Protein AF-A0A953KY03-F1 (afdb_monomer)

Solvent-accessible surface area (backbone atoms only — not comparable to full-atom values): 22439 Å² total; per-residue (Å²): 132,58,69,71,57,56,52,50,52,51,53,53,50,54,49,42,35,50,54,37,27,53,53,22,45,54,47,28,37,44,57,70,62,75,42,64,70,91,79,50,99,60,69,88,46,95,53,32,44,48,62,59,57,49,70,34,87,82,24,46,62,83,97,42,46,50,34,54,54,46,29,50,51,26,53,54,49,48,52,43,63,58,44,43,78,81,42,58,65,70,42,50,50,52,49,48,54,47,48,53,51,51,50,50,52,48,21,35,53,51,18,47,29,60,73,72,68,64,36,45,37,70,67,61,50,49,46,47,48,35,55,51,51,47,42,61,64,46,47,80,77,67,54,74,92,63,82,89,67,54,71,67,54,52,51,51,52,50,50,52,52,48,52,50,37,24,52,52,31,34,53,51,53,51,52,51,53,53,47,41,62,74,67,64,65,74,66,84,85,69,70,73,82,77,82,78,76,86,64,85,84,77,82,80,74,88,75,90,76,80,82,82,78,84,82,80,89,77,82,88,78,87,84,81,84,82,85,84,89,85,86,87,87,89,81,91,88,93,83,90,87,95,79,93,76,75,77,85,71,84,64,86,86,55,49,62,40,88,69,82,48,73,55,50,49,49,38,44,76,66,64,32,45,46,30,55,37,45,66,31,46,53,47,47,42,74,72,44,48,39,20,42,37,36,35,28,44,100,87,34,70,65,24,47,45,37,48,74,60,21,58,78,67,24,58,60,65,79,47,95,51,39,43,34,32,36,47,52,96,42,50,53,77,79,57,31,78,73,48,90,60,68,21,25,42,34,35,28,33,82,87,69,45,74,75,44,79,49,69,59,83,65,56,21,67,58,54,42,50,54,52,65,69,70,51,87,131

Structure (mmCIF, N/CA/C/O backbone):
data_AF-A0A953KY03-F1
#
_entry.id   AF-A0A953KY03-F1
#
loop_
_atom_site.group_PDB
_atom_site.id
_atom_site.type_symbol
_atom_site.label_atom_id
_atom_site.label_alt_id
_atom_site.label_comp_id
_atom_site.label_asym_id
_atom_site.label_entity_id
_atom_site.label_seq_id
_atom_site.pdbx_PDB_ins_code
_atom_site.Cartn_x
_atom_site.Cartn_y
_atom_site.Cartn_z
_atom_site.occupancy
_atom_site.B_iso_or_equiv
_atom_site.auth_seq_id
_atom_site.auth_comp_id
_atom_site.auth_asym_id
_atom_site.auth_atom_id
_atom_site.pdbx_PDB_model_num
ATOM 1 N N . MET A 1 1 ? -19.264 2.137 39.239 1.00 60.66 1 MET A N 1
ATOM 2 C CA . MET A 1 1 ? -17.861 1.901 38.819 1.00 60.66 1 MET A CA 1
ATOM 3 C C . MET A 1 1 ? -16.975 2.924 39.516 1.00 60.66 1 MET A C 1
ATOM 5 O O . MET A 1 1 ? -17.418 4.058 39.652 1.00 60.66 1 MET A O 1
ATOM 9 N N . ASN A 1 2 ? -15.773 2.566 39.979 1.00 78.75 2 ASN A N 1
ATOM 10 C CA . ASN A 1 2 ? -14.903 3.525 40.678 1.00 78.75 2 ASN A CA 1
ATOM 11 C C . ASN A 1 2 ? -14.406 4.619 39.718 1.00 78.75 2 ASN A C 1
ATOM 13 O O . ASN A 1 2 ? -13.912 4.302 38.637 1.00 78.75 2 ASN A O 1
ATOM 17 N N . GLN A 1 3 ? -14.454 5.895 40.124 1.00 81.00 3 GLN A N 1
ATOM 18 C CA . GLN A 1 3 ? -13.978 7.016 39.291 1.00 81.00 3 GLN A CA 1
ATOM 19 C C . GLN A 1 3 ? -12.519 6.833 38.833 1.00 81.00 3 GLN A C 1
ATOM 21 O O . GLN A 1 3 ? -12.188 7.119 37.685 1.00 81.00 3 GLN A O 1
ATOM 26 N N . LYS A 1 4 ? -11.655 6.281 39.699 1.00 82.56 4 LYS A N 1
ATOM 27 C CA . LYS A 1 4 ? -10.258 5.940 39.372 1.00 82.56 4 LYS A CA 1
ATOM 28 C C . LYS A 1 4 ? -10.152 4.944 38.205 1.00 82.56 4 LYS A C 1
ATOM 30 O O . LYS A 1 4 ? -9.286 5.103 37.354 1.00 82.56 4 LYS A O 1
ATOM 35 N N . GLN A 1 5 ? -11.053 3.962 38.139 1.00 80.31 5 GLN A N 1
ATOM 36 C CA . GLN A 1 5 ? -11.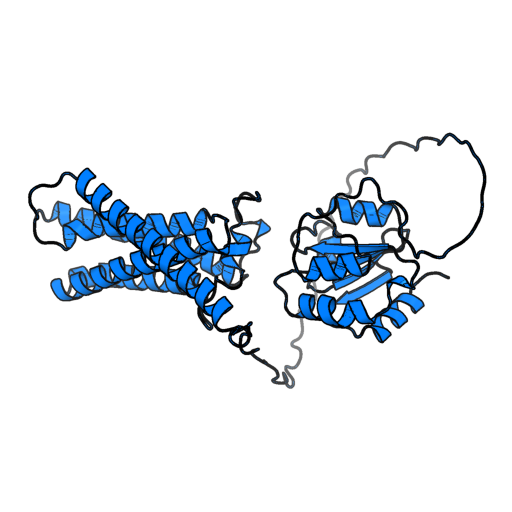105 2.957 37.070 1.00 80.31 5 GLN A CA 1
ATOM 37 C C . GLN A 1 5 ? -11.627 3.558 35.756 1.00 80.31 5 GLN A C 1
ATOM 39 O O . GLN A 1 5 ? -11.072 3.273 34.700 1.00 80.31 5 GLN A O 1
ATOM 44 N N . ALA A 1 6 ? -12.634 4.439 35.825 1.00 81.12 6 ALA A N 1
ATOM 45 C CA . ALA A 1 6 ? -13.137 5.171 34.661 1.00 81.12 6 ALA A CA 1
ATOM 46 C C . ALA A 1 6 ? -12.051 6.064 34.032 1.00 81.12 6 ALA A C 1
ATOM 48 O O . ALA A 1 6 ? -11.811 5.988 32.829 1.00 81.12 6 ALA A O 1
ATOM 49 N N . ARG A 1 7 ? -11.341 6.851 34.857 1.00 87.56 7 ARG A N 1
ATOM 50 C CA . ARG A 1 7 ? -10.226 7.702 34.407 1.00 87.56 7 ARG A CA 1
ATOM 51 C C . ARG A 1 7 ? -9.095 6.884 33.783 1.00 87.56 7 ARG A C 1
ATOM 53 O O . ARG A 1 7 ? -8.615 7.250 32.719 1.00 87.56 7 ARG A O 1
ATOM 60 N N . TRP A 1 8 ? -8.699 5.771 34.408 1.00 88.94 8 TRP A N 1
ATOM 61 C CA . TRP A 1 8 ? -7.621 4.921 33.887 1.00 88.94 8 TRP A CA 1
ATOM 62 C C . TRP A 1 8 ? -7.985 4.294 32.534 1.00 88.94 8 TRP A C 1
ATOM 64 O O . TRP A 1 8 ? -7.195 4.375 31.597 1.00 88.94 8 TRP A O 1
ATOM 74 N N . GLY A 1 9 ? -9.214 3.779 32.394 1.00 89.12 9 GLY A N 1
ATOM 75 C CA . GLY A 1 9 ? -9.728 3.283 31.114 1.00 89.12 9 GLY A CA 1
ATOM 76 C C . GLY A 1 9 ? -9.707 4.349 30.015 1.00 89.12 9 GLY A C 1
ATOM 77 O O . GLY A 1 9 ? -9.250 4.069 28.911 1.00 89.12 9 GLY A O 1
ATOM 78 N N . GLN A 1 10 ? -10.114 5.587 30.324 1.00 91.75 10 GLN A N 1
ATOM 79 C CA . GLN A 1 10 ? -10.062 6.698 29.369 1.00 91.75 10 GLN A CA 1
ATOM 80 C C . GLN A 1 10 ? -8.621 7.054 28.963 1.00 91.75 10 GLN A C 1
ATOM 82 O O . GLN A 1 10 ? -8.364 7.227 27.777 1.00 91.75 10 GLN A O 1
ATOM 87 N N . THR A 1 11 ? -7.665 7.108 29.901 1.00 93.81 11 THR A N 1
ATOM 88 C CA . THR A 1 11 ? -6.245 7.359 29.581 1.00 93.81 11 THR A CA 1
ATOM 89 C C . THR A 1 11 ? -5.658 6.272 28.676 1.00 93.81 11 THR A C 1
ATOM 91 O O . THR A 1 11 ? -5.011 6.599 27.683 1.00 93.81 11 THR A O 1
ATOM 94 N N . CYS A 1 12 ? -5.914 4.991 28.966 1.00 94.81 12 CYS A N 1
ATOM 95 C CA . CYS A 1 12 ? -5.486 3.890 28.099 1.00 94.81 12 CYS A CA 1
ATOM 96 C C . CYS A 1 12 ? -6.096 4.005 26.695 1.00 94.81 12 CYS A C 1
ATOM 98 O O . CYS A 1 12 ? -5.400 3.809 25.704 1.00 94.81 12 CYS A O 1
ATOM 100 N N . LEU A 1 13 ? -7.381 4.355 26.612 1.00 95.00 13 LEU A N 1
ATOM 101 C CA . LEU A 1 13 ? -8.117 4.454 25.355 1.00 95.00 13 LEU A CA 1
ATOM 102 C C . LEU A 1 13 ? -7.603 5.616 24.478 1.00 95.00 13 LEU A C 1
ATOM 104 O O . LEU A 1 13 ? -7.367 5.399 23.294 1.00 95.00 13 LEU A O 1
ATOM 108 N N . VAL A 1 14 ? -7.303 6.789 25.059 1.00 96.56 14 VAL A N 1
ATOM 109 C CA . VAL A 1 14 ? -6.614 7.896 24.354 1.00 96.56 14 VAL A CA 1
ATOM 110 C C . VAL A 1 14 ? -5.242 7.459 23.828 1.00 96.56 14 VAL A C 1
ATOM 112 O O . VAL A 1 14 ? -4.895 7.770 22.692 1.00 96.56 14 VAL A O 1
ATOM 115 N N . PHE A 1 15 ? -4.459 6.726 24.628 1.00 97.50 15 PHE A N 1
ATOM 116 C CA . PHE A 1 15 ? -3.126 6.269 24.222 1.00 97.50 15 PHE A CA 1
ATOM 117 C C . PHE A 1 15 ? -3.180 5.295 23.033 1.00 97.50 15 PHE A C 1
ATOM 119 O O . PHE A 1 15 ? -2.447 5.474 22.063 1.00 97.50 15 PHE A O 1
ATOM 126 N N . ILE A 1 16 ? -4.086 4.310 23.067 1.00 97.25 16 ILE A N 1
ATOM 127 C CA . ILE A 1 16 ? -4.300 3.361 21.958 1.00 97.25 16 ILE A CA 1
ATOM 128 C C . ILE A 1 16 ? -4.717 4.104 20.682 1.00 97.25 16 ILE A C 1
ATOM 130 O O . ILE A 1 16 ? -4.210 3.815 19.600 1.00 97.25 16 ILE A O 1
ATOM 134 N N . GLU A 1 17 ? -5.614 5.083 20.803 1.00 97.69 17 GLU A N 1
ATOM 135 C CA . GLU A 1 17 ? -6.094 5.875 19.668 1.00 97.69 17 GLU A CA 1
ATOM 136 C C . GLU A 1 17 ? -5.014 6.786 19.078 1.00 97.69 17 GLU A C 1
ATOM 138 O O . GLU A 1 17 ? -4.948 6.927 17.860 1.00 97.69 17 GLU A O 1
ATOM 143 N N . PHE A 1 18 ? -4.128 7.342 19.908 1.00 98.06 18 PHE A N 1
ATOM 144 C CA . PHE A 1 18 ? -2.983 8.126 19.445 1.00 98.06 18 PHE A CA 1
ATOM 145 C C . PHE A 1 18 ? -1.941 7.258 18.721 1.00 98.06 18 PHE A C 1
ATOM 147 O O . PHE A 1 18 ? -1.478 7.633 17.648 1.00 98.06 18 PHE A O 1
ATOM 154 N N . VAL A 1 19 ? -1.625 6.064 19.238 1.00 98.06 19 VAL A N 1
ATOM 155 C CA . VAL A 1 19 ? -0.720 5.115 18.559 1.00 98.06 19 VAL A CA 1
ATOM 156 C C . VAL A 1 19 ? -1.330 4.617 17.240 1.00 98.06 19 VAL A C 1
ATOM 158 O O . VAL A 1 19 ? -0.638 4.550 16.223 1.00 98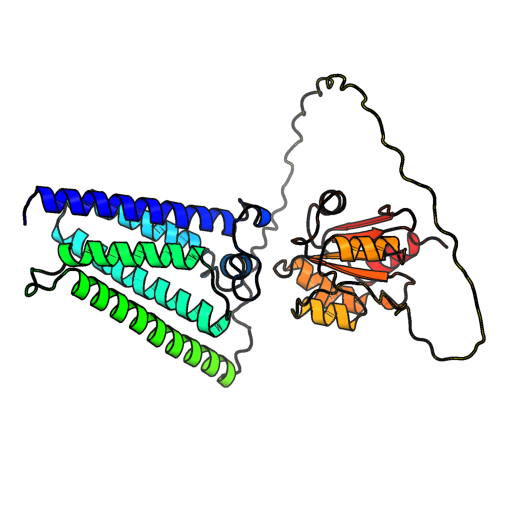.06 19 VAL A O 1
ATOM 161 N N . GLY A 1 20 ? -2.634 4.324 17.225 1.00 97.62 20 GLY A N 1
ATOM 162 C CA . GLY A 1 20 ? -3.373 3.978 16.009 1.00 97.62 20 GLY A CA 1
ATOM 163 C C . GLY A 1 20 ? -3.365 5.103 14.969 1.00 97.62 20 GLY A C 1
ATOM 164 O O . GLY A 1 20 ? -3.055 4.854 13.804 1.00 97.62 20 GLY A O 1
ATOM 165 N N . PHE A 1 21 ? -3.607 6.347 15.399 1.00 98.12 21 PHE A N 1
ATOM 166 C CA . PHE A 1 21 ? -3.467 7.549 14.574 1.00 98.12 21 PHE A CA 1
ATOM 167 C C . PHE A 1 21 ? -2.059 7.666 13.976 1.00 98.12 21 PHE A C 1
ATOM 169 O O . PHE A 1 21 ? -1.935 7.859 12.770 1.00 98.12 21 PHE A O 1
ATOM 176 N N . SER A 1 22 ? -1.000 7.492 14.776 1.00 97.50 22 SER A N 1
ATOM 177 C CA . SER A 1 22 ? 0.387 7.563 14.297 1.00 97.50 22 SER A CA 1
ATOM 178 C C . SER A 1 22 ? 0.699 6.508 13.228 1.00 97.50 22 SER A C 1
ATOM 180 O O . SER A 1 22 ? 1.323 6.833 12.219 1.00 97.50 22 SER A O 1
ATOM 182 N N . LEU A 1 23 ? 0.228 5.267 13.402 1.00 96.25 23 LEU A N 1
ATOM 183 C CA . LEU A 1 23 ? 0.387 4.199 12.405 1.00 96.25 23 LEU A CA 1
ATOM 184 C C . LEU A 1 23 ? -0.409 4.481 11.120 1.00 96.25 23 LEU A C 1
ATOM 186 O O . LEU A 1 23 ? 0.111 4.291 10.020 1.00 96.25 23 LEU A O 1
ATOM 190 N N . ALA A 1 24 ? -1.648 4.966 11.243 1.00 96.44 24 ALA A N 1
ATOM 191 C CA . ALA A 1 24 ? -2.473 5.342 10.097 1.00 96.44 24 ALA A CA 1
ATOM 192 C C . ALA A 1 24 ? -1.883 6.537 9.328 1.00 96.44 24 ALA A C 1
ATOM 194 O O . ALA A 1 24 ? -1.879 6.531 8.100 1.00 96.44 24 ALA A O 1
ATOM 195 N N . PHE A 1 25 ? -1.324 7.525 10.034 1.00 97.12 25 PHE A N 1
ATOM 196 C CA . PHE A 1 25 ? -0.652 8.681 9.439 1.00 97.12 25 PHE A CA 1
ATOM 197 C C . PHE A 1 25 ? 0.638 8.284 8.710 1.00 97.12 25 PHE A C 1
ATOM 199 O O . PHE A 1 25 ? 0.849 8.699 7.575 1.00 97.12 25 PHE A O 1
ATOM 206 N N . TYR A 1 26 ? 1.461 7.414 9.304 1.00 94.19 26 TYR A N 1
ATOM 207 C CA . TYR A 1 26 ? 2.654 6.869 8.647 1.00 94.19 26 TYR A CA 1
ATOM 208 C C . TYR A 1 26 ? 2.303 6.131 7.342 1.00 94.19 26 TYR A C 1
ATOM 210 O O . TYR A 1 26 ? 2.878 6.415 6.290 1.00 94.19 26 TYR A O 1
ATOM 218 N N . LEU A 1 27 ? 1.290 5.257 7.376 1.00 93.38 27 LEU A N 1
ATOM 219 C CA . LEU A 1 27 ? 0.780 4.582 6.177 1.00 93.38 27 LEU A CA 1
ATOM 220 C C . LEU A 1 27 ? 0.168 5.556 5.160 1.00 93.38 27 LEU A C 1
ATOM 222 O O . LEU A 1 27 ? 0.313 5.343 3.957 1.00 93.38 27 LEU A O 1
ATOM 226 N N . PHE A 1 28 ? -0.469 6.639 5.617 1.00 94.88 28 PHE A N 1
ATOM 227 C CA . PHE A 1 28 ? -0.985 7.691 4.742 1.00 94.88 28 PHE A CA 1
ATOM 228 C C . PHE A 1 28 ? 0.140 8.381 3.965 1.00 94.88 28 PHE A C 1
ATOM 230 O O . PHE A 1 28 ? 0.062 8.445 2.738 1.00 94.88 28 PHE A O 1
ATOM 237 N N 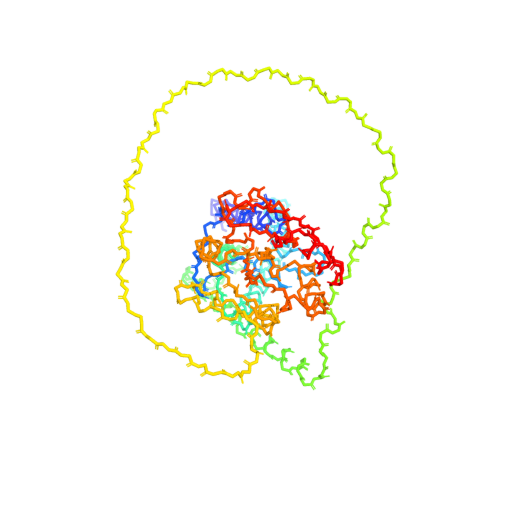. LEU A 1 29 ? 1.224 8.790 4.632 1.00 93.25 29 LEU A N 1
ATOM 238 C CA . LEU A 1 29 ? 2.380 9.412 3.977 1.00 93.25 29 LEU A CA 1
ATOM 239 C C . LEU A 1 29 ? 3.063 8.484 2.951 1.00 93.25 29 LEU A C 1
ATOM 241 O O . LEU A 1 29 ? 3.509 8.959 1.906 1.00 93.25 29 LEU A O 1
ATOM 245 N N . ILE A 1 30 ? 3.103 7.169 3.203 1.00 90.00 30 ILE A N 1
ATOM 246 C CA . ILE A 1 30 ? 3.614 6.174 2.239 1.00 90.00 30 ILE A CA 1
ATOM 247 C C . ILE A 1 30 ? 2.680 6.057 1.023 1.00 90.00 30 ILE A C 1
ATOM 249 O O . ILE A 1 30 ? 3.153 6.059 -0.116 1.00 90.00 30 ILE A O 1
ATOM 253 N N . SER A 1 31 ? 1.359 5.985 1.236 1.00 88.69 31 SER A N 1
ATOM 254 C CA . SER A 1 31 ? 0.378 5.926 0.137 1.00 88.69 31 SER A CA 1
ATOM 255 C C . SER A 1 31 ? 0.336 7.213 -0.695 1.00 88.69 31 SER A C 1
ATOM 257 O O . SER A 1 31 ? 0.234 7.146 -1.916 1.00 88.69 31 SER A O 1
ATOM 259 N N . ALA A 1 32 ? 0.523 8.374 -0.059 1.00 88.31 32 ALA A N 1
ATOM 260 C CA . ALA A 1 32 ? 0.619 9.681 -0.705 1.00 88.31 32 ALA A CA 1
ATOM 261 C C . ALA A 1 32 ? 1.968 9.918 -1.420 1.00 88.31 32 ALA A C 1
ATOM 263 O O . ALA A 1 32 ? 2.206 11.012 -1.922 1.00 88.31 32 ALA A O 1
ATOM 264 N N . ARG A 1 33 ? 2.863 8.914 -1.449 1.00 83.12 33 ARG A N 1
ATOM 265 C CA . ARG A 1 33 ? 4.225 8.975 -2.018 1.00 83.12 33 ARG A CA 1
ATOM 266 C C . ARG A 1 33 ? 5.134 10.054 -1.392 1.00 83.12 33 ARG A C 1
ATOM 268 O O . ARG A 1 33 ? 6.168 10.373 -1.963 1.00 83.12 33 ARG A O 1
ATOM 275 N N . ILE A 1 34 ? 4.788 10.568 -0.205 1.00 86.56 34 ILE A N 1
ATOM 276 C CA . ILE A 1 34 ? 5.578 11.565 0.543 1.00 86.56 34 ILE A CA 1
ATOM 277 C C . ILE A 1 34 ? 6.795 10.904 1.210 1.00 86.56 34 ILE A C 1
ATOM 279 O O . ILE A 1 34 ? 7.852 11.521 1.314 1.00 86.56 34 ILE A O 1
ATOM 283 N N . LEU A 1 35 ? 6.668 9.640 1.634 1.00 84.94 35 LEU A N 1
ATOM 284 C CA . LEU A 1 35 ? 7.814 8.804 1.997 1.00 84.94 35 LEU A CA 1
ATOM 285 C C . LEU A 1 35 ? 8.134 7.801 0.882 1.00 84.94 35 LEU A C 1
ATOM 287 O O . LEU A 1 35 ? 7.264 7.064 0.405 1.00 84.94 35 LEU A O 1
ATOM 291 N N . PHE A 1 36 ? 9.416 7.740 0.526 1.00 73.62 36 PHE A N 1
ATOM 292 C CA . PHE A 1 36 ? 9.971 6.739 -0.378 1.00 73.62 36 PHE A CA 1
ATOM 293 C C . PHE A 1 36 ? 10.007 5.352 0.296 1.00 73.62 36 PHE A C 1
ATOM 295 O O . PHE A 1 36 ? 10.335 5.255 1.484 1.00 73.62 36 PHE A O 1
ATOM 302 N N . PRO A 1 37 ? 9.660 4.268 -0.427 1.00 60.56 37 PRO A N 1
ATOM 303 C CA . PRO A 1 37 ? 9.393 2.959 0.172 1.00 60.56 37 PRO A CA 1
ATOM 304 C C . PRO A 1 37 ? 10.671 2.254 0.646 1.00 60.56 37 PRO A C 1
ATOM 306 O O . PRO A 1 37 ? 10.606 1.411 1.535 1.00 60.56 37 PRO A O 1
ATOM 309 N N . GLU A 1 38 ? 11.828 2.632 0.103 1.00 62.50 38 GLU A N 1
ATOM 310 C CA . GLU A 1 38 ? 13.160 2.161 0.506 1.00 62.50 38 GLU A CA 1
ATOM 311 C C . GLU A 1 38 ? 13.512 2.457 1.976 1.00 62.50 38 GLU A C 1
ATOM 313 O O . GLU A 1 38 ? 14.282 1.720 2.582 1.00 62.50 38 GLU A O 1
ATOM 318 N N . ASN A 1 39 ? 12.886 3.474 2.583 1.00 66.56 39 ASN A N 1
ATOM 319 C CA . ASN A 1 39 ? 13.052 3.813 4.001 1.00 66.56 39 ASN A CA 1
ATOM 320 C C . ASN A 1 39 ? 12.007 3.148 4.921 1.00 66.56 39 ASN A C 1
ATOM 322 O O . ASN A 1 39 ? 11.966 3.431 6.120 1.00 66.56 39 ASN A O 1
ATOM 326 N N . VAL A 1 40 ? 11.128 2.291 4.390 1.00 71.31 40 VAL A N 1
ATOM 327 C CA . VAL A 1 40 ? 10.105 1.586 5.176 1.00 71.31 40 VAL A CA 1
ATOM 328 C C . VAL A 1 40 ? 10.659 0.227 5.614 1.00 71.31 40 VAL A C 1
ATOM 330 O O . VAL A 1 40 ? 10.924 -0.612 4.752 1.00 71.31 40 VAL A O 1
ATOM 333 N N . PRO A 1 41 ? 10.775 -0.067 6.927 1.00 75.56 41 PRO A N 1
ATOM 334 C CA . PRO A 1 41 ? 11.158 -1.395 7.385 1.00 75.56 41 PRO A CA 1
ATOM 335 C C . PRO A 1 41 ? 10.002 -2.382 7.164 1.00 75.56 41 PRO A C 1
ATOM 337 O O . PRO A 1 41 ? 9.169 -2.643 8.032 1.00 75.56 41 PRO A O 1
ATOM 340 N N . CYS A 1 42 ? 9.947 -2.921 5.949 1.00 76.19 42 CYS A N 1
ATOM 341 C CA . CYS A 1 42 ? 9.143 -4.063 5.550 1.00 76.19 42 CYS A CA 1
ATOM 342 C C . CYS A 1 42 ? 10.091 -5.129 4.978 1.00 76.19 42 CYS A C 1
ATOM 344 O O . CYS A 1 42 ? 10.825 -4.827 4.035 1.00 76.19 42 CYS A O 1
ATOM 346 N N . PRO A 1 43 ? 10.114 -6.362 5.511 1.00 71.81 43 PRO A N 1
ATOM 347 C CA . PRO A 1 43 ? 11.000 -7.397 4.994 1.00 71.81 43 PRO A CA 1
ATOM 348 C C . PRO A 1 43 ? 10.552 -7.822 3.588 1.00 71.81 43 PRO A C 1
ATOM 350 O O . PRO A 1 43 ? 9.546 -8.515 3.458 1.00 71.81 43 PRO A O 1
ATOM 353 N N . ARG A 1 44 ? 11.305 -7.440 2.543 1.00 65.31 44 ARG A N 1
ATOM 354 C CA . ARG A 1 44 ? 11.121 -7.932 1.162 1.00 65.31 44 ARG A CA 1
ATOM 355 C C . ARG A 1 44 ? 11.315 -9.458 1.132 1.00 65.31 44 ARG A C 1
ATOM 357 O O . ARG A 1 44 ? 12.430 -9.952 1.016 1.00 65.31 44 ARG A O 1
ATOM 364 N N . SER A 1 45 ? 10.223 -10.207 1.251 1.00 72.00 45 SER A N 1
ATOM 365 C CA . SER A 1 45 ? 10.176 -11.667 1.102 1.00 72.00 45 SER A CA 1
ATOM 366 C C . SER A 1 45 ? 8.855 -12.061 0.443 1.00 72.00 45 SER A C 1
ATOM 368 O O . SER A 1 45 ? 7.892 -11.301 0.513 1.00 72.00 45 SER A O 1
ATOM 370 N N . GLY A 1 46 ? 8.770 -13.243 -0.174 1.00 70.38 46 GLY A N 1
ATOM 371 C CA . GLY A 1 46 ? 7.592 -13.631 -0.969 1.00 70.38 46 GLY A CA 1
ATOM 372 C C . GLY A 1 46 ? 6.244 -13.546 -0.232 1.00 70.38 46 GLY A C 1
ATOM 373 O O . GLY A 1 46 ? 5.228 -13.270 -0.864 1.00 70.38 46 GLY A O 1
ATOM 374 N N . LEU A 1 47 ? 6.241 -13.720 1.096 1.00 79.19 47 LEU A N 1
ATOM 375 C CA . LEU A 1 47 ? 5.045 -13.648 1.946 1.00 79.19 47 LEU A CA 1
ATOM 376 C C . LEU A 1 47 ? 4.745 -12.229 2.478 1.00 79.19 47 LEU A C 1
ATOM 378 O O . LEU A 1 47 ? 3.602 -11.938 2.830 1.00 79.19 47 LEU A O 1
ATOM 382 N N . PHE A 1 48 ? 5.746 -11.344 2.546 1.00 83.25 48 PHE A N 1
ATOM 383 C CA . PHE A 1 48 ? 5.630 -10.003 3.130 1.00 83.25 48 PHE A CA 1
ATOM 384 C C . PHE A 1 48 ? 5.872 -8.919 2.072 1.00 83.25 48 PHE A C 1
ATOM 386 O O . PHE A 1 48 ? 7.007 -8.658 1.677 1.00 83.25 48 PHE A O 1
ATOM 393 N N . ALA A 1 49 ? 4.800 -8.246 1.646 1.00 79.50 49 ALA A N 1
ATOM 394 C CA . ALA A 1 49 ? 4.873 -7.189 0.638 1.00 79.50 49 ALA A CA 1
ATOM 395 C C . ALA A 1 49 ? 3.976 -5.997 0.997 1.00 79.50 49 ALA A C 1
ATOM 397 O O . ALA A 1 49 ? 2.889 -5.795 0.455 1.00 79.50 49 ALA A O 1
ATOM 398 N N . CYS A 1 50 ? 4.452 -5.180 1.937 1.00 84.69 50 CYS A N 1
ATOM 399 C CA . CYS A 1 50 ? 3.751 -3.971 2.367 1.00 84.69 50 CYS A CA 1
ATOM 400 C C . CYS A 1 50 ? 3.557 -2.970 1.216 1.00 84.69 50 CYS A C 1
ATOM 402 O O . CYS A 1 50 ? 2.543 -2.282 1.177 1.00 84.69 50 CYS A O 1
ATOM 404 N N . ASN A 1 51 ? 4.514 -2.895 0.283 1.00 80.19 51 ASN A N 1
ATOM 405 C CA . ASN A 1 51 ? 4.471 -1.971 -0.851 1.00 80.19 51 ASN A CA 1
ATOM 406 C C . ASN A 1 51 ? 3.293 -2.291 -1.789 1.00 80.19 51 ASN A C 1
ATOM 408 O O . ASN A 1 51 ? 2.452 -1.428 -2.022 1.00 80.19 51 ASN A O 1
ATOM 412 N N . ASP A 1 52 ? 3.177 -3.546 -2.228 1.00 79.19 52 ASP A N 1
ATOM 413 C CA . ASP A 1 52 ? 2.092 -4.061 -3.073 1.00 79.19 52 ASP A CA 1
ATOM 414 C C . ASP A 1 52 ? 0.713 -3.811 -2.441 1.00 79.19 52 ASP A C 1
ATOM 416 O O . ASP A 1 52 ? -0.232 -3.416 -3.118 1.00 79.19 52 ASP A O 1
ATOM 420 N N . ILE A 1 53 ? 0.606 -4.006 -1.122 1.00 86.94 53 ILE A N 1
ATOM 421 C CA . ILE A 1 53 ? -0.638 -3.836 -0.359 1.00 86.94 53 ILE A CA 1
ATOM 422 C C . ILE A 1 53 ? -1.013 -2.351 -0.199 1.00 86.94 53 ILE A C 1
ATOM 424 O O . ILE A 1 53 ? -2.189 -2.004 -0.278 1.00 86.94 53 ILE A O 1
ATOM 428 N N . VAL A 1 54 ? -0.035 -1.461 0.006 1.00 86.12 54 VAL A N 1
ATOM 429 C CA . VAL A 1 54 ? -0.269 -0.019 0.231 1.00 86.12 54 VAL A CA 1
ATOM 430 C C . VAL A 1 54 ? -0.384 0.774 -1.080 1.00 86.12 54 VAL A C 1
ATOM 432 O O . VAL A 1 54 ? -1.039 1.818 -1.102 1.00 86.12 54 VAL A O 1
ATOM 435 N N . ARG A 1 55 ? 0.196 0.294 -2.188 1.00 80.69 55 ARG A N 1
ATOM 436 C CA . ARG A 1 55 ? 0.175 0.974 -3.499 1.00 80.69 55 ARG A CA 1
ATOM 437 C C . ARG A 1 55 ? -0.668 0.285 -4.578 1.00 80.69 55 ARG A C 1
ATOM 439 O O . ARG A 1 55 ? -0.991 0.932 -5.568 1.00 80.69 55 ARG A O 1
ATOM 446 N N . GLY A 1 56 ? -1.015 -0.991 -4.418 1.00 80.44 56 GLY A N 1
ATOM 447 C CA . GLY A 1 56 ? -1.802 -1.740 -5.400 1.00 80.44 56 GLY A CA 1
ATOM 448 C C . GLY A 1 56 ? -3.274 -1.318 -5.469 1.00 80.44 56 GLY A C 1
ATOM 449 O O . GLY A 1 56 ? -3.782 -0.600 -4.610 1.00 80.44 56 GLY A O 1
ATOM 450 N N . ARG A 1 57 ? -3.995 -1.834 -6.476 1.00 80.69 57 ARG A N 1
ATOM 451 C CA . ARG A 1 57 ? -5.391 -1.469 -6.817 1.00 80.69 57 ARG A CA 1
ATOM 452 C C . ARG A 1 57 ? -6.381 -1.480 -5.640 1.00 80.69 57 ARG A C 1
ATOM 454 O O . ARG A 1 57 ? -7.376 -0.768 -5.673 1.00 80.69 57 ARG A O 1
ATOM 461 N N . PHE A 1 58 ? -6.128 -2.289 -4.612 1.00 85.00 58 PHE A N 1
ATOM 462 C CA . PHE A 1 58 ? -6.990 -2.421 -3.435 1.00 85.00 58 PHE A CA 1
ATOM 463 C C . PHE A 1 58 ? -6.701 -1.412 -2.310 1.00 85.00 58 PHE A C 1
ATOM 465 O O . PHE A 1 58 ? -7.395 -1.462 -1.302 1.00 85.00 58 PHE A O 1
ATOM 472 N N . SER A 1 59 ? -5.721 -0.507 -2.441 1.00 87.69 59 SER A N 1
ATOM 473 C CA . SER A 1 59 ? -5.399 0.480 -1.394 1.00 87.69 59 SER A CA 1
ATOM 474 C C . SER A 1 59 ? -6.250 1.757 -1.434 1.00 87.69 59 SER A C 1
ATOM 476 O O . SER A 1 59 ? -6.138 2.594 -0.536 1.00 87.69 59 SER A O 1
ATOM 478 N N . HIS A 1 60 ? -7.125 1.897 -2.435 1.00 89.50 60 HIS A N 1
ATOM 479 C CA . HIS A 1 60 ? -7.999 3.052 -2.650 1.00 89.50 60 HIS A CA 1
ATOM 480 C C . HIS A 1 60 ? -9.476 2.635 -2.705 1.00 89.50 60 HIS A C 1
ATOM 482 O O . HIS A 1 60 ? -9.816 1.569 -3.215 1.00 89.50 60 HIS A O 1
ATOM 488 N N . ILE A 1 61 ? -10.363 3.495 -2.196 1.00 89.19 61 ILE A N 1
ATOM 489 C CA . ILE A 1 61 ? -11.821 3.367 -2.307 1.00 89.19 61 ILE A CA 1
ATOM 490 C C . ILE A 1 61 ? -12.340 4.662 -2.935 1.00 89.19 61 ILE A C 1
ATOM 492 O O . ILE A 1 61 ? -12.452 5.700 -2.277 1.00 89.19 61 ILE A O 1
ATOM 496 N N . GLY A 1 62 ? -12.599 4.614 -4.243 1.00 88.69 62 GLY A N 1
ATOM 497 C CA . GLY A 1 62 ? -12.800 5.823 -5.041 1.00 88.69 62 GLY A CA 1
ATOM 498 C C . GLY A 1 62 ? -11.547 6.717 -4.993 1.00 88.69 62 GLY A C 1
ATOM 499 O O . GLY A 1 62 ? -10.440 6.191 -5.099 1.00 88.69 62 GLY A O 1
ATOM 500 N N . PRO A 1 63 ? -11.682 8.042 -4.801 1.00 87.31 63 PRO A N 1
ATOM 501 C CA . PRO A 1 63 ? -10.540 8.958 -4.749 1.00 87.31 63 PRO A CA 1
ATOM 502 C C . PRO A 1 63 ? -9.773 8.926 -3.412 1.00 87.31 63 PRO A C 1
ATOM 504 O O . PRO A 1 63 ? -8.767 9.618 -3.277 1.00 87.31 63 PRO A O 1
ATOM 507 N N . PHE A 1 64 ? -10.237 8.174 -2.406 1.00 91.12 64 PHE A N 1
ATOM 508 C CA . PHE A 1 64 ? -9.648 8.186 -1.065 1.00 91.12 64 PHE A CA 1
ATOM 509 C C . PHE A 1 64 ? -8.765 6.953 -0.822 1.00 91.12 64 PHE A C 1
ATOM 511 O O . PHE A 1 64 ? -9.255 5.825 -0.948 1.00 91.12 64 PHE A O 1
ATOM 518 N N . PRO A 1 65 ? -7.492 7.114 -0.415 1.00 93.62 65 PRO A N 1
ATOM 519 C CA . PRO A 1 65 ? -6.683 5.987 0.027 1.00 93.62 65 PRO A CA 1
ATOM 520 C C . PRO A 1 65 ? -7.203 5.472 1.378 1.00 93.62 65 PRO A C 1
ATOM 522 O O . PRO A 1 65 ? -7.596 6.241 2.259 1.00 93.62 65 PRO A O 1
ATOM 525 N N . ILE A 1 66 ? -7.183 4.156 1.578 1.00 94.88 66 ILE A N 1
ATOM 526 C CA . ILE A 1 66 ? -7.706 3.491 2.786 1.00 94.88 66 ILE A CA 1
ATOM 527 C C . ILE A 1 66 ? -6.961 3.929 4.056 1.00 94.88 66 ILE A C 1
ATOM 529 O O . ILE A 1 66 ? -7.543 3.986 5.140 1.00 94.88 66 ILE A O 1
ATOM 533 N N . SER A 1 67 ? -5.694 4.315 3.921 1.00 94.75 67 SER A N 1
ATOM 534 C CA . SER A 1 67 ? -4.899 4.956 4.971 1.00 94.75 67 SER A CA 1
ATOM 535 C C . SER A 1 67 ? -5.539 6.251 5.499 1.00 94.75 67 SER A C 1
ATOM 537 O O . SER A 1 67 ? -5.565 6.459 6.711 1.00 94.75 67 SER A O 1
ATOM 539 N N . ALA A 1 68 ? -6.134 7.080 4.631 1.00 95.69 68 ALA A N 1
ATOM 540 C CA . ALA A 1 68 ? -6.859 8.288 5.030 1.00 95.69 68 ALA A CA 1
ATOM 541 C C . ALA A 1 68 ? -8.189 7.966 5.731 1.00 95.69 68 ALA A C 1
ATOM 543 O O . ALA A 1 68 ? -8.568 8.667 6.668 1.00 95.69 68 ALA A O 1
ATOM 544 N N . LEU A 1 69 ? -8.871 6.879 5.347 1.00 96.12 69 LEU A N 1
ATOM 545 C CA . LEU A 1 69 ? -10.055 6.393 6.071 1.00 96.12 69 LEU A CA 1
ATOM 546 C C . LEU A 1 69 ? -9.682 5.908 7.482 1.00 96.12 69 LEU A C 1
ATOM 548 O O . LEU A 1 69 ? -10.377 6.225 8.446 1.00 96.12 69 LEU A O 1
ATOM 552 N N . GLY A 1 70 ? -8.548 5.213 7.626 1.00 96.44 70 GLY A N 1
ATOM 553 C CA . GLY A 1 70 ? -7.980 4.851 8.930 1.00 96.44 70 GLY A CA 1
ATOM 554 C C . GLY A 1 70 ? -7.585 6.072 9.770 1.00 96.44 70 GLY A C 1
ATOM 555 O O . GLY A 1 70 ? -7.860 6.115 10.969 1.00 96.44 70 GLY A O 1
ATOM 556 N N . LEU A 1 71 ? -7.002 7.097 9.143 1.00 97.38 71 LEU A N 1
ATOM 557 C CA . LEU A 1 71 ? -6.661 8.361 9.799 1.00 97.38 71 LEU A CA 1
ATOM 558 C C . LEU A 1 71 ? -7.920 9.073 10.324 1.00 97.38 71 LEU A C 1
ATOM 560 O O . LEU A 1 71 ? -7.978 9.441 11.497 1.00 97.38 71 LEU A O 1
ATOM 564 N N . LEU A 1 72 ? -8.951 9.197 9.481 1.00 97.69 72 LEU A N 1
ATOM 565 C CA . LEU A 1 72 ? -10.244 9.787 9.833 1.00 97.69 72 LEU A CA 1
ATOM 566 C C . LEU A 1 72 ? -10.944 9.009 10.958 1.00 97.69 72 LEU A C 1
ATOM 568 O O . LEU A 1 72 ? -11.492 9.628 11.872 1.00 97.69 72 LEU A O 1
ATOM 572 N N . TYR A 1 73 ? -10.873 7.673 10.938 1.00 97.94 73 TYR A N 1
ATOM 573 C CA . TYR A 1 73 ? -11.371 6.815 12.015 1.00 97.94 73 TYR A CA 1
ATOM 574 C C . TYR A 1 73 ? -10.722 7.167 13.362 1.00 97.94 73 TYR A C 1
ATOM 576 O O . TYR A 1 73 ? -11.438 7.461 14.321 1.00 97.94 73 TYR A O 1
ATOM 584 N N . PHE A 1 74 ? -9.385 7.210 13.447 1.00 98.12 74 PHE A N 1
ATOM 585 C CA . PHE A 1 74 ? -8.712 7.517 14.715 1.00 98.12 74 PHE A CA 1
ATOM 586 C C . PHE A 1 74 ? -8.921 8.970 15.167 1.00 98.12 74 PHE A C 1
ATOM 588 O O . PHE A 1 74 ? -9.146 9.192 16.355 1.00 98.12 74 PHE A O 1
ATOM 595 N N . VAL A 1 75 ? -8.940 9.950 14.253 1.00 98.19 75 VAL A N 1
ATOM 596 C CA . VAL A 1 75 ? -9.260 11.355 14.588 1.00 98.19 75 VAL A CA 1
ATOM 597 C C . VAL A 1 75 ? -10.684 11.484 15.139 1.00 98.19 75 VAL A C 1
ATOM 599 O O . VAL A 1 75 ? -10.885 12.081 16.199 1.00 98.19 75 VAL A O 1
ATOM 602 N N . GLY A 1 76 ? -11.671 10.878 14.472 1.00 97.81 76 GLY A N 1
ATOM 603 C CA . GLY A 1 76 ? -13.056 10.856 14.945 1.00 97.81 76 GLY A CA 1
ATOM 604 C C . GLY A 1 76 ? -13.190 10.159 16.300 1.00 97.81 76 GLY A C 1
ATOM 605 O O . GLY A 1 76 ? -13.890 10.642 17.189 1.00 97.81 76 GLY A O 1
ATOM 606 N N . HIS A 1 77 ? -12.461 9.063 16.508 1.00 97.25 77 HIS A N 1
ATOM 607 C CA . HIS A 1 77 ? -12.464 8.343 17.776 1.00 97.25 77 HIS A CA 1
ATOM 608 C C . HIS A 1 77 ? -11.816 9.131 18.923 1.00 97.25 77 HIS A C 1
ATOM 610 O O . HIS A 1 77 ? -12.425 9.183 19.995 1.00 97.25 77 HIS A O 1
ATOM 616 N N . LEU A 1 78 ? -10.688 9.814 18.696 1.00 96.75 78 LEU A N 1
ATOM 617 C CA . LEU A 1 78 ? -10.075 10.733 19.666 1.00 96.75 78 LEU A CA 1
ATOM 618 C C . LEU A 1 78 ? -11.044 11.859 20.060 1.00 96.75 78 LEU A C 1
ATOM 620 O O . LEU A 1 78 ? -11.233 12.127 21.249 1.00 96.75 78 LEU A O 1
ATOM 624 N N . ALA A 1 79 ? -11.722 12.469 19.081 1.00 96.56 79 ALA A N 1
ATOM 625 C CA . ALA A 1 79 ? -12.731 13.497 19.336 1.00 96.56 79 ALA A CA 1
ATOM 626 C C . ALA A 1 79 ? -13.887 12.959 20.203 1.00 96.56 79 ALA A C 1
ATOM 628 O O . ALA A 1 79 ? -14.239 13.568 21.216 1.00 96.56 79 ALA A O 1
ATOM 629 N N . LEU A 1 80 ? -14.424 11.774 19.882 1.00 95.75 80 LEU A N 1
ATOM 63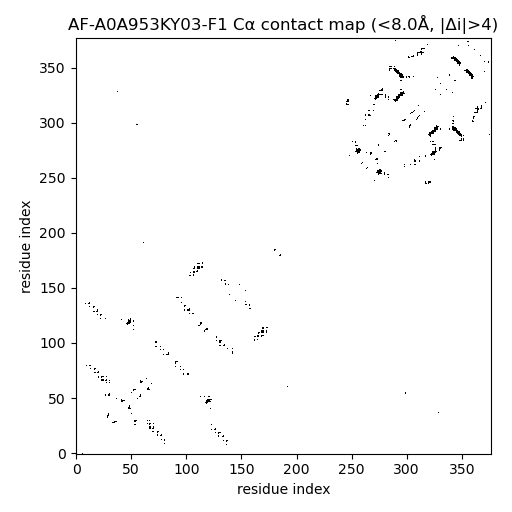0 C CA . LEU A 1 80 ? -15.449 11.106 20.697 1.00 95.75 80 LEU A CA 1
ATOM 631 C C . LEU A 1 80 ? -14.949 10.781 22.120 1.00 95.75 80 LEU A C 1
ATOM 633 O O . LEU A 1 80 ? -15.730 10.867 23.067 1.00 95.75 80 LEU A O 1
ATOM 637 N N . THR A 1 81 ? -13.663 10.462 22.306 1.00 94.38 81 THR A N 1
ATOM 638 C CA . THR A 1 81 ? -13.056 10.226 23.633 1.00 94.38 81 THR A CA 1
ATOM 639 C C . THR A 1 81 ? -12.969 11.500 24.478 1.00 94.38 81 THR A C 1
ATOM 641 O O . THR A 1 81 ? -13.120 11.429 25.701 1.00 94.38 81 THR A O 1
ATOM 644 N N . GLY A 1 82 ? -12.798 12.666 23.846 1.00 93.19 82 GLY A N 1
ATOM 645 C CA . GLY A 1 82 ? -12.955 13.969 24.496 1.00 93.19 82 GLY A CA 1
ATOM 646 C C . GLY A 1 82 ? -14.414 14.253 24.870 1.00 93.19 82 GLY A C 1
ATOM 647 O O . GLY A 1 82 ? -14.724 14.505 26.038 1.00 93.19 82 GLY A O 1
ATOM 648 N N . LEU A 1 83 ? -15.333 14.137 23.903 1.00 93.06 83 LEU A N 1
ATOM 649 C CA . LEU A 1 83 ? -16.765 14.412 24.099 1.00 93.06 83 LEU A CA 1
ATOM 650 C C . LEU A 1 83 ? -17.447 13.477 25.117 1.00 93.06 83 LEU A C 1
ATOM 652 O O . LEU A 1 83 ? -18.445 13.878 25.720 1.00 93.06 83 LEU A O 1
ATOM 656 N N . LEU A 1 84 ? -16.893 12.283 25.368 1.00 87.81 84 LEU A N 1
ATOM 657 C CA . LEU A 1 84 ? -17.360 11.337 26.395 1.00 87.81 84 LEU A CA 1
ATOM 658 C C . LEU A 1 84 ? -17.439 11.949 27.808 1.00 87.81 84 LEU A C 1
ATOM 660 O O . LEU A 1 84 ? -18.171 11.443 28.657 1.00 87.81 84 LEU A O 1
ATOM 664 N N . THR A 1 85 ? -16.680 13.021 28.064 1.00 82.50 85 THR A N 1
ATOM 665 C CA . THR A 1 85 ? -16.692 13.769 29.334 1.00 82.50 85 THR A CA 1
ATOM 666 C C . THR A 1 85 ? -17.882 14.722 29.480 1.00 82.50 85 THR A C 1
ATOM 668 O O . THR A 1 85 ? -18.243 15.066 30.602 1.00 82.50 85 THR A O 1
ATOM 671 N N . LEU A 1 86 ? -18.502 15.130 28.365 1.00 84.75 86 LEU A N 1
ATOM 672 C CA . LEU A 1 86 ? -19.559 16.148 28.311 1.00 84.75 86 LEU A CA 1
ATOM 673 C C . LEU A 1 86 ? -20.949 15.554 28.051 1.00 84.75 86 LEU A C 1
ATOM 675 O O . LEU A 1 86 ? -21.948 16.079 28.535 1.00 84.75 86 LEU A O 1
ATOM 679 N N . LYS A 1 87 ? -21.032 14.482 27.254 1.00 77.31 87 LYS A N 1
ATOM 680 C CA . LYS A 1 87 ? -22.292 13.828 26.870 1.00 77.31 87 LYS A CA 1
ATOM 681 C C . LYS A 1 87 ? -22.109 12.315 26.955 1.00 77.31 87 LYS A C 1
ATOM 683 O O . LYS A 1 87 ? -21.396 11.737 26.145 1.00 77.31 87 LYS A O 1
ATOM 688 N N . GLY A 1 88 ? -22.746 11.680 27.940 1.00 79.31 88 GLY A N 1
ATOM 689 C CA . GLY A 1 88 ? -22.526 10.267 28.260 1.00 79.31 88 GLY A CA 1
ATOM 690 C C . GLY A 1 88 ? -22.973 9.301 27.159 1.00 79.31 88 GLY A C 1
ATOM 691 O O . GLY A 1 88 ? -22.156 8.759 26.418 1.00 79.31 88 GLY A O 1
ATOM 692 N N . ASP A 1 89 ? -24.274 9.037 27.078 1.00 88.69 89 ASP A N 1
ATOM 693 C CA . ASP A 1 89 ? -24.738 7.765 26.506 1.00 88.69 89 ASP A CA 1
ATOM 694 C C . ASP A 1 89 ? -24.829 7.752 24.976 1.00 88.69 89 ASP A C 1
ATOM 696 O O . ASP A 1 89 ? -24.426 6.771 24.353 1.00 88.69 89 ASP A O 1
ATOM 700 N N . ILE A 1 90 ? -25.228 8.864 24.347 1.00 92.56 90 ILE A N 1
ATOM 701 C CA . ILE A 1 90 ? -25.228 8.985 22.876 1.00 92.56 90 ILE A CA 1
ATOM 702 C C . ILE A 1 90 ? -23.797 8.871 22.323 1.00 92.56 90 ILE A C 1
ATOM 704 O O . ILE A 1 90 ? -23.577 8.198 21.318 1.00 92.56 90 ILE A O 1
ATOM 708 N N . VAL A 1 91 ? -22.806 9.481 22.987 1.00 93.69 91 VAL A N 1
ATOM 709 C CA . VAL A 1 91 ? -21.407 9.448 22.523 1.00 93.69 91 VAL A CA 1
ATOM 710 C C . VAL A 1 91 ? -20.789 8.067 22.760 1.00 93.69 91 VAL A C 1
ATOM 712 O O . VAL A 1 91 ? -20.066 7.583 21.893 1.00 93.69 91 VAL A O 1
ATOM 715 N N . ARG A 1 92 ? -21.127 7.375 23.862 1.00 91.56 92 ARG A N 1
ATOM 716 C CA . ARG A 1 92 ? -20.774 5.954 24.065 1.00 91.56 92 ARG A CA 1
ATOM 717 C C . ARG A 1 92 ? -21.340 5.060 22.961 1.00 91.56 92 ARG A C 1
ATOM 719 O O . ARG A 1 92 ? -20.588 4.273 22.393 1.00 91.56 92 ARG A O 1
ATOM 726 N N . LEU A 1 93 ? -22.628 5.203 22.634 1.00 93.25 93 LEU A N 1
ATOM 727 C CA . LEU A 1 93 ? -23.286 4.416 21.588 1.00 93.25 93 LEU A CA 1
ATOM 728 C C . LEU A 1 93 ? -22.656 4.670 20.211 1.00 93.25 93 LEU A C 1
ATOM 730 O O . LEU A 1 93 ? -22.296 3.719 19.520 1.00 93.25 93 LEU A O 1
ATOM 734 N N . LEU A 1 94 ? -22.451 5.938 19.844 1.00 95.25 94 LEU A N 1
ATOM 735 C CA . LEU A 1 94 ? -21.813 6.318 18.581 1.00 95.25 94 LEU A CA 1
ATOM 736 C C . LEU A 1 94 ? -20.369 5.802 18.494 1.00 95.25 94 LEU A C 1
ATOM 738 O O . LEU A 1 94 ? -19.956 5.284 17.459 1.00 95.25 94 LEU A O 1
ATOM 742 N N . LYS A 1 95 ? -19.613 5.870 19.595 1.00 95.19 95 LYS A N 1
ATOM 743 C CA . LYS A 1 95 ? -18.243 5.353 19.674 1.00 95.19 95 LYS A CA 1
ATOM 744 C C . LYS A 1 95 ? -18.186 3.821 19.603 1.00 95.19 95 LYS A C 1
ATOM 746 O O . LYS A 1 95 ? -17.267 3.290 18.988 1.00 95.19 95 LYS A O 1
ATOM 751 N N . MET A 1 96 ? -19.172 3.109 20.157 1.00 94.50 96 MET A N 1
ATOM 752 C CA . MET A 1 96 ? -19.317 1.658 19.970 1.00 94.50 96 MET A CA 1
ATOM 753 C C . MET A 1 96 ? -19.669 1.284 18.531 1.00 94.50 96 MET A C 1
ATOM 755 O O . MET A 1 96 ? -19.049 0.378 17.982 1.00 94.50 96 MET A O 1
ATOM 759 N N . ALA A 1 97 ? -20.614 1.989 17.903 1.00 95.88 97 ALA A N 1
ATOM 760 C CA . ALA A 1 97 ? -20.938 1.793 16.490 1.00 95.88 97 ALA A CA 1
ATOM 761 C C . ALA A 1 97 ? -19.700 2.023 15.604 1.00 95.88 97 ALA A C 1
ATOM 763 O O . ALA A 1 97 ? -19.399 1.202 14.739 1.00 95.88 97 ALA A O 1
ATOM 764 N N . GLY A 1 98 ? -18.922 3.069 15.908 1.00 96.88 98 GLY A N 1
ATOM 765 C CA . GLY A 1 98 ? -17.604 3.320 15.329 1.00 96.88 98 GLY A CA 1
ATOM 766 C C . GLY A 1 98 ? -16.661 2.122 15.473 1.00 96.88 98 GLY A C 1
ATOM 767 O O . GLY A 1 98 ? -16.235 1.574 14.460 1.00 96.88 98 GLY A O 1
ATOM 768 N N . VAL A 1 99 ? -16.413 1.637 16.699 1.00 96.62 99 VAL A N 1
ATOM 769 C CA . VAL A 1 99 ? -15.531 0.476 16.957 1.00 96.62 99 VAL A CA 1
ATOM 770 C C . VAL A 1 99 ? -15.982 -0.767 16.181 1.00 96.62 99 VAL A C 1
ATOM 772 O O . VAL A 1 99 ? -15.153 -1.450 15.582 1.00 96.62 99 VAL A O 1
ATOM 775 N N . ILE A 1 100 ? -17.285 -1.059 16.159 1.00 95.62 100 ILE A N 1
ATOM 776 C CA . ILE A 1 100 ? -17.838 -2.224 15.452 1.00 95.62 100 ILE A CA 1
ATOM 777 C C . ILE A 1 100 ? -17.642 -2.081 13.935 1.00 95.62 100 ILE A C 1
ATOM 779 O O . ILE A 1 100 ? -17.202 -3.032 13.288 1.00 95.62 100 ILE A O 1
ATOM 783 N N . SER A 1 101 ? -17.891 -0.894 13.370 1.00 96.88 101 SER A N 1
ATOM 784 C CA . SER A 1 101 ? -17.645 -0.628 11.946 1.00 96.88 101 SER A CA 1
ATOM 785 C C . SER A 1 101 ? -16.156 -0.702 11.582 1.00 96.88 101 SER A C 1
ATOM 787 O O . SER A 1 101 ? -15.811 -1.282 10.554 1.00 96.88 101 SER A O 1
ATOM 789 N N . GLY A 1 102 ? -15.267 -0.215 12.456 1.00 96.19 102 GLY A N 1
ATOM 790 C CA . GLY A 1 102 ? -13.815 -0.302 12.297 1.00 96.19 102 GLY A CA 1
ATOM 791 C C . GLY A 1 102 ? -13.310 -1.745 12.309 1.00 96.19 102 GLY A C 1
ATOM 792 O O . GLY A 1 102 ? -12.540 -2.127 11.430 1.00 96.19 102 GLY A O 1
ATOM 793 N N . LEU A 1 103 ? -13.793 -2.575 13.244 1.00 95.75 103 LEU A N 1
ATOM 794 C CA . LEU A 1 103 ? -13.497 -4.013 13.274 1.00 95.75 103 LEU A CA 1
ATOM 795 C C . LEU A 1 103 ? -13.964 -4.721 11.997 1.00 95.75 103 LEU A C 1
ATOM 797 O O . LEU A 1 103 ? -13.185 -5.464 11.404 1.00 95.75 103 LEU A O 1
ATOM 801 N N . ALA A 1 104 ? -15.209 -4.489 11.570 1.00 95.25 104 ALA A N 1
ATOM 802 C CA . ALA A 1 104 ? -15.774 -5.124 10.380 1.00 95.25 104 ALA A CA 1
ATOM 803 C C . ALA A 1 104 ? -15.025 -4.710 9.099 1.00 95.25 104 ALA A C 1
ATOM 805 O O . ALA A 1 104 ? -14.669 -5.565 8.288 1.00 95.25 104 ALA A O 1
ATOM 806 N N . PHE A 1 105 ? -14.713 -3.419 8.948 1.00 95.38 105 PHE A N 1
ATOM 807 C CA . PHE A 1 105 ? -13.942 -2.897 7.819 1.00 95.38 105 PHE A CA 1
ATOM 808 C C . PHE A 1 105 ? -12.521 -3.473 7.784 1.00 95.38 105 PHE A C 1
ATOM 810 O O . PHE A 1 105 ? -12.075 -3.970 6.752 1.00 95.38 105 PHE A O 1
ATOM 817 N N . ILE A 1 106 ? -11.817 -3.494 8.917 1.00 95.94 106 ILE A N 1
ATOM 818 C CA . ILE A 1 106 ? -10.462 -4.053 8.995 1.00 95.94 106 ILE A CA 1
ATOM 819 C C . ILE A 1 106 ? -10.456 -5.563 8.742 1.00 95.94 106 ILE A C 1
ATOM 821 O O . ILE A 1 106 ? -9.565 -6.046 8.042 1.00 95.94 106 ILE A O 1
ATOM 825 N N . ALA A 1 107 ? -11.438 -6.305 9.260 1.00 95.19 107 ALA A N 1
ATOM 826 C CA . ALA A 1 107 ? -11.591 -7.734 9.001 1.00 95.19 107 ALA A CA 1
ATOM 827 C C . ALA A 1 107 ? -11.837 -8.023 7.509 1.00 95.19 107 ALA A C 1
ATOM 829 O O . ALA A 1 107 ? -11.206 -8.920 6.952 1.00 95.19 107 ALA A O 1
ATOM 830 N N . TYR A 1 108 ? -12.661 -7.211 6.838 1.00 93.69 108 TYR A N 1
ATOM 831 C CA . TYR A 1 108 ? -12.827 -7.251 5.382 1.00 93.69 108 TYR A CA 1
ATOM 832 C C . TYR A 1 108 ? -11.502 -6.987 4.643 1.00 93.69 108 TYR A C 1
ATOM 834 O O . TYR A 1 108 ? -11.139 -7.744 3.746 1.00 93.69 108 TYR A O 1
ATOM 842 N N . LEU A 1 109 ? -10.706 -5.999 5.069 1.00 93.75 109 LEU A N 1
ATOM 843 C CA . LEU A 1 109 ? -9.376 -5.766 4.487 1.00 93.75 109 LEU A CA 1
ATOM 844 C C . LEU A 1 109 ? -8.388 -6.918 4.754 1.00 93.75 109 LEU A C 1
ATOM 846 O O . LEU A 1 109 ? -7.539 -7.184 3.907 1.00 93.75 109 LEU A O 1
ATOM 850 N N . ARG A 1 110 ? -8.474 -7.617 5.900 1.00 95.31 110 ARG A N 1
ATOM 851 C CA . ARG A 1 110 ? -7.678 -8.841 6.138 1.00 95.31 110 ARG A CA 1
ATOM 852 C C . ARG A 1 110 ? -8.116 -9.964 5.192 1.00 95.31 110 ARG A C 1
ATOM 854 O O . ARG A 1 110 ? -7.262 -10.654 4.647 1.00 95.31 110 ARG A O 1
ATOM 861 N N . ALA A 1 111 ? -9.421 -10.119 4.968 1.00 91.94 111 ALA A N 1
ATOM 862 C CA . ALA A 1 111 ? -9.961 -11.093 4.023 1.00 91.94 111 ALA A CA 1
ATOM 863 C C . ALA A 1 111 ? -9.498 -10.820 2.579 1.00 91.94 111 ALA A C 1
ATOM 865 O O . ALA A 1 111 ? -9.116 -11.758 1.885 1.00 91.94 111 ALA A O 1
ATOM 866 N N . LEU A 1 112 ? -9.442 -9.556 2.138 1.00 90.88 112 LEU A N 1
ATOM 867 C CA . LEU A 1 112 ? -8.892 -9.205 0.820 1.00 90.88 112 LEU A CA 1
ATOM 868 C C . LEU A 1 112 ? -7.395 -9.541 0.687 1.00 90.88 112 LEU A C 1
ATOM 870 O O . LEU A 1 112 ? -6.999 -10.117 -0.326 1.00 90.88 112 LEU A O 1
ATOM 874 N N . GLU A 1 113 ? -6.570 -9.230 1.698 1.00 90.69 113 GLU A N 1
ATOM 875 C CA . GLU A 1 113 ? -5.144 -9.612 1.708 1.00 90.69 113 GLU A CA 1
ATOM 876 C C . GLU A 1 113 ? -4.961 -11.135 1.583 1.00 90.69 113 GLU A C 1
ATOM 878 O O . GLU A 1 113 ? -4.138 -11.592 0.790 1.00 90.69 113 GLU A O 1
ATOM 883 N N . LEU A 1 114 ? -5.759 -11.916 2.318 1.00 90.38 114 LEU A N 1
ATOM 884 C CA . LEU A 1 114 ? -5.672 -13.379 2.342 1.00 90.38 114 LEU A CA 1
ATOM 885 C C . LEU A 1 114 ? -6.213 -14.051 1.068 1.00 90.38 114 LEU A C 1
ATOM 887 O O . LEU A 1 114 ? -5.598 -15.001 0.597 1.00 90.38 114 LEU A O 1
ATOM 891 N N . VAL A 1 115 ? -7.343 -13.584 0.520 1.00 90.50 115 VAL A N 1
ATOM 892 C CA . VAL A 1 115 ? -8.048 -14.242 -0.603 1.00 90.50 115 VAL A CA 1
ATOM 893 C C . VAL A 1 115 ? -7.536 -13.801 -1.975 1.00 90.50 115 VAL A C 1
ATOM 895 O O . VAL A 1 115 ? -7.502 -14.612 -2.896 1.00 90.50 115 VAL A O 1
ATOM 898 N N . TYR A 1 116 ? -7.154 -12.530 -2.140 1.00 85.88 116 TYR A N 1
ATOM 899 C CA . TYR A 1 116 ? -6.699 -12.012 -3.435 1.00 85.88 116 TYR A CA 1
ATOM 900 C C . TYR A 1 116 ? -5.177 -11.911 -3.510 1.00 85.88 116 TYR A C 1
ATOM 902 O O . TYR A 1 116 ? -4.568 -12.444 -4.436 1.00 85.88 116 TYR A O 1
ATOM 910 N N . LEU A 1 117 ? -4.544 -11.236 -2.546 1.00 84.56 117 LEU A N 1
ATOM 911 C CA . LEU A 1 117 ? -3.121 -10.898 -2.654 1.00 84.56 117 LEU A CA 1
ATOM 912 C C . LEU A 1 117 ? -2.201 -12.046 -2.221 1.00 84.56 117 LEU A C 1
ATOM 914 O O . LEU A 1 117 ? -1.072 -12.101 -2.698 1.00 84.56 117 LEU A O 1
ATOM 918 N N . HIS A 1 118 ? -2.663 -12.942 -1.341 1.00 88.62 118 HIS A N 1
ATOM 919 C CA . HIS A 1 118 ? -1.882 -14.046 -0.760 1.00 88.62 118 HIS A CA 1
ATOM 920 C C . HIS A 1 118 ? -0.586 -13.588 -0.050 1.00 88.62 118 HIS A C 1
ATOM 922 O O . HIS A 1 118 ? 0.354 -14.362 0.130 1.00 88.62 118 HIS A O 1
ATOM 928 N N . LYS A 1 119 ? -0.540 -12.318 0.375 1.00 87.56 119 LYS A N 1
ATOM 929 C CA . LYS A 1 119 ? 0.600 -11.664 1.035 1.00 87.56 119 LYS A CA 1
ATOM 930 C C . LYS A 1 119 ? 0.131 -10.918 2.281 1.00 87.56 119 LYS A C 1
ATOM 932 O O . LYS A 1 119 ? -1.017 -10.493 2.369 1.00 87.56 119 LYS A O 1
ATOM 937 N N . ILE A 1 120 ? 1.034 -10.744 3.240 1.00 91.44 120 ILE A N 1
ATOM 938 C CA . ILE A 1 120 ? 0.761 -10.151 4.553 1.00 91.44 120 ILE A CA 1
ATOM 939 C C . ILE A 1 120 ? 1.463 -8.792 4.659 1.00 91.44 120 ILE A C 1
ATOM 941 O O . ILE A 1 120 ? 2.653 -8.681 4.361 1.00 91.44 120 ILE A O 1
ATOM 945 N N . CYS A 1 121 ? 0.763 -7.761 5.146 1.00 92.50 121 CYS A N 1
ATOM 946 C CA . CYS A 1 121 ? 1.383 -6.489 5.539 1.00 92.50 121 CYS A CA 1
ATOM 947 C C . CYS A 1 121 ? 1.444 -6.349 7.074 1.00 92.50 121 CYS A C 1
ATOM 949 O O . CYS A 1 121 ? 0.421 -6.032 7.693 1.00 92.50 121 CYS A O 1
ATOM 951 N N . PRO A 1 122 ? 2.622 -6.510 7.717 1.00 93.12 122 PRO A N 1
ATOM 952 C CA . PRO A 1 122 ? 2.777 -6.335 9.164 1.00 93.12 122 PRO A CA 1
ATOM 953 C C . PRO A 1 122 ? 2.256 -4.991 9.695 1.00 93.12 122 PRO A C 1
ATOM 955 O O . PRO A 1 122 ? 1.651 -4.951 10.763 1.00 93.12 122 PRO A O 1
ATOM 958 N N . TRP A 1 123 ? 2.404 -3.902 8.934 1.00 93.81 123 TRP A N 1
ATOM 959 C CA . TRP A 1 123 ? 1.909 -2.573 9.314 1.00 93.81 123 TRP A CA 1
ATOM 960 C C . TRP A 1 123 ? 0.377 -2.490 9.345 1.00 93.81 123 TRP A C 1
ATOM 962 O O . TRP A 1 123 ? -0.196 -1.951 10.292 1.00 93.81 123 TRP A O 1
ATOM 972 N N . CYS A 1 124 ? -0.304 -3.077 8.357 1.00 94.31 124 CYS A N 1
ATOM 973 C CA . CYS A 1 124 ? -1.767 -3.136 8.327 1.00 94.31 124 CYS A CA 1
ATOM 974 C C . CYS A 1 124 ? -2.319 -4.076 9.414 1.00 94.31 124 CYS A C 1
ATOM 976 O O . CYS A 1 124 ? -3.346 -3.773 10.023 1.00 94.31 124 CYS A O 1
ATOM 978 N N . TYR A 1 125 ? -1.603 -5.159 9.740 1.00 95.50 125 TYR A N 1
ATOM 979 C CA . TYR A 1 125 ? -1.886 -5.975 10.927 1.00 95.50 125 TYR A CA 1
ATOM 980 C C . TYR A 1 125 ? -1.629 -5.218 12.244 1.00 95.50 125 TYR A C 1
ATOM 982 O O . TYR A 1 125 ? -2.380 -5.402 13.199 1.00 95.50 125 TYR A O 1
ATOM 990 N N . GLY A 1 126 ? -0.650 -4.309 12.295 1.00 95.88 126 GLY A N 1
ATOM 991 C CA . GLY A 1 126 ? -0.429 -3.401 13.426 1.00 95.88 126 GLY A CA 1
ATOM 992 C C . GLY A 1 126 ? -1.606 -2.448 13.661 1.00 95.88 126 GLY A C 1
ATOM 993 O O . GLY A 1 126 ? -2.085 -2.323 14.788 1.00 95.88 126 GLY A O 1
ATOM 994 N N . VAL A 1 127 ? -2.147 -1.841 12.598 1.00 96.69 127 VAL A N 1
ATOM 995 C CA . VAL A 1 127 ? -3.385 -1.039 12.676 1.00 96.69 127 VAL A CA 1
ATOM 996 C C . VAL A 1 127 ? -4.576 -1.899 13.116 1.00 96.69 127 VAL A C 1
ATOM 998 O O . VAL A 1 127 ? -5.341 -1.485 13.989 1.00 96.69 127 VAL A O 1
ATOM 1001 N N . ALA A 1 128 ? -4.705 -3.117 12.578 1.00 96.75 128 ALA A N 1
ATOM 1002 C CA . ALA A 1 128 ? -5.756 -4.053 12.974 1.00 96.75 128 ALA A CA 1
ATOM 1003 C C . ALA A 1 128 ? -5.690 -4.420 14.464 1.00 96.75 128 ALA A C 1
ATOM 1005 O O . ALA A 1 128 ? -6.714 -4.433 15.149 1.00 96.75 128 ALA A O 1
ATOM 1006 N N . PHE A 1 129 ? -4.483 -4.651 14.982 1.00 97.12 129 PHE A N 1
ATOM 1007 C CA . PHE A 1 129 ? -4.243 -4.901 16.398 1.00 97.12 129 PHE A CA 1
ATOM 1008 C C . PHE A 1 129 ? -4.657 -3.707 17.268 1.00 97.12 129 PHE A C 1
ATOM 1010 O O . PHE A 1 129 ? -5.344 -3.909 18.266 1.00 97.12 129 PHE A O 1
ATOM 1017 N N . MET A 1 130 ? -4.334 -2.466 16.879 1.00 97.75 130 MET A N 1
ATOM 1018 C CA . MET A 1 130 ? -4.739 -1.279 17.651 1.00 97.75 130 MET A CA 1
ATOM 1019 C C . MET A 1 130 ? -6.263 -1.135 17.748 1.00 97.75 130 MET A C 1
ATOM 1021 O O . MET A 1 130 ? -6.772 -0.882 18.840 1.00 97.75 130 MET A O 1
ATOM 1025 N N . VAL A 1 131 ? -7.010 -1.369 16.661 1.00 97.12 131 VAL A N 1
ATOM 1026 C CA . VAL A 1 131 ? -8.488 -1.348 16.700 1.00 97.12 131 VAL A CA 1
ATOM 1027 C C . VAL A 1 131 ? -9.055 -2.514 17.519 1.00 97.12 131 VAL A C 1
ATOM 1029 O O . VAL A 1 131 ? -10.035 -2.340 18.243 1.00 97.12 131 VAL A O 1
ATOM 1032 N N . LEU A 1 132 ? -8.417 -3.688 17.498 1.00 96.25 132 LEU A N 1
ATOM 1033 C CA . LEU A 1 132 ? -8.837 -4.819 18.329 1.00 96.25 132 LEU A CA 1
ATOM 1034 C C . LEU A 1 132 ? -8.593 -4.569 19.828 1.00 96.25 132 LEU A C 1
ATOM 1036 O O . LEU A 1 132 ? -9.465 -4.856 20.648 1.00 96.25 132 LEU A O 1
ATOM 1040 N N . VAL A 1 133 ? -7.460 -3.967 20.201 1.00 95.94 133 VAL A N 1
ATOM 1041 C CA . VAL A 1 133 ? -7.186 -3.552 21.589 1.00 95.94 133 VAL A CA 1
ATOM 1042 C C . VAL A 1 133 ? -8.140 -2.432 22.022 1.00 95.94 133 VAL A C 1
ATOM 1044 O O . VAL A 1 133 ? -8.698 -2.494 23.118 1.00 95.94 133 VAL A O 1
ATOM 1047 N N . GLN A 1 134 ? -8.411 -1.453 21.152 1.00 95.94 134 GLN A N 1
ATOM 1048 C CA . GLN A 1 134 ? -9.418 -0.409 21.376 1.00 95.94 134 GLN A CA 1
ATOM 1049 C C . GLN A 1 134 ? -10.804 -1.020 21.650 1.00 95.94 134 GLN A C 1
ATOM 1051 O O . GLN A 1 134 ? -11.484 -0.593 22.582 1.00 95.94 134 GLN A O 1
ATOM 1056 N N . ALA A 1 135 ? -11.199 -2.062 20.909 1.00 95.44 135 ALA A N 1
ATOM 1057 C CA . ALA A 1 135 ? -12.452 -2.779 21.132 1.00 95.44 135 ALA A CA 1
ATOM 1058 C C . ALA A 1 135 ? -12.494 -3.517 22.480 1.00 95.44 135 ALA A C 1
ATOM 1060 O O . ALA A 1 135 ? -13.482 -3.398 23.207 1.00 95.44 135 ALA A O 1
ATOM 1061 N N . VAL A 1 136 ? -11.417 -4.218 22.858 1.00 93.88 136 VAL A N 1
ATOM 1062 C CA . VAL A 1 136 ? -11.303 -4.889 24.169 1.00 93.88 136 VAL A CA 1
ATOM 1063 C C . VAL A 1 136 ? -11.412 -3.889 25.330 1.00 93.88 136 VAL A C 1
ATOM 1065 O O . VAL A 1 136 ? -12.039 -4.204 26.341 1.00 93.88 136 VAL A O 1
ATOM 1068 N N . VAL A 1 137 ? -10.855 -2.679 25.193 1.00 92.81 137 VAL A N 1
ATOM 1069 C CA . VAL A 1 137 ? -10.943 -1.619 26.218 1.00 92.81 137 VAL A CA 1
ATOM 1070 C C . VAL A 1 137 ? -12.310 -0.917 26.218 1.00 92.81 137 VAL A C 1
ATOM 1072 O O . VAL A 1 137 ? -12.819 -0.580 27.286 1.00 92.81 137 VAL A O 1
ATOM 1075 N N . MET A 1 138 ? -12.942 -0.729 25.054 1.00 91.75 138 MET A N 1
ATOM 1076 C CA . MET A 1 138 ? -14.252 -0.072 24.931 1.00 91.75 138 MET A CA 1
ATOM 1077 C C . MET A 1 138 ? -15.421 -0.967 25.384 1.00 91.75 138 MET A C 1
ATOM 1079 O O . MET A 1 138 ? -16.400 -0.462 25.939 1.00 91.75 138 MET A O 1
ATOM 1083 N N . TYR A 1 139 ? -15.323 -2.290 25.211 1.00 90.06 139 TYR A N 1
ATOM 1084 C CA . TYR A 1 139 ? -16.363 -3.258 25.591 1.00 90.06 139 TYR A CA 1
ATOM 1085 C C . TYR A 1 139 ? -16.863 -3.096 27.049 1.00 90.06 139 TYR A C 1
ATOM 1087 O O . TYR A 1 139 ? -18.049 -2.804 27.231 1.00 90.06 139 TYR A O 1
ATOM 1095 N N . PRO A 1 140 ? -16.014 -3.174 28.101 1.00 87.62 140 PRO A N 1
ATOM 1096 C CA . PRO A 1 140 ? -16.452 -3.028 29.497 1.00 87.62 140 PRO A CA 1
ATOM 1097 C C . PRO A 1 140 ? -16.893 -1.606 29.891 1.00 87.62 140 PRO A C 1
ATOM 1099 O O . PRO A 1 140 ? -17.386 -1.417 31.001 1.00 87.62 140 PRO A O 1
ATOM 1102 N N . LEU A 1 141 ? -16.714 -0.603 29.022 1.00 85.00 141 LEU A N 1
ATOM 1103 C CA . LEU A 1 141 ? -17.236 0.755 29.221 1.00 85.00 141 LEU A CA 1
ATOM 1104 C C . LEU A 1 141 ? -18.664 0.930 28.674 1.00 85.00 141 LEU A C 1
ATOM 1106 O O . LEU A 1 141 ? -19.265 1.981 28.902 1.00 85.00 141 LEU A O 1
ATOM 1110 N N . SER A 1 142 ? -19.178 -0.063 27.938 1.00 83.69 142 SER A N 1
ATOM 1111 C CA . SER A 1 142 ? -20.306 0.127 27.017 1.00 83.69 142 SER A CA 1
ATOM 1112 C C . SER A 1 142 ? -21.434 -0.888 27.169 1.00 83.69 142 SER A C 1
ATOM 1114 O O . SER A 1 142 ? -22.598 -0.500 27.091 1.00 83.69 142 SER A O 1
ATOM 1116 N N . VAL A 1 143 ? -21.131 -2.168 27.412 1.00 80.56 143 VAL A N 1
ATOM 1117 C CA . VAL A 1 143 ? -22.161 -3.102 27.895 1.00 80.56 143 VAL A CA 1
ATOM 1118 C C . VAL A 1 143 ? -22.427 -2.846 29.385 1.00 80.56 143 VAL A C 1
ATOM 1120 O O . VAL A 1 143 ? -21.471 -2.641 30.141 1.00 80.56 143 VAL A O 1
ATOM 1123 N N . PRO A 1 144 ? -23.695 -2.887 29.848 1.00 72.62 144 PRO A N 1
ATOM 1124 C CA . PRO A 1 144 ? -23.998 -2.945 31.279 1.00 72.62 144 PRO A CA 1
ATOM 1125 C C . PRO A 1 144 ? -23.314 -4.170 31.918 1.00 72.62 144 PRO A C 1
ATOM 1127 O O . PRO A 1 144 ? -22.948 -5.101 31.197 1.00 72.62 144 PRO A O 1
ATOM 1130 N N . PRO A 1 145 ? -23.108 -4.197 33.250 1.00 63.47 145 PRO A N 1
ATOM 1131 C CA . PRO A 1 145 ? -22.259 -5.190 33.910 1.00 63.47 145 PRO A CA 1
ATOM 1132 C C . PRO A 1 145 ? -22.782 -6.626 33.748 1.00 63.47 145 PRO A C 1
ATOM 1134 O O . PRO A 1 145 ? -23.565 -7.123 34.556 1.00 63.47 145 PRO A O 1
ATOM 1137 N N . LEU A 1 146 ? -22.299 -7.293 32.699 1.00 59.91 146 LEU A N 1
ATOM 1138 C CA . LEU A 1 146 ? -22.509 -8.710 32.424 1.00 59.91 146 LEU A CA 1
ATOM 1139 C C . LEU A 1 146 ? -21.989 -9.575 33.592 1.00 59.91 146 LEU A C 1
ATOM 1141 O O . LEU A 1 146 ? -21.085 -9.146 34.322 1.00 59.91 146 LEU A O 1
ATOM 1145 N N . PRO A 1 147 ? -22.519 -10.803 33.775 1.00 70.31 147 PRO A N 1
ATOM 1146 C CA . PRO A 1 147 ? -22.002 -11.743 34.770 1.00 70.31 147 PRO A CA 1
ATOM 1147 C C . PRO A 1 147 ? -20.481 -11.889 34.638 1.00 70.31 147 PRO A C 1
ATOM 1149 O O . PRO A 1 147 ? -19.961 -11.918 33.526 1.00 70.31 147 PRO A O 1
ATOM 1152 N N . LYS A 1 148 ? -19.786 -11.937 35.787 1.00 72.56 148 LYS A N 1
ATOM 1153 C CA . LYS A 1 148 ? -18.346 -11.650 35.987 1.00 72.56 148 LYS A CA 1
ATOM 1154 C C . LYS A 1 148 ? -17.372 -12.449 35.094 1.00 72.56 148 LYS A C 1
ATOM 1156 O O . LYS A 1 148 ? -16.612 -13.286 35.585 1.00 72.56 148 LYS A O 1
ATOM 1161 N N . MET A 1 149 ? -17.326 -12.155 33.798 1.00 75.44 149 MET A N 1
ATOM 1162 C CA . MET A 1 149 ? -16.313 -12.690 32.894 1.00 75.44 149 MET A CA 1
ATOM 1163 C C . MET A 1 149 ? -14.948 -12.111 33.264 1.00 75.44 149 MET A C 1
ATOM 1165 O O . MET A 1 149 ? -14.770 -10.898 33.367 1.00 75.44 149 MET A O 1
ATOM 1169 N N . LYS A 1 150 ? -13.963 -12.994 33.452 1.00 87.62 150 LYS A N 1
ATOM 1170 C CA . LYS A 1 150 ? -12.552 -12.603 33.571 1.00 87.62 150 LYS A CA 1
ATOM 1171 C C . LYS A 1 150 ? -12.116 -11.929 32.263 1.00 87.62 150 LYS A C 1
ATOM 1173 O O . LYS A 1 150 ? -12.639 -12.276 31.205 1.00 87.62 150 LYS A O 1
ATOM 1178 N N . THR A 1 151 ? -11.113 -11.050 32.305 1.00 85.75 151 THR A N 1
ATOM 1179 C CA . THR A 1 151 ? -10.589 -10.326 31.124 1.00 85.75 151 THR A CA 1
ATOM 1180 C C . THR A 1 151 ? -10.300 -11.251 29.935 1.00 85.75 151 THR A C 1
ATOM 1182 O O . THR A 1 151 ? -10.600 -10.905 28.798 1.00 85.75 151 THR A O 1
ATOM 1185 N N . LEU A 1 152 ? -9.813 -12.467 30.207 1.00 89.31 152 LEU A N 1
ATOM 1186 C CA . LEU A 1 152 ? -9.593 -13.524 29.215 1.00 89.31 152 LEU A CA 1
ATOM 1187 C C . LEU A 1 152 ? -10.846 -13.850 28.376 1.00 89.31 152 LEU A C 1
ATOM 1189 O O . LEU A 1 152 ? -10.735 -14.018 27.169 1.00 89.31 152 LEU A O 1
ATOM 1193 N N . GLY A 1 153 ? -12.036 -13.889 28.983 1.00 88.56 153 GLY A N 1
ATOM 1194 C CA . GLY A 1 153 ? -13.297 -14.139 28.275 1.00 88.56 153 GLY A CA 1
ATOM 1195 C C . GLY A 1 153 ? -13.703 -12.989 27.348 1.00 88.56 153 GLY A C 1
ATOM 1196 O O . GLY A 1 153 ? -14.214 -13.238 26.261 1.00 88.56 153 GLY A O 1
ATOM 1197 N N . ILE A 1 154 ? -13.405 -11.739 27.725 1.00 86.38 154 ILE A N 1
ATOM 1198 C CA . ILE A 1 154 ? -13.605 -10.569 26.852 1.00 86.38 154 ILE A CA 1
ATOM 1199 C C . ILE A 1 154 ? -12.655 -10.653 25.649 1.00 86.38 154 ILE A C 1
ATOM 1201 O O . ILE A 1 154 ? -13.090 -10.500 24.512 1.00 86.38 154 ILE A O 1
ATOM 1205 N N . ILE A 1 155 ? -11.377 -10.966 25.889 1.00 90.19 155 ILE A N 1
ATOM 1206 C CA . ILE A 1 155 ? -10.363 -11.121 24.834 1.00 90.19 155 ILE A CA 1
ATOM 1207 C C . ILE A 1 155 ? -10.759 -12.239 23.857 1.00 90.19 155 ILE A C 1
ATOM 1209 O O . ILE A 1 155 ? -10.774 -12.008 22.650 1.00 90.19 155 ILE A O 1
ATOM 1213 N N . ILE A 1 156 ? -11.154 -13.415 24.359 1.00 91.94 156 ILE A N 1
ATOM 1214 C CA . ILE A 1 156 ? -11.635 -14.535 23.532 1.00 91.94 156 ILE A CA 1
ATOM 1215 C C . ILE A 1 156 ? -12.893 -14.136 22.744 1.00 91.94 156 ILE A C 1
ATOM 1217 O O . ILE A 1 156 ? -12.970 -14.416 21.551 1.00 91.94 156 ILE A O 1
ATOM 1221 N N . SER A 1 157 ? -13.852 -13.437 23.362 1.00 89.56 157 SER A N 1
ATOM 1222 C CA . SER A 1 157 ? -15.078 -12.992 22.686 1.00 89.56 157 SER A CA 1
ATOM 1223 C C . SER A 1 157 ? -14.800 -12.003 21.549 1.00 89.56 157 SER A C 1
ATOM 1225 O O . SER A 1 157 ? -15.398 -12.135 20.479 1.00 89.56 157 SER A O 1
ATOM 1227 N N . VAL A 1 158 ? -13.888 -11.043 21.740 1.00 88.81 158 VAL A N 1
ATOM 1228 C CA . VAL A 1 158 ? -13.521 -10.065 20.700 1.00 88.81 158 VAL A CA 1
ATOM 1229 C C . VAL A 1 158 ? -12.704 -10.730 19.589 1.00 88.81 158 VAL A C 1
ATOM 1231 O O . VAL A 1 158 ? -13.009 -10.522 18.417 1.00 88.81 158 VAL A O 1
ATOM 1234 N N . LEU A 1 159 ? -11.733 -11.590 19.925 1.00 91.56 159 LEU A N 1
ATOM 1235 C CA . LEU A 1 159 ? -10.962 -12.355 18.935 1.00 91.56 159 LEU A CA 1
ATOM 1236 C C . LEU A 1 159 ? -11.856 -13.288 18.108 1.00 91.56 159 LEU A C 1
ATOM 1238 O O . LEU A 1 159 ? -11.750 -13.298 16.886 1.00 91.56 159 LEU A O 1
ATOM 1242 N N . SER A 1 160 ? -12.775 -14.020 18.744 1.00 91.75 160 SER A N 1
ATOM 1243 C CA . SER A 1 160 ? -13.729 -14.897 18.053 1.00 91.75 160 SER A CA 1
ATOM 1244 C C . SER A 1 160 ? -14.641 -14.108 17.112 1.00 91.75 160 SER A C 1
ATOM 1246 O O . SER A 1 160 ? -14.874 -14.536 15.985 1.00 91.75 160 SER A O 1
ATOM 1248 N N . THR A 1 161 ? -15.123 -12.938 17.544 1.00 89.94 161 THR A N 1
ATOM 1249 C CA . THR A 1 161 ? -15.921 -12.030 16.702 1.00 89.94 161 THR A CA 1
ATOM 1250 C C . THR A 1 161 ? -15.116 -11.529 15.499 1.00 89.94 161 THR A C 1
ATOM 1252 O O . THR A 1 161 ? -15.614 -11.528 14.377 1.00 89.94 161 THR A O 1
ATOM 1255 N N . PHE A 1 162 ? -13.852 -11.148 15.705 1.00 92.31 162 PHE A N 1
ATOM 1256 C CA . PHE A 1 162 ? -12.969 -10.670 14.640 1.00 92.31 162 PHE A CA 1
ATOM 1257 C C . PHE A 1 162 ? -12.631 -11.769 13.620 1.00 92.31 162 PHE A C 1
ATOM 1259 O O . PHE A 1 162 ? -12.733 -11.536 12.418 1.00 92.31 162 PHE A O 1
ATOM 1266 N N . VAL A 1 163 ? -12.316 -12.986 14.077 1.00 92.94 163 VAL A N 1
ATOM 1267 C CA . VAL A 1 163 ? -12.104 -14.152 13.200 1.00 92.94 163 VAL A CA 1
ATOM 1268 C C . VAL A 1 163 ? -13.372 -14.482 12.409 1.00 92.94 163 VAL A C 1
ATOM 1270 O O . VAL A 1 163 ? -13.286 -14.723 11.207 1.00 92.94 163 VAL A O 1
ATOM 1273 N N . LEU A 1 164 ? -14.553 -14.422 13.033 1.00 93.62 164 LEU A N 1
ATOM 1274 C CA . LEU A 1 164 ? -15.828 -14.634 12.343 1.00 93.62 164 LEU A CA 1
ATOM 1275 C C . LEU A 1 164 ? -16.073 -13.578 11.252 1.00 93.62 164 LEU A C 1
ATOM 1277 O O . LEU A 1 164 ? -16.493 -13.941 10.155 1.00 93.62 164 LEU A O 1
ATOM 1281 N N . PHE A 1 165 ? -15.746 -12.302 11.494 1.00 92.31 165 PHE A N 1
ATOM 1282 C CA . PHE A 1 165 ? -15.798 -11.271 10.450 1.00 92.31 165 PHE A CA 1
ATOM 1283 C C . PHE A 1 165 ? -14.788 -11.511 9.315 1.00 92.31 165 PHE A C 1
ATOM 1285 O O . PHE A 1 165 ? -15.134 -11.267 8.161 1.00 92.31 165 PHE A O 1
ATOM 1292 N N . ILE A 1 166 ? -13.578 -12.016 9.593 1.00 90.75 166 ILE A N 1
ATOM 1293 C CA . ILE A 1 166 ? -12.610 -12.378 8.537 1.00 90.75 166 ILE A CA 1
ATOM 1294 C C . ILE A 1 166 ? -13.141 -13.546 7.699 1.00 90.75 166 ILE A C 1
ATOM 1296 O O . ILE A 1 166 ? -13.083 -13.489 6.472 1.00 90.75 166 ILE A O 1
ATOM 1300 N N . LEU A 1 167 ? -13.693 -14.587 8.330 1.00 92.12 167 LEU A N 1
ATOM 1301 C CA . LEU A 1 167 ? -14.264 -15.740 7.627 1.00 92.12 167 LEU A CA 1
ATOM 1302 C C . LEU A 1 167 ? -15.474 -15.335 6.772 1.00 92.12 167 LEU A C 1
ATOM 1304 O O . LEU A 1 167 ? -15.513 -15.652 5.586 1.00 92.12 167 LEU A O 1
ATOM 1308 N N . ALA A 1 168 ? -16.413 -14.567 7.331 1.00 91.06 168 ALA A N 1
ATOM 1309 C CA . ALA A 1 168 ? -17.557 -14.036 6.590 1.00 91.06 168 ALA A CA 1
ATOM 1310 C C . ALA A 1 168 ? -17.113 -13.121 5.434 1.00 91.06 168 ALA A C 1
ATOM 1312 O O . ALA A 1 168 ? -17.583 -13.276 4.308 1.00 91.06 168 ALA A O 1
ATOM 1313 N N . GLY A 1 169 ? -16.152 -12.224 5.682 1.00 86.50 169 GLY A N 1
ATOM 1314 C CA . GLY A 1 169 ? -15.551 -11.371 4.658 1.00 86.50 169 GLY A CA 1
ATOM 1315 C C . GLY A 1 169 ? -14.860 -12.166 3.549 1.00 86.50 169 GLY A C 1
ATOM 1316 O O . GLY A 1 169 ? -14.969 -11.792 2.388 1.00 86.50 169 GLY A O 1
ATOM 1317 N N . SER A 1 170 ? -14.220 -13.292 3.879 1.00 87.62 170 SER A N 1
ATOM 1318 C CA . SER A 1 170 ? -13.556 -14.178 2.910 1.00 87.62 170 SER A CA 1
ATOM 1319 C C . SER A 1 170 ? -14.566 -14.933 2.043 1.00 87.62 170 SER A C 1
ATOM 1321 O O . SER A 1 170 ? -14.392 -15.011 0.830 1.00 87.62 170 SER A O 1
ATOM 1323 N N . VAL A 1 171 ? -15.662 -15.425 2.636 1.00 89.88 171 VAL A N 1
ATOM 1324 C CA . VAL A 1 171 ? -16.773 -16.052 1.897 1.00 89.88 171 VAL A CA 1
ATOM 1325 C C . VAL A 1 171 ? -17.434 -15.046 0.951 1.00 89.88 171 VAL A C 1
ATOM 1327 O O . VAL A 1 171 ? -17.643 -15.360 -0.218 1.00 89.88 171 VAL A O 1
ATOM 1330 N N . VAL A 1 172 ? -17.700 -13.819 1.413 1.00 88.12 172 VAL A N 1
ATOM 1331 C CA . VAL A 1 172 ? -18.238 -12.737 0.568 1.00 88.12 172 VAL A CA 1
ATOM 1332 C C . VAL A 1 172 ? -17.254 -12.373 -0.550 1.00 88.12 172 VAL A C 1
ATOM 1334 O O . VAL A 1 172 ? -17.651 -12.311 -1.710 1.00 88.12 172 VAL A O 1
ATOM 1337 N N . ALA A 1 173 ? -15.969 -12.196 -0.237 1.00 83.31 173 ALA A N 1
ATOM 1338 C CA . ALA A 1 173 ? -14.921 -11.887 -1.209 1.00 83.31 173 ALA A CA 1
ATOM 1339 C C . ALA A 1 173 ? -14.809 -12.950 -2.319 1.00 83.31 173 ALA A C 1
ATOM 1341 O O . ALA A 1 173 ? -14.689 -12.596 -3.494 1.00 83.31 173 ALA A O 1
ATOM 1342 N N . TYR A 1 174 ? -14.898 -14.233 -1.958 1.00 86.88 174 TYR A N 1
ATOM 1343 C CA . TYR A 1 174 ? -14.866 -15.365 -2.888 1.00 86.88 174 TYR A CA 1
ATOM 1344 C C . TYR A 1 174 ? -16.155 -15.480 -3.724 1.00 86.88 174 TYR A C 1
ATOM 1346 O O . TYR A 1 174 ? -16.101 -15.716 -4.934 1.00 86.88 174 TYR A O 1
ATOM 1354 N N . ALA A 1 175 ? -17.320 -15.245 -3.111 1.00 85.56 175 ALA A N 1
ATOM 1355 C CA . ALA A 1 175 ? -18.607 -15.204 -3.807 1.00 85.56 175 ALA A CA 1
ATOM 1356 C C . ALA A 1 175 ? -18.675 -14.056 -4.832 1.00 85.56 175 ALA A C 1
ATOM 1358 O O . ALA A 1 175 ? -19.151 -14.255 -5.945 1.00 85.56 175 ALA A O 1
ATOM 1359 N N . PHE A 1 176 ? -18.137 -12.874 -4.509 1.00 84.38 176 PHE A N 1
ATOM 1360 C CA . PHE A 1 176 ? -18.040 -11.767 -5.467 1.00 84.38 176 PHE A CA 1
ATOM 1361 C C . PHE A 1 176 ? -17.064 -12.060 -6.613 1.00 84.38 176 PHE A C 1
ATOM 1363 O O . PHE A 1 176 ? -17.398 -11.777 -7.762 1.00 84.38 176 PHE A O 1
ATOM 1370 N N . GLY A 1 177 ? -15.900 -12.660 -6.340 1.00 77.81 177 GLY A N 1
ATOM 1371 C CA . GLY A 1 177 ? -14.938 -13.026 -7.388 1.00 77.81 177 GLY A CA 1
ATOM 1372 C C . GLY A 1 177 ? -15.499 -14.060 -8.372 1.00 77.81 177 GLY A C 1
ATOM 1373 O O . GLY A 1 177 ? -15.408 -13.888 -9.587 1.00 77.81 177 GLY A O 1
ATOM 1374 N N . SER A 1 178 ? -16.161 -15.099 -7.855 1.00 79.12 178 SER A N 1
ATOM 1375 C CA . SER A 1 178 ? -16.835 -16.110 -8.684 1.00 79.12 178 SER A CA 1
ATOM 1376 C C . SER A 1 178 ? -18.053 -15.552 -9.434 1.00 79.12 178 SER A C 1
ATOM 1378 O O . SER A 1 178 ? -18.237 -15.883 -10.604 1.00 79.12 178 SER A O 1
ATOM 1380 N N . ALA A 1 179 ? -18.833 -14.644 -8.835 1.00 76.12 179 ALA A N 1
ATOM 1381 C CA . ALA A 1 179 ? -19.924 -13.953 -9.526 1.00 76.12 179 ALA A CA 1
ATOM 1382 C C . ALA A 1 179 ? -19.427 -13.031 -10.657 1.00 76.12 179 ALA A C 1
ATOM 1384 O O . ALA A 1 179 ? -20.020 -13.018 -11.732 1.00 76.12 179 ALA A O 1
ATOM 1385 N N . GLN A 1 180 ? -18.324 -12.298 -10.459 1.00 76.19 180 GLN A N 1
ATOM 1386 C CA . GLN A 1 180 ? -17.716 -11.467 -11.509 1.00 76.19 180 GLN A CA 1
ATOM 1387 C C . GLN A 1 180 ? -17.234 -12.309 -12.697 1.00 76.19 180 GLN A C 1
ATOM 1389 O O . GLN A 1 180 ? -17.481 -11.935 -13.845 1.00 76.19 180 GLN A O 1
ATOM 1394 N N . ALA A 1 181 ? -16.616 -13.466 -12.430 1.00 73.00 181 ALA A N 1
ATOM 1395 C CA . ALA A 1 181 ? -16.227 -14.418 -13.468 1.00 73.00 181 ALA A CA 1
ATOM 1396 C C . ALA A 1 181 ? -17.447 -15.005 -14.205 1.00 73.00 181 ALA A C 1
ATOM 1398 O O . ALA A 1 181 ? -17.467 -15.031 -15.433 1.00 73.00 181 ALA A O 1
ATOM 1399 N N . ALA A 1 182 ? -18.487 -15.425 -13.474 1.00 74.12 182 ALA A N 1
ATOM 1400 C CA . ALA A 1 182 ? -19.690 -16.032 -14.048 1.00 74.12 182 ALA A CA 1
ATOM 1401 C C . ALA A 1 182 ? -20.547 -15.056 -14.876 1.00 74.12 182 ALA A C 1
ATOM 1403 O O . ALA A 1 182 ? -21.171 -15.466 -15.851 1.00 74.12 182 ALA A O 1
ATOM 1404 N N . LEU A 1 183 ? -20.575 -13.770 -14.511 1.00 79.69 183 LEU A N 1
ATOM 1405 C CA . LEU A 1 183 ? -21.316 -12.730 -15.238 1.00 79.69 183 LEU A CA 1
ATOM 1406 C C . LEU A 1 183 ? -20.559 -12.175 -16.458 1.00 79.69 183 LEU A C 1
ATOM 1408 O O . LEU A 1 183 ? -21.104 -11.337 -17.173 1.00 79.69 183 LEU A O 1
ATOM 1412 N N . GLY A 1 184 ? -19.307 -12.587 -16.690 1.00 62.59 184 GLY A N 1
ATOM 1413 C CA . GLY A 1 184 ? -18.499 -12.109 -17.817 1.00 62.59 184 GLY A CA 1
ATOM 1414 C C . GLY A 1 184 ? -18.145 -10.616 -17.765 1.00 62.59 184 GLY A C 1
ATOM 1415 O O . GLY A 1 184 ? -17.727 -10.056 -18.777 1.00 62.59 184 GLY A O 1
ATOM 1416 N N . ILE A 1 185 ? -18.293 -9.955 -16.606 1.00 60.75 185 ILE A N 1
ATOM 1417 C CA . ILE A 1 185 ? -18.036 -8.514 -16.431 1.00 60.75 185 ILE A CA 1
ATOM 1418 C C . ILE A 1 185 ? -16.525 -8.285 -16.285 1.00 60.75 185 ILE A C 1
ATOM 1420 O O . ILE A 1 185 ? -15.999 -7.945 -15.223 1.00 60.75 185 ILE A O 1
ATOM 1424 N N . ALA A 1 186 ? -15.806 -8.504 -17.383 1.00 48.84 186 ALA A N 1
ATOM 1425 C CA . ALA A 1 186 ? -14.373 -8.299 -17.465 1.00 48.84 186 ALA A CA 1
ATOM 1426 C C . ALA A 1 186 ? -14.031 -6.797 -17.430 1.00 48.84 186 ALA A C 1
ATOM 1428 O O . ALA A 1 186 ? -14.114 -6.087 -18.430 1.00 48.84 186 ALA A O 1
ATOM 1429 N N . SER A 1 187 ? -13.546 -6.329 -16.278 1.00 53.69 187 SER A N 1
ATOM 1430 C CA . SER A 1 187 ? -12.741 -5.103 -16.086 1.00 53.69 187 SER A CA 1
ATOM 1431 C C . SER A 1 187 ? -13.348 -3.715 -16.375 1.00 53.69 187 SER A C 1
ATOM 1433 O O . SER A 1 187 ? -12.761 -2.728 -15.936 1.00 53.69 187 SER A O 1
ATOM 1435 N N . THR A 1 188 ? -14.522 -3.585 -17.004 1.00 50.06 188 THR A N 1
ATOM 1436 C CA . THR A 1 188 ? -15.064 -2.287 -17.491 1.00 50.06 188 THR A CA 1
ATOM 1437 C C . THR A 1 188 ? -15.366 -1.233 -16.409 1.00 50.06 188 THR A C 1
ATOM 1439 O O . THR A 1 188 ? -15.645 -0.086 -16.735 1.00 50.06 188 THR A O 1
ATOM 1442 N N . ILE A 1 189 ? -15.326 -1.606 -15.126 1.00 47.75 189 ILE A N 1
ATOM 1443 C CA . ILE A 1 189 ? -15.645 -0.744 -13.969 1.00 47.75 189 ILE A CA 1
ATOM 1444 C C . ILE A 1 189 ? -14.360 -0.237 -13.267 1.00 47.75 189 ILE A C 1
ATOM 1446 O O . ILE A 1 189 ? -14.429 0.519 -12.303 1.00 47.75 189 ILE A O 1
ATOM 1450 N N . SER A 1 190 ? -13.166 -0.653 -13.713 1.00 42.72 190 SER A N 1
ATOM 1451 C CA . SER A 1 190 ? -11.907 -0.455 -12.968 1.00 42.72 190 SER A CA 1
ATOM 1452 C C . SER A 1 190 ? -10.866 0.451 -13.630 1.00 42.72 190 SER A C 1
ATOM 1454 O O . SER A 1 190 ? -9.740 0.510 -13.143 1.00 42.72 190 SER A O 1
ATOM 1456 N N . THR A 1 191 ? -11.223 1.197 -14.677 1.00 41.41 191 THR A N 1
ATOM 1457 C CA . THR A 1 191 ? -10.449 2.386 -15.062 1.00 41.41 191 THR A CA 1
ATOM 1458 C C . THR A 1 191 ? -10.794 3.501 -14.067 1.00 41.41 191 THR A C 1
ATOM 1460 O O . THR A 1 191 ? -11.951 3.934 -14.056 1.00 41.41 191 THR A O 1
ATOM 1463 N N . PRO A 1 192 ? -9.870 3.977 -13.208 1.00 40.88 192 PRO A N 1
ATOM 1464 C CA . PRO A 1 192 ? -10.113 5.222 -12.490 1.00 40.88 192 PRO A CA 1
ATOM 1465 C C . PRO A 1 192 ? -10.320 6.326 -13.531 1.00 40.88 192 PRO A C 1
ATOM 1467 O O . PRO A 1 192 ? -9.629 6.354 -14.549 1.00 40.88 192 PRO A O 1
ATOM 1470 N N . ALA A 1 193 ? -11.285 7.221 -13.314 1.00 38.12 193 ALA A N 1
ATOM 1471 C CA . ALA A 1 193 ? -11.492 8.339 -14.227 1.00 38.12 193 ALA A CA 1
ATOM 1472 C C . ALA A 1 193 ? -10.219 9.196 -14.234 1.00 38.12 193 ALA A C 1
ATOM 1474 O O . ALA A 1 193 ? -9.931 9.867 -13.241 1.00 38.12 193 ALA A O 1
ATOM 1475 N N . SER A 1 194 ? -9.443 9.113 -15.322 1.00 36.91 194 SER A N 1
ATOM 1476 C CA . SER A 1 194 ? -8.172 9.822 -15.448 1.00 36.91 194 SER A CA 1
ATOM 1477 C C . SER A 1 194 ? -8.432 11.306 -15.236 1.00 36.91 194 SER A C 1
ATOM 1479 O O . SER A 1 194 ? -9.216 11.926 -15.959 1.00 36.91 194 SER A O 1
ATOM 1481 N N . PHE A 1 195 ? -7.840 11.855 -14.177 1.00 37.25 195 PHE A N 1
ATOM 1482 C CA . PHE A 1 195 ? -8.063 13.235 -13.782 1.00 37.25 195 PHE A CA 1
ATOM 1483 C C . PHE A 1 195 ? -7.204 14.121 -14.685 1.00 37.25 195 PHE A C 1
ATOM 1485 O O . PHE A 1 195 ? -6.127 14.557 -14.284 1.00 37.25 195 PHE A O 1
ATOM 1492 N N . SER A 1 196 ? -7.666 14.321 -15.926 1.00 36.34 196 SER A N 1
ATOM 1493 C CA . SER A 1 196 ? -7.023 15.168 -16.934 1.00 36.34 196 SER A CA 1
ATOM 1494 C C . SER A 1 196 ? -6.908 16.594 -16.403 1.00 36.34 196 SER A C 1
ATOM 1496 O O . SER A 1 196 ? -7.799 17.428 -16.559 1.00 36.34 196 SER A O 1
ATOM 1498 N N . GLY A 1 197 ? -5.777 16.864 -15.753 1.00 39.12 197 GLY A N 1
ATOM 1499 C CA . GLY A 1 197 ? -5.338 18.178 -15.298 1.00 39.12 197 GLY A CA 1
ATOM 1500 C C . GLY A 1 197 ? -4.867 19.064 -16.450 1.00 39.12 197 GLY A C 1
ATOM 1501 O O . GLY A 1 197 ? -4.009 19.914 -16.238 1.00 39.12 197 GLY A O 1
ATOM 1502 N N . ASP A 1 198 ? -5.419 18.867 -17.649 1.00 36.72 198 ASP A N 1
ATOM 1503 C CA . ASP A 1 198 ? -5.127 19.602 -18.877 1.00 36.72 198 ASP A CA 1
ATOM 1504 C C . ASP A 1 198 ? -5.755 21.004 -18.830 1.00 36.72 198 ASP A C 1
ATOM 1506 O O . ASP A 1 198 ? -6.623 21.376 -19.621 1.00 36.72 198 ASP A O 1
ATOM 1510 N N . LYS A 1 199 ? -5.301 21.807 -17.865 1.00 34.47 199 LYS A N 1
ATOM 1511 C CA . LYS A 1 199 ? -5.335 23.261 -17.962 1.00 34.47 199 LYS A CA 1
ATOM 1512 C C . LYS A 1 199 ? -3.937 23.746 -18.337 1.00 34.47 199 LYS A C 1
ATOM 1514 O O . LYS A 1 199 ? -2.995 23.445 -17.603 1.00 34.47 199 LYS A O 1
ATOM 1519 N N . PRO A 1 200 ? -3.788 24.526 -19.421 1.00 37.88 200 PRO A N 1
ATOM 1520 C CA . PRO A 1 200 ? -2.549 25.241 -19.682 1.00 37.88 200 PRO A CA 1
ATOM 1521 C C . PRO A 1 200 ? -2.183 26.109 -18.474 1.00 37.88 200 PRO A C 1
ATOM 1523 O O . PRO A 1 200 ? -3.024 26.844 -17.952 1.00 37.88 200 PRO A O 1
ATOM 1526 N N . VAL A 1 201 ? -0.929 26.029 -18.034 1.00 43.91 201 VAL A N 1
ATOM 1527 C CA . VAL A 1 201 ? -0.362 27.005 -17.099 1.00 43.91 201 VAL A CA 1
ATOM 1528 C C . VAL A 1 201 ? 0.071 28.208 -17.931 1.00 43.91 201 VAL A C 1
ATOM 1530 O O . VAL A 1 201 ? 1.203 28.267 -18.406 1.00 43.91 201 VAL A O 1
ATOM 1533 N N . GLU A 1 202 ? -0.859 29.132 -18.163 1.00 43.69 202 GLU A N 1
ATOM 1534 C CA . GLU A 1 202 ? -0.567 30.399 -18.835 1.00 43.69 202 GLU A CA 1
ATOM 1535 C C . GLU A 1 202 ? 0.341 31.276 -17.950 1.00 43.69 202 GLU A C 1
ATOM 1537 O O . GLU A 1 202 ? 0.010 31.591 -16.807 1.00 43.69 202 GLU A O 1
ATOM 1542 N N . ASP A 1 203 ? 1.497 31.652 -18.501 1.00 43.84 203 ASP A N 1
ATOM 1543 C CA . ASP A 1 203 ? 2.342 32.794 -18.129 1.00 43.84 203 ASP A CA 1
ATOM 1544 C C . ASP A 1 203 ? 2.626 33.053 -16.636 1.00 43.84 203 ASP A C 1
ATOM 1546 O O . ASP A 1 203 ? 2.510 34.179 -16.138 1.00 43.84 203 ASP A O 1
ATOM 1550 N N . MET A 1 204 ? 3.165 32.053 -15.928 1.00 38.22 204 MET A N 1
ATOM 1551 C CA . MET A 1 204 ? 3.886 32.325 -14.678 1.00 38.22 204 MET A CA 1
ATOM 1552 C C . MET A 1 204 ? 5.315 32.817 -14.975 1.00 38.22 204 MET A C 1
ATOM 1554 O O . MET A 1 204 ? 6.257 32.041 -15.136 1.00 38.22 204 MET A O 1
ATOM 1558 N N . LYS A 1 205 ? 5.447 34.144 -15.087 1.00 44.0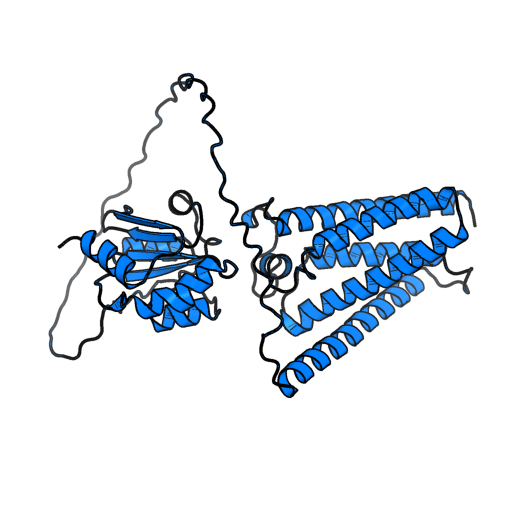9 205 LYS A N 1
ATOM 1559 C CA . LYS A 1 205 ? 6.694 34.877 -15.366 1.00 44.09 205 LYS A CA 1
ATOM 1560 C C . LYS A 1 205 ? 7.846 34.454 -14.423 1.00 44.09 205 LYS A C 1
ATOM 1562 O O . LYS A 1 205 ? 7.625 34.435 -13.214 1.00 44.09 205 LYS A O 1
ATOM 1567 N N . PRO A 1 206 ? 9.074 34.196 -14.924 1.00 42.41 206 PRO A N 1
ATOM 1568 C CA . PRO A 1 206 ? 10.205 33.821 -14.073 1.00 42.41 206 PRO A CA 1
ATOM 1569 C C . PRO A 1 206 ? 10.572 34.903 -13.049 1.00 42.41 206 PRO A C 1
ATOM 1571 O O . PRO A 1 206 ? 10.769 36.065 -13.412 1.00 42.41 206 PRO A O 1
ATOM 1574 N N . GLU A 1 207 ? 10.714 34.501 -11.787 1.00 46.44 207 GLU A N 1
ATOM 1575 C CA . GLU A 1 207 ? 11.272 35.326 -10.711 1.00 46.44 207 GLU A CA 1
ATOM 1576 C C . GLU A 1 207 ? 12.792 35.091 -10.613 1.00 46.44 207 GLU A C 1
ATOM 1578 O O . GLU A 1 207 ? 13.273 33.965 -10.775 1.00 46.44 207 GLU A O 1
ATOM 1583 N N . GLU A 1 208 ? 13.575 36.155 -10.415 1.00 47.25 208 GLU A N 1
ATOM 1584 C CA . GLU A 1 208 ? 15.038 36.088 -10.528 1.00 47.25 208 GLU A CA 1
ATOM 1585 C C . GLU A 1 208 ? 15.668 35.252 -9.403 1.00 47.25 208 GLU A C 1
ATOM 1587 O O . GLU A 1 208 ? 15.613 35.597 -8.223 1.00 47.25 208 GLU A O 1
ATOM 1592 N N . THR A 1 209 ? 16.322 34.147 -9.771 1.00 45.66 209 THR A N 1
ATOM 1593 C CA . THR A 1 209 ? 16.998 33.273 -8.804 1.00 45.66 209 THR A CA 1
ATOM 1594 C C . THR A 1 209 ? 18.279 33.935 -8.268 1.00 45.66 209 THR A C 1
ATOM 1596 O O . THR A 1 209 ? 19.114 34.363 -9.072 1.00 45.66 209 THR A O 1
ATOM 1599 N N . PRO A 1 210 ? 18.504 33.993 -6.938 1.00 50.06 210 PRO A N 1
ATOM 1600 C CA . PRO A 1 210 ? 19.700 34.607 -6.368 1.00 50.06 210 PRO A CA 1
ATOM 1601 C C . PRO A 1 210 ? 21.017 33.977 -6.843 1.00 50.06 210 PRO A C 1
ATOM 1603 O O . PRO A 1 210 ? 21.160 32.760 -6.962 1.00 50.06 210 PRO A O 1
ATOM 1606 N N . LYS A 1 211 ? 22.014 34.837 -7.065 1.00 50.31 211 LYS A N 1
ATOM 1607 C CA . LYS A 1 211 ? 23.355 34.483 -7.548 1.00 50.31 211 LYS A CA 1
ATOM 1608 C C . LYS A 1 211 ? 24.083 33.531 -6.571 1.00 50.31 211 LYS A C 1
ATOM 1610 O O . LYS A 1 211 ? 24.226 33.897 -5.405 1.00 50.31 211 LYS A O 1
ATOM 1615 N N . PRO A 1 212 ? 24.601 32.366 -7.014 1.00 51.97 212 PRO A N 1
ATOM 1616 C CA . PRO A 1 212 ? 25.261 31.413 -6.120 1.00 51.97 212 PRO A CA 1
ATOM 1617 C C . PRO A 1 212 ? 26.526 31.958 -5.440 1.00 51.97 212 PRO A C 1
ATOM 1619 O O . PRO A 1 212 ? 27.432 32.475 -6.098 1.00 51.97 212 PRO A O 1
ATOM 1622 N N . THR A 1 213 ? 26.617 31.770 -4.123 1.00 51.44 213 THR A N 1
ATOM 1623 C CA . THR A 1 213 ? 27.846 31.972 -3.339 1.00 51.44 213 THR A CA 1
ATOM 1624 C C . THR A 1 213 ? 28.819 30.811 -3.578 1.00 51.44 213 THR A C 1
ATOM 1626 O O . THR A 1 213 ? 28.401 29.662 -3.709 1.00 51.44 213 THR A O 1
ATOM 1629 N N . ALA A 1 214 ? 30.123 31.096 -3.645 1.00 52.41 214 ALA A N 1
ATOM 1630 C CA . ALA A 1 214 ? 31.138 30.098 -3.990 1.00 52.41 214 ALA A CA 1
ATOM 1631 C C . ALA A 1 214 ? 31.283 28.976 -2.931 1.00 52.41 214 ALA A C 1
ATOM 1633 O O . ALA A 1 214 ? 31.247 29.267 -1.732 1.00 52.41 214 ALA A O 1
ATOM 1634 N N . PRO A 1 215 ? 31.501 27.710 -3.344 1.00 53.25 215 PRO A N 1
ATOM 1635 C CA . PRO A 1 215 ? 31.709 26.594 -2.425 1.00 53.25 215 PRO A CA 1
ATOM 1636 C C . PRO A 1 215 ? 33.111 26.619 -1.776 1.00 53.25 215 PRO A C 1
ATOM 1638 O O . PRO A 1 215 ? 34.071 27.098 -2.389 1.00 53.25 215 PRO A O 1
ATOM 1641 N N . PRO A 1 216 ? 33.269 26.072 -0.555 1.00 43.78 216 PRO A N 1
ATOM 1642 C CA . PRO A 1 216 ? 34.567 25.960 0.107 1.00 43.78 216 PRO A CA 1
ATOM 1643 C C . PRO A 1 216 ? 35.465 24.902 -0.558 1.00 43.78 216 PRO A C 1
ATOM 1645 O O . PRO A 1 216 ? 34.990 23.903 -1.097 1.00 43.78 216 PRO A O 1
ATOM 1648 N N . LYS A 1 217 ? 36.789 25.091 -0.470 1.00 44.12 217 LYS A N 1
ATOM 1649 C CA . LYS A 1 217 ? 37.775 24.089 -0.909 1.00 44.12 217 LYS A CA 1
ATOM 1650 C C . LYS A 1 217 ? 37.723 22.853 -0.004 1.00 44.12 217 LYS A C 1
ATOM 1652 O O . LYS A 1 217 ? 38.026 22.960 1.181 1.00 44.12 217 LYS A O 1
ATOM 1657 N N . ALA A 1 218 ? 37.426 21.691 -0.579 1.00 41.47 218 ALA A N 1
ATOM 1658 C CA . ALA A 1 218 ? 37.683 20.396 0.047 1.00 41.47 218 ALA A CA 1
ATOM 1659 C C . ALA A 1 218 ? 39.114 19.922 -0.271 1.00 41.47 218 ALA A C 1
ATOM 1661 O O . ALA A 1 218 ? 39.623 20.167 -1.367 1.00 41.47 218 ALA A O 1
ATOM 1662 N N . SER A 1 219 ? 39.761 19.252 0.684 1.00 38.09 219 SER A N 1
ATOM 1663 C CA . SER A 1 219 ? 41.092 18.660 0.497 1.00 38.09 219 SER A CA 1
ATOM 1664 C C . SER A 1 219 ? 41.042 17.416 -0.391 1.00 38.09 219 SER A C 1
ATOM 1666 O O . SER A 1 219 ? 40.069 16.665 -0.362 1.00 38.09 219 SER A O 1
ATOM 1668 N N . ALA A 1 220 ? 42.124 17.161 -1.128 1.00 38.97 220 ALA A N 1
ATOM 1669 C CA . ALA A 1 220 ? 42.348 15.864 -1.757 1.00 38.97 220 ALA A CA 1
ATOM 1670 C C . ALA A 1 220 ? 42.695 14.794 -0.702 1.00 38.97 220 ALA A C 1
ATOM 1672 O O . ALA A 1 220 ? 43.245 15.101 0.357 1.00 38.97 220 ALA A O 1
ATOM 1673 N N . THR A 1 221 ? 42.390 13.533 -0.997 1.00 37.28 221 THR A N 1
ATOM 1674 C CA . THR A 1 221 ? 42.846 12.346 -0.253 1.00 37.28 221 THR A CA 1
ATOM 1675 C C . THR A 1 221 ? 42.954 11.188 -1.249 1.00 37.28 221 THR A C 1
ATOM 1677 O O . THR A 1 221 ? 42.234 11.171 -2.248 1.00 37.28 221 THR A O 1
ATOM 1680 N N . ASP A 1 222 ? 43.912 10.289 -1.036 1.00 34.31 222 ASP A N 1
ATOM 1681 C CA . ASP A 1 222 ? 44.493 9.466 -2.101 1.00 34.31 222 ASP A CA 1
ATOM 1682 C C . ASP A 1 222 ? 43.578 8.407 -2.733 1.00 34.31 222 ASP A C 1
ATOM 1684 O O . ASP A 1 222 ? 42.782 7.729 -2.080 1.00 34.31 222 ASP A O 1
ATOM 1688 N N .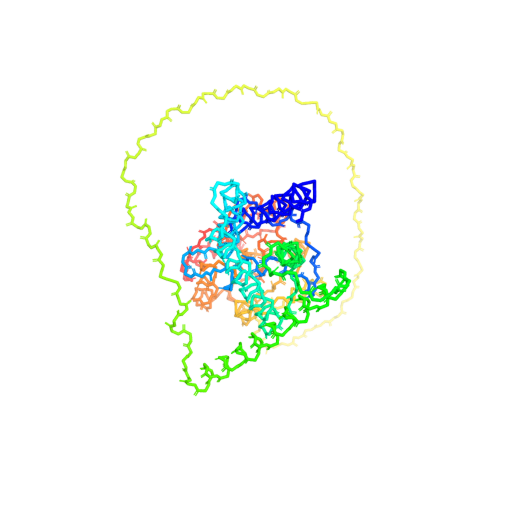 VAL A 1 223 ? 43.773 8.209 -4.040 1.00 36.50 223 VAL A N 1
ATOM 1689 C CA . VAL A 1 223 ? 43.159 7.127 -4.817 1.00 36.50 223 VAL A CA 1
ATOM 1690 C C . VAL A 1 223 ? 43.984 5.854 -4.633 1.00 36.50 223 VAL A C 1
ATOM 1692 O O . VAL A 1 223 ? 45.147 5.799 -5.026 1.00 36.50 223 VAL A O 1
ATOM 1695 N N . THR A 1 224 ? 43.378 4.805 -4.074 1.00 40.78 224 THR A N 1
ATOM 1696 C CA . THR A 1 224 ? 44.024 3.487 -3.959 1.00 40.78 224 THR A CA 1
ATOM 1697 C C . THR A 1 224 ? 43.958 2.723 -5.286 1.00 40.78 224 THR A C 1
ATOM 1699 O O . THR A 1 224 ? 42.891 2.566 -5.879 1.00 40.78 224 THR A O 1
ATOM 1702 N N . THR A 1 225 ? 45.110 2.238 -5.745 1.00 37.44 225 THR A N 1
ATOM 1703 C CA . THR A 1 225 ? 45.310 1.559 -7.035 1.00 37.44 225 THR A CA 1
ATOM 1704 C C . THR A 1 225 ? 44.653 0.172 -7.094 1.00 37.44 225 THR A C 1
ATOM 1706 O O . THR A 1 225 ? 44.842 -0.637 -6.187 1.00 37.44 225 THR A O 1
ATOM 1709 N N . LEU A 1 226 ? 43.956 -0.153 -8.194 1.00 44.59 226 LEU A N 1
ATOM 1710 C CA . LEU A 1 226 ? 43.526 -1.529 -8.498 1.00 44.59 226 LEU A CA 1
ATOM 1711 C C . LEU A 1 226 ? 44.636 -2.345 -9.204 1.00 44.59 226 LEU A C 1
ATOM 1713 O O . LEU A 1 226 ? 45.420 -1.775 -9.965 1.00 44.59 226 LEU A O 1
ATOM 1717 N N . PRO A 1 227 ? 44.696 -3.677 -9.001 1.00 46.72 227 PRO A N 1
ATOM 1718 C CA . PRO A 1 227 ? 45.678 -4.555 -9.642 1.00 46.72 227 PRO A CA 1
ATOM 1719 C C . PRO A 1 227 ? 45.383 -4.861 -11.127 1.00 46.72 227 PRO A C 1
ATOM 1721 O O . PRO A 1 227 ? 44.288 -4.634 -11.639 1.00 46.72 227 PRO A O 1
ATOM 1724 N N . ALA A 1 228 ? 46.404 -5.389 -11.810 1.00 45.34 228 ALA A N 1
ATOM 1725 C CA . ALA A 1 228 ? 46.473 -5.621 -13.258 1.00 45.34 228 ALA A CA 1
ATOM 1726 C C . ALA A 1 228 ? 45.721 -6.896 -13.746 1.00 45.34 228 ALA A C 1
ATOM 1728 O O . ALA A 1 228 ? 45.385 -7.755 -12.928 1.00 45.34 228 ALA A O 1
ATOM 1729 N N . PRO A 1 229 ? 45.445 -7.047 -15.064 1.00 42.47 229 PRO A N 1
ATOM 1730 C CA . PRO A 1 229 ? 44.512 -8.056 -15.580 1.00 42.47 229 PRO A CA 1
ATOM 1731 C C . PRO A 1 229 ? 45.112 -9.457 -15.802 1.00 42.47 229 PRO A C 1
ATOM 1733 O O . PRO A 1 229 ? 46.311 -9.631 -16.020 1.00 42.47 229 PRO A O 1
ATOM 1736 N N . ILE A 1 230 ? 44.226 -10.459 -15.823 1.00 42.66 230 ILE A N 1
ATOM 1737 C CA . ILE A 1 230 ? 44.522 -11.876 -16.094 1.00 42.66 230 ILE A CA 1
ATOM 1738 C C . ILE A 1 230 ? 44.440 -12.159 -17.609 1.00 42.66 230 ILE A C 1
ATOM 1740 O O . ILE A 1 230 ? 43.611 -11.583 -18.312 1.00 42.66 230 ILE A O 1
ATOM 1744 N N . LYS A 1 231 ? 45.304 -13.050 -18.121 1.00 38.22 231 LYS A N 1
ATOM 1745 C CA . LYS A 1 231 ? 45.325 -13.483 -19.534 1.00 38.22 231 LYS A CA 1
ATOM 1746 C C . LYS A 1 231 ? 44.294 -14.592 -19.825 1.00 38.22 231 LYS A C 1
ATOM 1748 O O . LYS A 1 231 ? 44.100 -15.444 -18.961 1.00 38.22 231 LYS A O 1
ATOM 1753 N N . PRO A 1 232 ? 43.711 -14.650 -21.038 1.00 43.62 232 PRO A N 1
ATOM 1754 C CA . PRO A 1 232 ? 42.901 -15.778 -21.499 1.00 43.62 232 PRO A CA 1
ATOM 1755 C C . PRO A 1 232 ? 43.731 -16.860 -22.221 1.00 43.62 232 PRO A C 1
ATOM 1757 O O . PRO A 1 232 ? 44.681 -16.541 -22.937 1.00 43.62 232 PRO A O 1
ATOM 1760 N N . ASP A 1 233 ? 43.308 -18.121 -22.099 1.00 38.03 233 ASP A N 1
ATOM 1761 C CA . ASP A 1 233 ? 43.753 -19.262 -22.922 1.00 38.03 233 ASP A CA 1
ATOM 1762 C C . ASP A 1 233 ? 42.741 -19.575 -24.045 1.00 38.03 233 ASP A C 1
ATOM 1764 O O . ASP A 1 233 ? 41.573 -19.190 -23.959 1.00 38.03 233 ASP A O 1
ATOM 1768 N N . ALA A 1 234 ? 43.167 -20.274 -25.111 1.00 38.28 234 ALA A N 1
ATOM 1769 C CA . ALA A 1 234 ? 42.362 -20.437 -26.332 1.00 38.28 234 ALA A CA 1
ATOM 1770 C C . ALA A 1 234 ? 42.431 -21.826 -27.011 1.00 38.28 234 ALA A C 1
ATOM 1772 O O . ALA A 1 234 ? 43.510 -22.383 -27.208 1.00 38.28 234 ALA A O 1
ATOM 1773 N N . LYS A 1 235 ? 41.262 -22.319 -27.460 1.00 36.19 235 LYS A N 1
ATOM 1774 C CA . LYS A 1 235 ? 40.996 -23.315 -28.536 1.00 36.19 235 LYS A CA 1
ATOM 1775 C C . LYS A 1 235 ? 39.494 -23.197 -28.899 1.00 36.19 235 LYS A C 1
ATOM 1777 O O . LYS A 1 235 ? 38.678 -23.196 -27.990 1.00 36.19 235 LYS A O 1
ATOM 1782 N N . ALA A 1 236 ? 39.078 -22.851 -30.128 1.00 40.75 236 ALA A N 1
ATOM 1783 C CA . ALA A 1 236 ? 39.048 -23.653 -31.373 1.00 40.75 236 ALA A CA 1
ATOM 1784 C C . ALA A 1 236 ? 37.977 -24.788 -31.312 1.00 40.75 236 ALA A C 1
ATOM 1786 O O . ALA A 1 236 ? 37.973 -25.529 -30.339 1.00 40.75 236 ALA A O 1
ATOM 1787 N N . THR A 1 237 ? 37.061 -25.028 -32.277 1.00 36.47 237 THR A N 1
ATOM 1788 C CA . THR A 1 237 ? 37.164 -24.934 -33.760 1.00 36.47 237 THR A CA 1
ATOM 1789 C C . THR A 1 237 ? 35.787 -24.996 -34.503 1.00 36.47 237 THR A C 1
ATOM 1791 O O . THR A 1 237 ? 34.949 -25.797 -34.107 1.00 36.47 237 THR A O 1
ATOM 1794 N N . LYS A 1 238 ? 35.654 -24.318 -35.671 1.00 32.25 238 LYS A N 1
ATOM 1795 C CA . LYS A 1 238 ? 34.698 -24.527 -36.817 1.00 32.25 238 LYS A CA 1
ATOM 1796 C C . LYS A 1 238 ? 33.236 -23.995 -36.792 1.00 32.25 238 LYS A C 1
ATOM 1798 O O . LYS A 1 238 ? 32.743 -23.475 -35.801 1.00 32.25 238 LYS A O 1
ATOM 1803 N N . THR A 1 239 ? 32.650 -24.014 -38.000 1.00 34.09 239 THR A N 1
ATOM 1804 C CA . THR A 1 239 ? 31.513 -23.258 -38.605 1.00 34.09 239 THR A CA 1
ATOM 1805 C C . THR A 1 239 ? 31.148 -24.001 -39.925 1.00 34.09 239 THR A C 1
ATOM 1807 O O . THR A 1 239 ? 31.997 -24.802 -40.344 1.00 34.09 239 THR A O 1
ATOM 1810 N N . PRO A 1 240 ? 30.030 -23.763 -40.660 1.00 55.91 240 PRO A N 1
ATOM 1811 C CA . PRO A 1 240 ? 28.843 -22.905 -40.454 1.00 55.91 240 PRO A CA 1
ATOM 1812 C C . PRO A 1 240 ? 27.536 -23.784 -40.420 1.00 55.91 240 PRO A C 1
ATOM 1814 O O . PRO A 1 240 ? 27.642 -24.898 -39.917 1.00 55.91 240 PRO A O 1
ATOM 1817 N N . GLU A 1 241 ? 26.288 -23.456 -40.822 1.00 37.28 241 GLU A N 1
ATOM 1818 C CA . GLU A 1 241 ? 25.683 -22.299 -41.533 1.00 37.28 241 GLU A CA 1
ATOM 1819 C C . GLU A 1 241 ? 24.210 -21.977 -41.071 1.00 37.28 241 GLU A C 1
ATOM 1821 O O . GLU A 1 241 ? 24.086 -21.829 -39.855 1.00 37.28 241 GLU A O 1
ATOM 1826 N N . PRO A 1 242 ? 23.111 -21.731 -41.854 1.00 51.47 242 PRO A N 1
ATOM 1827 C CA . PRO A 1 242 ? 22.237 -20.597 -41.502 1.00 51.47 242 PRO A CA 1
ATOM 1828 C C . PRO A 1 242 ? 20.771 -20.893 -41.105 1.00 51.47 242 PRO A C 1
ATOM 1830 O O . PRO A 1 242 ? 20.060 -21.663 -41.747 1.00 51.47 242 PRO A O 1
ATOM 1833 N N . THR A 1 243 ? 20.262 -20.109 -40.150 1.00 37.09 243 THR A N 1
ATOM 1834 C CA . THR A 1 243 ? 18.952 -19.410 -40.176 1.00 37.09 243 THR A CA 1
ATOM 1835 C C . THR A 1 243 ? 19.044 -18.241 -39.180 1.00 37.09 243 THR A C 1
ATOM 1837 O O . THR A 1 243 ? 19.796 -18.325 -38.211 1.00 37.09 243 THR A O 1
ATOM 1840 N N . ALA A 1 244 ? 18.379 -17.111 -39.443 1.00 46.00 244 ALA A N 1
ATOM 1841 C CA . ALA A 1 244 ? 18.628 -15.861 -38.718 1.00 46.00 244 ALA A CA 1
ATOM 1842 C C . ALA A 1 244 ? 17.751 -15.683 -37.462 1.00 46.00 244 ALA A C 1
ATOM 1844 O O . ALA A 1 244 ? 16.588 -15.299 -37.568 1.00 46.00 244 ALA A O 1
ATOM 1845 N N . GLU A 1 245 ? 18.343 -15.858 -36.277 1.00 44.59 245 GLU A N 1
ATOM 1846 C CA . GLU A 1 245 ? 17.819 -15.325 -35.010 1.00 44.59 245 GLU A CA 1
ATOM 1847 C C . GLU A 1 245 ? 18.596 -14.064 -34.601 1.00 44.59 245 GLU A C 1
ATOM 1849 O O . GLU A 1 245 ? 19.828 -14.030 -34.638 1.00 44.59 245 GLU A O 1
ATOM 1854 N N . ALA A 1 246 ? 17.882 -13.008 -34.205 1.00 42.53 246 ALA A N 1
ATOM 1855 C CA . ALA A 1 246 ? 18.488 -11.732 -33.842 1.00 42.53 246 ALA A CA 1
ATOM 1856 C C . ALA A 1 246 ? 18.790 -11.645 -32.333 1.00 42.53 246 ALA A C 1
ATOM 1858 O O . ALA A 1 246 ? 17.914 -11.359 -31.522 1.00 42.53 246 ALA A O 1
ATOM 1859 N N . GLY A 1 247 ? 20.066 -11.799 -31.968 1.00 45.69 247 GLY A N 1
ATOM 1860 C CA . GLY A 1 247 ? 20.630 -11.116 -30.794 1.00 45.69 247 GLY A CA 1
ATOM 1861 C C . GLY A 1 247 ? 20.512 -11.787 -29.419 1.00 45.69 247 GLY A C 1
ATOM 1862 O O . GLY A 1 247 ? 20.946 -11.182 -28.441 1.00 45.69 247 GLY A O 1
ATOM 1863 N N . THR A 1 248 ? 20.029 -13.027 -29.301 1.00 52.75 248 THR A N 1
ATOM 1864 C CA . THR A 1 248 ? 19.995 -13.816 -28.044 1.00 52.75 248 THR A CA 1
ATOM 1865 C C . THR A 1 248 ? 21.384 -14.314 -27.599 1.00 52.75 248 THR A C 1
ATOM 1867 O O . THR A 1 248 ? 21.587 -15.470 -27.234 1.00 52.75 248 THR A O 1
ATOM 1870 N N . ALA A 1 249 ? 22.379 -13.424 -27.603 1.00 55.91 249 ALA A N 1
ATOM 1871 C CA . ALA A 1 249 ? 23.742 -13.727 -27.195 1.00 55.91 249 ALA A CA 1
ATOM 1872 C C . ALA A 1 249 ? 23.793 -14.085 -25.698 1.00 55.91 249 ALA A C 1
ATOM 1874 O O . ALA A 1 249 ? 23.569 -13.247 -24.820 1.00 55.91 249 ALA A O 1
ATOM 1875 N N . ASP A 1 250 ? 24.152 -15.334 -25.418 1.00 69.62 250 ASP A N 1
ATOM 1876 C CA . ASP A 1 250 ? 23.942 -16.030 -24.145 1.00 69.62 250 ASP A CA 1
ATOM 1877 C C . ASP A 1 250 ? 24.489 -15.266 -22.913 1.00 69.62 250 ASP A C 1
ATOM 1879 O O . ASP A 1 250 ? 25.697 -15.047 -22.770 1.00 69.62 250 ASP A O 1
ATOM 1883 N N . LEU A 1 251 ? 23.590 -14.767 -22.055 1.00 83.19 251 LEU A N 1
ATOM 1884 C CA . LEU A 1 251 ? 23.877 -14.000 -20.828 1.00 83.19 251 LEU A CA 1
ATOM 1885 C C . LEU A 1 251 ? 23.681 -14.932 -19.619 1.00 83.19 251 LEU A C 1
ATOM 1887 O O . LEU A 1 251 ? 22.675 -14.844 -18.911 1.00 83.19 251 LEU A O 1
ATOM 1891 N N . LYS A 1 252 ? 24.629 -15.860 -19.440 1.00 80.50 252 LYS A N 1
ATOM 1892 C CA . LYS A 1 252 ? 24.495 -17.035 -18.559 1.00 80.50 252 LYS A CA 1
ATOM 1893 C C . LYS A 1 252 ? 24.323 -16.706 -17.076 1.00 80.50 252 LYS A C 1
ATOM 1895 O O . LYS A 1 252 ? 23.505 -17.343 -16.423 1.00 80.50 252 LYS A O 1
ATOM 1900 N N . ASP A 1 253 ? 25.022 -15.688 -16.575 1.00 85.38 253 ASP A N 1
ATOM 1901 C CA . ASP A 1 253 ? 24.995 -15.315 -15.150 1.00 85.38 253 ASP A CA 1
ATOM 1902 C C . ASP A 1 253 ? 24.041 -14.139 -14.852 1.00 85.38 253 ASP A C 1
ATOM 1904 O O . ASP A 1 253 ? 24.075 -13.552 -13.771 1.00 85.38 253 ASP A O 1
ATOM 1908 N N . PHE A 1 254 ? 23.195 -13.747 -15.813 1.00 89.00 254 PHE A N 1
ATOM 1909 C CA . PHE A 1 254 ? 22.241 -12.654 -15.619 1.00 89.00 254 PHE A CA 1
ATOM 1910 C C . PHE A 1 254 ? 21.097 -13.101 -14.701 1.00 89.00 254 PHE A C 1
ATOM 1912 O O . PHE A 1 254 ? 20.223 -13.868 -15.111 1.00 89.00 254 PHE A O 1
ATOM 1919 N N . ALA A 1 255 ? 21.095 -12.593 -13.467 1.00 91.31 255 ALA A N 1
ATOM 1920 C CA . ALA A 1 255 ? 20.027 -12.812 -12.497 1.00 91.31 255 ALA A CA 1
ATOM 1921 C C . ALA A 1 255 ? 18.726 -12.135 -12.965 1.00 91.31 255 ALA A C 1
ATOM 1923 O O . ALA A 1 255 ? 18.508 -10.938 -12.754 1.00 91.31 255 ALA A O 1
ATOM 1924 N N . GLU A 1 256 ? 17.874 -12.907 -13.640 1.00 92.06 256 GLU A N 1
ATOM 1925 C CA . GLU A 1 256 ? 16.592 -12.431 -14.152 1.00 92.06 256 GLU A CA 1
ATOM 1926 C C . GLU A 1 256 ? 15.549 -12.310 -13.028 1.00 92.06 256 GLU A C 1
ATOM 1928 O O . GLU A 1 256 ? 15.489 -13.131 -12.112 1.00 92.06 256 GLU A O 1
ATOM 1933 N N . SER A 1 257 ? 14.721 -11.268 -13.089 1.00 90.19 257 SER A N 1
ATOM 1934 C CA . SER A 1 257 ? 13.650 -11.026 -12.125 1.00 90.19 257 SER A CA 1
ATOM 1935 C C . SER A 1 257 ? 12.555 -12.085 -12.232 1.00 90.19 257 SER A C 1
ATOM 1937 O O . SER A 1 257 ? 12.085 -12.399 -13.328 1.00 90.19 257 SER A O 1
ATOM 1939 N N . SER A 1 258 ? 12.076 -12.564 -11.084 1.00 86.62 258 SER A N 1
ATOM 1940 C CA . SER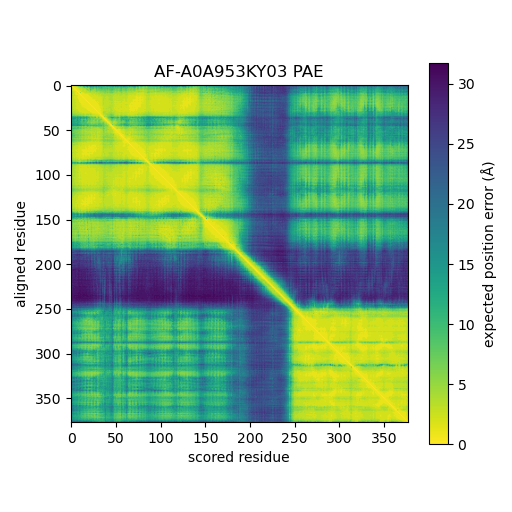 A 1 258 ? 10.896 -13.428 -10.964 1.00 86.62 258 SER A CA 1
ATOM 1941 C C . SER A 1 258 ? 9.562 -12.671 -11.071 1.00 86.62 258 SER A C 1
ATOM 1943 O O . SER A 1 258 ? 8.501 -13.268 -10.898 1.00 86.62 258 SER A O 1
ATOM 1945 N N . LEU A 1 259 ? 9.591 -11.363 -11.361 1.00 82.44 259 LEU A N 1
ATOM 1946 C CA . LEU A 1 259 ? 8.401 -10.538 -11.565 1.00 82.44 259 LEU A CA 1
ATOM 1947 C C . LEU A 1 259 ? 7.621 -10.986 -12.818 1.00 82.44 259 LEU A C 1
ATOM 1949 O O . LEU A 1 259 ? 8.150 -10.969 -13.935 1.00 82.44 259 LEU A O 1
ATOM 1953 N N . ASP A 1 260 ? 6.351 -11.351 -12.631 1.00 86.88 260 ASP A N 1
ATOM 1954 C CA . ASP A 1 260 ? 5.480 -11.972 -13.644 1.00 86.88 260 ASP A CA 1
ATOM 1955 C C . ASP A 1 260 ? 4.185 -11.164 -13.890 1.00 86.88 260 ASP A C 1
ATOM 1957 O O . ASP A 1 260 ? 3.068 -11.679 -13.816 1.00 86.88 260 ASP A O 1
ATOM 1961 N N . THR A 1 261 ? 4.327 -9.862 -14.153 1.00 88.44 261 THR A N 1
ATOM 1962 C CA . THR A 1 261 ? 3.207 -9.002 -14.570 1.00 88.44 261 THR A CA 1
ATOM 1963 C C . THR A 1 261 ? 2.983 -9.090 -16.081 1.00 88.44 261 THR A C 1
ATOM 1965 O O . THR A 1 261 ? 3.811 -9.629 -16.820 1.00 88.44 261 THR A O 1
ATOM 1968 N N . ASP A 1 262 ? 1.864 -8.559 -16.568 1.00 91.00 262 ASP A N 1
ATOM 1969 C CA . ASP A 1 262 ? 1.555 -8.575 -18.001 1.00 91.00 262 ASP A CA 1
ATOM 1970 C C . ASP A 1 262 ? 2.549 -7.712 -18.803 1.00 91.00 262 ASP A C 1
ATOM 1972 O O . ASP A 1 262 ? 2.944 -8.081 -19.910 1.00 91.00 262 ASP A O 1
ATOM 1976 N N . GLU A 1 263 ? 3.072 -6.638 -18.203 1.00 92.94 263 GLU A N 1
ATOM 1977 C CA . GLU A 1 263 ? 4.176 -5.841 -18.746 1.00 92.94 263 GLU A CA 1
ATOM 1978 C C . GLU A 1 263 ? 5.450 -6.681 -18.902 1.00 92.94 263 GLU A C 1
ATOM 1980 O O . GLU A 1 263 ? 6.069 -6.665 -19.968 1.00 92.94 263 GLU A O 1
ATOM 1985 N N . THR A 1 264 ? 5.849 -7.451 -17.878 1.00 94.25 264 THR A N 1
ATOM 1986 C CA . THR A 1 264 ? 7.067 -8.276 -17.969 1.00 94.25 264 THR A CA 1
ATOM 1987 C C . THR A 1 264 ? 6.900 -9.469 -18.910 1.00 94.25 264 THR A C 1
ATOM 1989 O O . THR A 1 264 ? 7.877 -9.886 -19.532 1.00 94.25 264 THR A O 1
ATOM 1992 N N . LYS A 1 265 ? 5.678 -9.987 -19.090 1.00 94.50 265 LYS A N 1
ATOM 1993 C CA . LYS A 1 265 ? 5.350 -11.001 -20.110 1.00 94.50 265 LYS A CA 1
ATOM 1994 C C . LYS A 1 265 ? 5.508 -10.448 -21.521 1.00 94.50 265 LYS A C 1
ATOM 1996 O O . LYS A 1 265 ? 6.204 -11.059 -22.332 1.00 94.50 265 LYS A O 1
ATOM 2001 N N . VAL A 1 266 ? 4.936 -9.273 -21.796 1.00 94.31 266 VAL A N 1
ATOM 2002 C CA . VAL A 1 266 ? 5.085 -8.598 -23.094 1.00 94.31 266 VAL A CA 1
ATOM 2003 C C . VAL A 1 266 ? 6.556 -8.271 -23.364 1.00 94.31 266 VAL A C 1
ATOM 2005 O O . VAL A 1 266 ? 7.069 -8.643 -24.418 1.00 94.31 266 VAL A O 1
ATOM 2008 N N . LEU A 1 267 ? 7.279 -7.695 -22.398 1.00 95.44 267 LEU A N 1
ATOM 2009 C CA . LEU A 1 267 ? 8.719 -7.429 -22.516 1.00 95.44 267 LEU A CA 1
ATOM 2010 C C . LEU A 1 267 ? 9.520 -8.692 -22.878 1.00 95.44 267 LEU A C 1
ATOM 2012 O O . LEU A 1 267 ? 10.231 -8.686 -23.887 1.00 95.44 267 LEU A O 1
ATOM 2016 N N . ARG A 1 268 ? 9.360 -9.795 -22.130 1.00 94.81 268 ARG A N 1
ATOM 2017 C CA . ARG A 1 268 ? 10.042 -11.068 -22.434 1.00 94.81 268 ARG A CA 1
ATOM 2018 C C . ARG A 1 268 ? 9.675 -11.607 -23.820 1.00 94.81 268 ARG A C 1
ATOM 2020 O O . ARG A 1 268 ? 10.563 -12.052 -24.541 1.00 94.81 268 ARG A O 1
ATOM 2027 N N . SER A 1 269 ? 8.407 -11.509 -24.235 1.00 94.31 269 SER A N 1
ATOM 2028 C CA . SER A 1 269 ? 7.965 -11.953 -25.570 1.00 94.31 269 SER A CA 1
ATOM 2029 C C . SER A 1 269 ? 8.582 -11.156 -26.732 1.00 94.31 269 SER A C 1
ATOM 2031 O O . SER A 1 269 ? 8.703 -11.681 -27.834 1.00 94.31 269 SER A O 1
ATOM 2033 N N . HIS A 1 270 ? 9.046 -9.927 -26.473 1.00 93.56 270 HIS A N 1
ATOM 2034 C CA . HIS A 1 270 ? 9.790 -9.091 -27.423 1.00 93.56 270 HIS A CA 1
ATOM 2035 C C . HIS A 1 270 ? 11.320 -9.122 -27.211 1.00 93.56 270 HIS A C 1
ATOM 2037 O O . HIS A 1 270 ? 12.039 -8.289 -27.766 1.00 93.56 270 HIS A O 1
ATOM 2043 N N . GLY A 1 271 ? 11.834 -10.082 -26.432 1.00 93.56 271 GLY A N 1
ATOM 2044 C CA . GLY A 1 271 ? 13.271 -10.320 -26.248 1.00 93.56 271 GLY A CA 1
ATOM 2045 C C . GLY A 1 271 ? 13.956 -9.465 -25.175 1.00 93.56 271 GLY A C 1
ATOM 2046 O O . GLY A 1 271 ? 15.181 -9.501 -25.069 1.00 93.56 271 GLY A O 1
ATOM 2047 N N . TRP A 1 272 ? 13.207 -8.710 -24.366 1.00 96.06 272 TRP A N 1
ATOM 2048 C CA . TRP A 1 272 ? 13.773 -7.965 -23.237 1.00 96.06 272 TRP A CA 1
ATOM 2049 C C . TRP A 1 272 ? 14.067 -8.890 -22.054 1.00 96.06 272 TRP A C 1
ATOM 2051 O O . TRP A 1 272 ? 13.209 -9.672 -21.640 1.00 96.06 272 TRP A O 1
ATOM 2061 N N . ARG A 1 273 ? 15.242 -8.737 -21.435 1.00 95.56 273 ARG A N 1
ATOM 2062 C CA . ARG A 1 273 ? 15.587 -9.432 -20.183 1.00 95.56 273 ARG A CA 1
ATOM 2063 C C . ARG A 1 273 ? 15.309 -8.545 -18.972 1.00 95.56 273 ARG A C 1
ATOM 2065 O O . ARG A 1 273 ? 15.771 -7.407 -18.927 1.00 95.56 273 ARG A O 1
ATOM 2072 N N . ILE A 1 274 ? 14.574 -9.055 -17.983 1.00 97.12 274 ILE A N 1
ATOM 2073 C CA . ILE A 1 274 ? 14.193 -8.278 -16.792 1.00 97.12 274 ILE A CA 1
ATOM 2074 C C . ILE A 1 274 ? 15.261 -8.440 -15.702 1.00 97.12 274 ILE A C 1
ATOM 2076 O O . ILE A 1 274 ? 15.415 -9.526 -15.158 1.00 97.12 274 ILE A O 1
ATOM 2080 N N . ALA A 1 275 ? 16.003 -7.395 -15.350 1.00 96.69 275 ALA A N 1
ATOM 2081 C CA . ALA A 1 275 ? 17.025 -7.447 -14.305 1.00 96.69 275 ALA A CA 1
ATOM 2082 C C . ALA A 1 275 ? 16.395 -7.630 -12.911 1.00 96.69 275 ALA A C 1
ATOM 2084 O O . ALA A 1 275 ? 15.537 -6.848 -12.505 1.00 96.69 275 ALA A O 1
ATOM 2085 N N . GLY A 1 276 ? 16.834 -8.653 -12.170 1.00 92.56 276 GLY A N 1
ATOM 2086 C CA . GLY A 1 276 ? 16.391 -8.928 -10.796 1.00 92.56 276 GLY A CA 1
ATOM 2087 C C . GLY A 1 276 ? 17.073 -8.076 -9.718 1.00 92.56 276 GLY A C 1
ATOM 2088 O O . GLY A 1 276 ? 16.669 -8.125 -8.559 1.00 92.56 276 GLY A O 1
ATOM 2089 N N . SER A 1 277 ? 18.098 -7.301 -10.078 1.00 92.50 277 SER A N 1
ATOM 2090 C CA . SER A 1 277 ? 18.821 -6.389 -9.185 1.00 92.50 277 SER A CA 1
ATOM 2091 C C . SER A 1 277 ? 19.529 -5.278 -9.967 1.00 92.50 277 SER A C 1
ATOM 2093 O O . SER A 1 277 ? 19.695 -5.374 -11.189 1.00 92.50 277 SER A O 1
ATOM 2095 N N . HIS A 1 278 ? 20.012 -4.256 -9.253 1.00 94.56 278 HIS A N 1
ATOM 2096 C CA . HIS A 1 278 ? 20.917 -3.245 -9.803 1.00 94.56 278 HIS A CA 1
ATOM 2097 C C . HIS A 1 278 ? 22.137 -3.890 -10.486 1.00 94.56 278 HIS A C 1
ATOM 2099 O O . HIS A 1 278 ? 22.425 -3.610 -11.652 1.00 94.56 278 HIS A O 1
ATOM 2105 N N . ASP A 1 279 ? 22.805 -4.818 -9.792 1.00 94.25 279 ASP A N 1
ATOM 2106 C CA . ASP A 1 279 ? 24.000 -5.504 -10.291 1.00 94.25 279 ASP A CA 1
ATOM 2107 C C . ASP A 1 279 ? 23.744 -6.301 -11.573 1.00 94.25 279 ASP A C 1
ATOM 2109 O O . ASP A 1 279 ? 24.612 -6.332 -12.442 1.00 94.25 279 ASP A O 1
ATOM 2113 N N . ALA A 1 280 ? 22.558 -6.896 -11.746 1.00 94.75 280 ALA A N 1
ATOM 2114 C CA . ALA A 1 280 ? 22.208 -7.618 -12.970 1.00 94.75 280 ALA A CA 1
ATOM 2115 C C . ALA A 1 280 ? 22.140 -6.681 -14.193 1.00 94.75 280 ALA A C 1
ATOM 2117 O O . ALA A 1 280 ? 22.666 -7.014 -15.259 1.00 94.75 280 ALA A O 1
ATOM 2118 N N . ALA A 1 281 ? 21.568 -5.479 -14.041 1.00 95.50 281 ALA A N 1
ATOM 2119 C CA . ALA A 1 281 ? 21.561 -4.473 -15.106 1.00 95.50 281 ALA A CA 1
ATOM 2120 C C . ALA A 1 281 ? 22.970 -3.918 -15.382 1.00 95.50 281 ALA A C 1
ATOM 2122 O O . ALA A 1 281 ? 23.372 -3.808 -16.542 1.00 95.50 281 ALA A O 1
ATOM 2123 N N . ILE A 1 282 ? 23.757 -3.636 -14.337 1.00 95.50 282 ILE A N 1
ATOM 2124 C CA . ILE A 1 282 ? 25.150 -3.182 -14.474 1.00 95.50 282 ILE A CA 1
ATOM 2125 C C . ILE A 1 282 ? 26.044 -4.267 -15.107 1.00 95.50 282 ILE A C 1
ATOM 2127 O O . ILE A 1 282 ? 26.926 -3.945 -15.905 1.00 95.50 282 ILE A O 1
ATOM 2131 N N . TYR A 1 283 ? 25.814 -5.549 -14.811 1.00 94.88 283 TYR A N 1
ATOM 2132 C CA . TYR A 1 283 ? 26.482 -6.682 -15.459 1.00 94.88 283 TYR A CA 1
ATOM 2133 C C . TYR A 1 283 ? 26.129 -6.744 -16.950 1.00 94.88 283 TYR A C 1
ATOM 2135 O O . TYR A 1 283 ? 27.036 -6.821 -17.775 1.00 94.88 283 TYR A O 1
ATOM 2143 N N . ALA A 1 284 ? 24.850 -6.624 -17.327 1.00 95.00 284 ALA A N 1
ATOM 2144 C CA . ALA A 1 284 ? 24.456 -6.609 -18.739 1.00 95.00 284 ALA A CA 1
ATOM 2145 C C . ALA A 1 284 ? 25.097 -5.441 -19.517 1.00 95.00 284 ALA A C 1
ATOM 2147 O O . ALA A 1 284 ? 25.646 -5.665 -20.597 1.00 95.00 284 ALA A O 1
ATOM 2148 N N . ILE A 1 285 ? 25.115 -4.235 -18.930 1.00 95.25 285 ILE A N 1
ATOM 2149 C CA . ILE A 1 285 ? 25.804 -3.045 -19.467 1.00 95.25 285 ILE A CA 1
ATOM 2150 C C . ILE A 1 285 ? 27.295 -3.312 -19.714 1.00 95.25 285 ILE A C 1
ATOM 2152 O O . ILE A 1 285 ? 27.812 -2.961 -20.772 1.00 95.25 285 ILE A O 1
ATOM 2156 N N . LYS A 1 286 ? 27.984 -3.959 -18.767 1.00 94.81 286 LYS A N 1
ATOM 2157 C CA . LYS A 1 286 ? 29.417 -4.280 -18.881 1.00 94.81 286 LYS A CA 1
ATOM 2158 C C . LYS A 1 286 ? 29.719 -5.395 -19.886 1.00 94.81 286 LYS A C 1
ATOM 2160 O O . LYS A 1 286 ? 30.800 -5.393 -20.462 1.00 94.81 286 LYS A O 1
ATOM 2165 N N . GLN A 1 287 ? 28.810 -6.355 -20.064 1.00 94.06 287 GLN A N 1
ATOM 2166 C CA . GLN A 1 287 ? 29.059 -7.557 -20.868 1.00 94.06 287 GLN A CA 1
ATOM 2167 C C . GLN A 1 287 ? 28.700 -7.395 -22.349 1.00 94.06 287 GLN A C 1
ATOM 2169 O O . GLN A 1 287 ? 29.418 -7.920 -23.197 1.00 94.06 287 GLN A O 1
ATOM 2174 N N . LYS A 1 288 ? 27.578 -6.735 -22.678 1.00 86.12 288 LYS A N 1
ATOM 2175 C CA . LYS A 1 288 ? 27.063 -6.665 -24.063 1.00 86.12 288 LYS A CA 1
ATOM 2176 C C . LYS A 1 288 ? 26.534 -5.279 -24.464 1.00 86.12 288 LYS A C 1
ATOM 2178 O O . LYS A 1 288 ? 25.357 -5.151 -24.813 1.00 86.12 288 LYS A O 1
ATOM 2183 N N . PRO A 1 289 ? 27.380 -4.237 -24.435 1.00 87.69 289 PRO A N 1
ATOM 2184 C CA . PRO A 1 289 ? 27.049 -2.954 -25.037 1.00 87.69 289 PRO A CA 1
ATOM 2185 C C . PRO A 1 289 ? 26.954 -3.063 -26.575 1.00 87.69 289 PRO A C 1
ATOM 2187 O O . PRO A 1 289 ? 27.670 -3.874 -27.166 1.00 87.69 289 PRO A O 1
ATOM 2190 N N . PRO A 1 290 ? 26.146 -2.220 -27.244 1.00 95.94 290 PRO A N 1
ATOM 2191 C CA . PRO A 1 290 ? 25.243 -1.229 -26.660 1.00 95.94 290 PRO A CA 1
ATOM 2192 C C . PRO A 1 290 ? 24.013 -1.876 -25.998 1.00 95.94 290 PRO A C 1
ATOM 2194 O O . PRO A 1 290 ? 23.410 -2.806 -26.534 1.00 95.94 290 PRO A O 1
ATOM 2197 N N . VAL A 1 291 ? 23.620 -1.359 -24.832 1.00 96.69 291 VAL A N 1
ATOM 2198 C CA . VAL A 1 291 ? 22.438 -1.827 -24.085 1.00 96.69 291 VAL A CA 1
ATOM 2199 C C . VAL A 1 291 ? 21.342 -0.777 -24.161 1.00 96.69 291 VAL A C 1
ATOM 2201 O O . VAL A 1 291 ? 21.572 0.371 -23.790 1.00 96.69 291 VAL A O 1
ATOM 2204 N N . LEU A 1 292 ? 20.142 -1.166 -24.589 1.00 97.38 292 LEU A N 1
ATOM 2205 C CA . LEU A 1 292 ? 18.944 -0.355 -24.405 1.00 97.38 292 LEU A CA 1
ATOM 2206 C C . LEU A 1 292 ? 18.292 -0.766 -23.082 1.00 97.38 292 LEU A C 1
ATOM 2208 O O . LEU A 1 292 ? 17.679 -1.829 -22.983 1.00 97.38 292 LEU A O 1
ATOM 2212 N N . LEU A 1 293 ? 18.461 0.076 -22.065 1.00 97.50 293 LEU A N 1
ATOM 2213 C CA . LEU A 1 293 ? 17.903 -0.111 -20.735 1.00 97.50 293 LEU A CA 1
ATOM 2214 C C . LEU A 1 293 ? 16.570 0.640 -20.603 1.00 97.50 293 LEU A C 1
ATOM 2216 O O . LEU A 1 293 ? 16.526 1.863 -20.735 1.00 97.50 293 LEU A O 1
ATOM 2220 N N . LEU A 1 294 ? 15.500 -0.083 -20.282 1.00 97.62 294 LEU A N 1
ATOM 2221 C CA . LEU A 1 294 ? 14.209 0.463 -19.865 1.00 97.62 294 LEU A CA 1
ATOM 2222 C C . LEU A 1 294 ? 14.113 0.450 -18.336 1.00 97.62 294 LEU A C 1
ATOM 2224 O O . LEU A 1 294 ? 14.152 -0.616 -17.727 1.00 97.62 294 LEU A O 1
ATOM 2228 N N . ALA A 1 295 ? 13.910 1.608 -17.717 1.00 97.56 295 ALA A N 1
ATOM 2229 C CA . ALA A 1 295 ? 13.495 1.704 -16.322 1.00 97.56 295 ALA A CA 1
ATOM 2230 C C . ALA A 1 295 ? 11.988 1.980 -16.236 1.00 97.56 295 ALA A C 1
ATOM 2232 O O . ALA A 1 295 ? 11.483 2.903 -16.883 1.00 97.56 295 ALA A O 1
ATOM 2233 N N . PHE A 1 296 ? 11.271 1.178 -15.447 1.00 96.62 296 PHE A N 1
ATOM 2234 C CA . PHE A 1 296 ? 9.809 1.227 -15.339 1.00 96.62 296 PHE A CA 1
ATOM 2235 C C . PHE A 1 296 ? 9.321 0.960 -13.906 1.00 96.62 296 PHE A C 1
ATOM 2237 O O . PHE A 1 296 ? 10.038 0.378 -13.098 1.00 96.62 296 PHE A O 1
ATOM 2244 N N . ASP A 1 297 ? 8.091 1.360 -13.591 1.00 92.75 297 ASP A N 1
ATOM 2245 C CA . ASP A 1 297 ? 7.357 0.948 -12.384 1.00 92.75 297 ASP A CA 1
ATOM 2246 C C . ASP A 1 297 ? 6.105 0.174 -12.858 1.00 92.75 297 ASP A C 1
ATOM 2248 O O . ASP A 1 297 ? 5.394 0.678 -13.732 1.00 92.75 297 ASP A O 1
ATOM 2252 N N . PRO A 1 298 ? 5.812 -1.045 -12.362 1.00 84.69 298 PRO A N 1
ATOM 2253 C CA . PRO A 1 298 ? 4.603 -1.789 -12.736 1.00 84.69 298 PRO A CA 1
ATOM 2254 C C . PRO A 1 298 ? 3.292 -1.107 -12.293 1.00 84.69 298 PRO A C 1
ATOM 2256 O O . PRO A 1 298 ? 2.219 -1.499 -12.736 1.00 84.69 298 PRO A O 1
ATOM 2259 N N . LEU A 1 299 ? 3.350 -0.082 -11.435 1.00 79.88 299 LEU A N 1
ATOM 2260 C CA . LEU A 1 299 ? 2.209 0.731 -10.989 1.00 79.88 299 LEU A CA 1
ATOM 2261 C C . LEU A 1 299 ? 2.121 2.096 -11.705 1.00 79.88 299 LEU A C 1
ATOM 2263 O O . LEU A 1 299 ? 1.385 2.986 -11.272 1.00 79.88 299 LEU A O 1
ATOM 2267 N N . CYS A 1 300 ? 2.895 2.290 -12.774 1.00 88.12 300 CYS A N 1
ATOM 2268 C CA . CYS A 1 300 ? 2.940 3.511 -13.574 1.00 88.12 300 CYS A CA 1
ATOM 2269 C C . CYS A 1 300 ? 2.146 3.313 -14.879 1.00 88.12 300 CYS A C 1
ATOM 2271 O O . CYS A 1 300 ? 2.564 2.574 -15.769 1.00 88.12 300 CYS A O 1
ATOM 2273 N N . GLU A 1 301 ? 1.000 3.991 -15.014 1.00 86.25 301 GLU A N 1
ATOM 2274 C CA . GLU A 1 301 ? 0.110 3.857 -16.185 1.00 86.25 301 GLU A CA 1
ATOM 2275 C C . GLU A 1 301 ? 0.811 4.223 -17.506 1.00 86.25 301 GLU A C 1
ATOM 2277 O O . GLU A 1 301 ? 0.585 3.585 -18.532 1.00 86.25 301 GLU A O 1
ATOM 2282 N N . GLU A 1 302 ? 1.723 5.201 -17.483 1.00 87.06 302 GLU A N 1
ATOM 2283 C CA . GLU A 1 302 ? 2.538 5.565 -18.649 1.00 87.06 302 GLU A CA 1
ATOM 2284 C C . GLU A 1 302 ? 3.533 4.465 -19.036 1.00 87.06 302 GLU A C 1
ATOM 2286 O O . GLU A 1 302 ? 3.794 4.241 -20.217 1.00 87.06 302 GLU A O 1
ATOM 2291 N N . CYS A 1 303 ? 4.061 3.752 -18.041 1.00 94.12 303 CYS A N 1
ATOM 2292 C CA . CYS A 1 303 ? 4.966 2.628 -18.216 1.00 94.12 303 CYS A CA 1
ATOM 2293 C C . CYS A 1 303 ? 4.212 1.444 -18.831 1.00 94.12 303 CYS A C 1
ATOM 2295 O O . CYS A 1 303 ? 4.670 0.881 -19.823 1.00 94.12 303 CYS A O 1
ATOM 2297 N N . ALA A 1 304 ? 3.020 1.131 -18.314 1.00 93.75 304 ALA A N 1
ATOM 2298 C CA . ALA A 1 304 ? 2.125 0.141 -18.905 1.00 93.75 304 ALA A CA 1
ATOM 2299 C C . ALA A 1 304 ? 1.716 0.530 -20.339 1.00 93.75 304 ALA A C 1
ATOM 2301 O O . ALA A 1 304 ? 1.731 -0.316 -21.229 1.00 93.75 304 ALA A O 1
ATOM 2302 N N . HIS A 1 305 ? 1.436 1.807 -20.624 1.00 92.19 305 HIS A N 1
ATOM 2303 C CA . HIS A 1 305 ? 1.152 2.264 -21.990 1.00 92.19 305 HIS A CA 1
ATOM 2304 C C . HIS A 1 305 ? 2.356 2.082 -22.932 1.00 92.19 305 HIS A C 1
ATOM 2306 O O . HIS A 1 305 ? 2.214 1.506 -24.013 1.00 92.19 305 HIS A O 1
ATOM 2312 N N . LEU A 1 306 ? 3.550 2.524 -22.522 1.00 94.56 306 LEU A N 1
ATOM 2313 C CA . LEU A 1 306 ? 4.784 2.352 -23.292 1.00 94.56 306 LEU A CA 1
ATOM 2314 C C . LEU A 1 306 ? 5.039 0.863 -23.583 1.00 94.56 306 LEU A C 1
ATOM 2316 O O . LEU A 1 306 ? 5.229 0.480 -24.737 1.00 94.56 306 LEU A O 1
ATOM 2320 N N . ILE A 1 307 ? 4.972 0.015 -22.554 1.00 95.44 307 ILE A N 1
ATOM 2321 C CA . ILE A 1 307 ? 5.290 -1.415 -22.641 1.00 95.44 307 ILE A CA 1
ATOM 2322 C C . ILE A 1 307 ? 4.231 -2.213 -23.411 1.00 95.44 307 ILE A C 1
ATOM 2324 O O . ILE A 1 307 ? 4.590 -3.058 -24.224 1.00 95.44 307 ILE A O 1
ATOM 2328 N N . LEU A 1 308 ? 2.939 -1.958 -23.191 1.00 94.19 308 LEU A N 1
ATOM 2329 C CA . L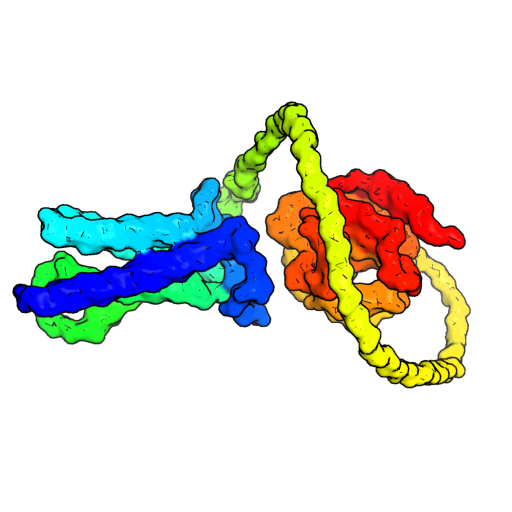EU A 1 308 ? 1.852 -2.759 -23.768 1.00 94.19 308 LEU A CA 1
ATOM 2330 C C . LEU A 1 308 ? 1.362 -2.240 -25.131 1.00 94.19 308 LEU A C 1
ATOM 2332 O O . LEU A 1 308 ? 0.612 -2.949 -25.805 1.00 94.19 308 LEU A O 1
ATOM 2336 N N . LYS A 1 309 ? 1.725 -1.010 -25.539 1.00 92.50 309 LYS A N 1
ATOM 2337 C CA . LYS A 1 309 ? 1.263 -0.391 -26.803 1.00 92.50 309 LYS A CA 1
ATOM 2338 C C . LYS A 1 309 ? 2.377 0.109 -27.720 1.00 92.50 309 LYS A C 1
ATOM 2340 O O . LYS A 1 309 ? 2.222 0.007 -28.935 1.00 92.50 309 LYS A O 1
ATOM 2345 N N . GLN A 1 310 ? 3.480 0.643 -27.194 1.00 92.81 310 GLN A N 1
ATOM 2346 C CA . GLN A 1 310 ? 4.494 1.321 -28.020 1.00 92.81 310 GLN A CA 1
ATOM 2347 C C . GLN A 1 310 ? 5.715 0.428 -28.312 1.00 92.81 310 GLN A C 1
ATOM 2349 O O . GLN A 1 310 ? 6.121 0.319 -29.470 1.00 92.81 310 GLN A O 1
ATOM 2354 N N . LEU A 1 311 ? 6.251 -0.282 -27.312 1.00 93.25 311 LEU A N 1
ATOM 2355 C CA . LEU A 1 311 ? 7.387 -1.206 -27.480 1.00 93.25 311 LEU A CA 1
ATOM 2356 C C . LEU A 1 311 ? 7.108 -2.465 -28.335 1.00 93.25 311 LEU A C 1
ATOM 2358 O O . LEU A 1 311 ? 8.036 -2.901 -29.013 1.00 93.25 311 LEU A O 1
ATOM 2362 N N . PRO A 1 312 ? 5.886 -3.034 -28.401 1.00 90.56 312 PRO A N 1
ATOM 2363 C CA . PRO A 1 312 ? 5.583 -4.139 -29.317 1.00 90.56 312 PRO A CA 1
ATOM 2364 C C . PRO A 1 312 ? 5.674 -3.739 -30.796 1.00 90.56 312 PRO A C 1
ATOM 2366 O O . PRO A 1 312 ? 6.040 -4.544 -31.647 1.00 90.56 312 PRO A O 1
ATOM 2369 N N . ASN A 1 313 ? 5.357 -2.475 -31.098 1.00 80.31 313 ASN A N 1
ATOM 2370 C CA . ASN A 1 313 ? 5.232 -1.942 -32.458 1.00 80.31 313 ASN A CA 1
ATOM 2371 C C . ASN A 1 313 ? 6.514 -1.254 -32.972 1.00 80.31 313 ASN A C 1
ATOM 2373 O O . ASN A 1 313 ? 6.579 -0.842 -34.128 1.00 80.31 313 ASN A O 1
ATOM 2377 N N . SER A 1 314 ? 7.541 -1.110 -32.132 1.00 76.06 314 SER A N 1
ATOM 2378 C CA . SER A 1 314 ? 8.773 -0.373 -32.445 1.00 76.06 314 SER A CA 1
ATOM 2379 C C . SER A 1 314 ? 9.838 -1.194 -33.183 1.00 76.06 314 SER A C 1
ATOM 2381 O O . SER A 1 314 ? 10.839 -0.630 -33.621 1.00 76.06 314 SER A O 1
ATOM 2383 N N . ASN A 1 315 ? 9.650 -2.512 -33.347 1.00 84.81 315 ASN A N 1
ATOM 2384 C CA . ASN A 1 315 ? 10.591 -3.419 -34.027 1.00 84.81 315 ASN A CA 1
ATOM 2385 C C . ASN A 1 315 ? 12.050 -3.307 -33.522 1.00 84.81 315 ASN A C 1
ATOM 2387 O O . ASN A 1 315 ? 13.001 -3.456 -34.297 1.00 84.81 315 ASN A O 1
ATOM 2391 N N . LEU A 1 316 ? 12.247 -3.045 -32.223 1.00 90.56 316 LEU A N 1
ATOM 2392 C CA . LEU A 1 316 ? 13.575 -2.864 -31.613 1.00 90.56 316 LEU A CA 1
ATOM 2393 C C . LEU A 1 316 ? 14.473 -4.101 -31.740 1.00 90.56 316 LEU A C 1
ATOM 2395 O O . LEU A 1 316 ? 15.683 -3.948 -31.844 1.00 90.56 316 LEU A O 1
ATOM 2399 N N . SER A 1 317 ? 13.898 -5.301 -31.856 1.00 87.06 317 SER A N 1
ATOM 2400 C CA . SER A 1 317 ? 14.611 -6.558 -32.138 1.00 87.06 317 SER A CA 1
ATOM 2401 C C . SER A 1 317 ? 15.352 -6.568 -33.492 1.00 87.06 317 SER A C 1
ATOM 2403 O O . SER A 1 317 ? 16.131 -7.476 -33.758 1.00 87.06 317 SER A O 1
ATOM 2405 N N . SER A 1 318 ? 15.127 -5.567 -34.359 1.00 91.12 318 SER A N 1
ATOM 2406 C CA . SER A 1 318 ? 15.906 -5.341 -35.592 1.00 91.12 318 SER A CA 1
ATOM 2407 C C . SER A 1 318 ? 17.175 -4.497 -35.391 1.00 91.12 318 SER A C 1
ATOM 2409 O O . SER A 1 318 ? 17.938 -4.310 -36.339 1.00 91.12 318 SER A O 1
ATOM 2411 N N . LEU A 1 319 ? 17.398 -3.959 -34.189 1.00 91.88 319 LEU A N 1
ATOM 2412 C CA . LEU A 1 319 ? 18.591 -3.200 -33.818 1.00 91.88 319 LEU A CA 1
ATOM 2413 C C . LEU A 1 319 ? 19.589 -4.119 -33.103 1.00 91.88 319 LEU A C 1
ATOM 2415 O O . LEU A 1 319 ? 19.201 -4.980 -32.318 1.00 91.88 319 LEU A O 1
ATOM 2419 N N . GLN A 1 320 ? 20.886 -3.902 -33.323 1.00 93.38 320 GLN A N 1
ATOM 2420 C CA . GLN A 1 320 ? 21.954 -4.655 -32.654 1.00 93.38 320 GLN A CA 1
ATOM 2421 C C . GLN A 1 320 ? 22.218 -4.092 -31.243 1.00 93.38 320 GLN A C 1
ATOM 2423 O O . GLN A 1 320 ? 23.287 -3.558 -30.963 1.00 93.38 320 GLN A O 1
ATOM 2428 N N . VAL A 1 321 ? 21.206 -4.166 -30.372 1.00 95.06 321 VAL A N 1
ATOM 2429 C CA . VAL A 1 321 ? 21.246 -3.712 -28.971 1.00 95.06 321 VAL A CA 1
ATOM 2430 C C . VAL A 1 321 ? 20.796 -4.826 -28.031 1.00 95.06 321 VAL A C 1
ATOM 2432 O O . VAL A 1 321 ? 19.848 -5.551 -28.326 1.00 95.06 321 VAL A O 1
ATOM 2435 N N . THR A 1 322 ? 21.423 -4.933 -26.861 1.00 95.44 322 THR A N 1
ATOM 2436 C CA . THR A 1 322 ? 20.911 -5.808 -25.797 1.00 95.44 322 THR A CA 1
ATOM 2437 C C . THR A 1 322 ? 19.711 -5.130 -25.135 1.00 95.44 322 THR A C 1
ATOM 2439 O O . THR A 1 322 ? 19.848 -4.035 -24.588 1.00 95.44 322 THR A O 1
ATOM 2442 N N . LEU A 1 323 ? 18.539 -5.768 -25.169 1.00 96.38 323 LEU A N 1
ATOM 2443 C CA . LEU A 1 323 ? 17.307 -5.259 -24.558 1.00 96.38 323 LEU A CA 1
ATOM 2444 C C . LEU A 1 323 ? 17.228 -5.669 -23.079 1.00 96.38 323 LEU A C 1
ATOM 2446 O O . LEU A 1 323 ? 17.093 -6.853 -22.761 1.00 96.38 323 LEU A O 1
ATOM 2450 N N . VAL A 1 324 ? 17.296 -4.699 -22.163 1.00 96.75 324 VAL A N 1
ATOM 2451 C CA . VAL A 1 324 ? 17.245 -4.934 -20.708 1.00 96.75 324 VAL A CA 1
ATOM 2452 C C . VAL A 1 324 ? 16.190 -4.035 -20.078 1.00 96.75 324 VAL A C 1
ATOM 2454 O O . VAL A 1 324 ? 16.141 -2.845 -20.362 1.00 96.75 324 VAL A O 1
ATOM 2457 N N . ALA A 1 325 ? 15.354 -4.576 -19.199 1.00 97.56 325 ALA A N 1
ATOM 2458 C CA . ALA A 1 325 ? 14.413 -3.794 -18.403 1.00 97.56 325 ALA A CA 1
ATOM 2459 C C . ALA A 1 325 ? 14.720 -3.949 -16.908 1.00 97.56 325 ALA A C 1
ATOM 2461 O O . ALA A 1 325 ? 15.103 -5.030 -16.471 1.00 97.56 325 ALA A O 1
ATOM 2462 N N . ILE A 1 326 ? 14.548 -2.895 -16.115 1.00 97.12 326 ILE A N 1
ATOM 2463 C CA . ILE A 1 326 ? 14.727 -2.908 -14.659 1.00 97.12 326 ILE A CA 1
ATOM 2464 C C . ILE A 1 326 ? 13.584 -2.148 -13.977 1.00 97.12 326 ILE A C 1
ATOM 2466 O O . ILE A 1 326 ? 13.132 -1.107 -14.458 1.00 97.12 326 ILE A O 1
ATOM 2470 N N . GLU A 1 327 ? 13.110 -2.671 -12.849 1.00 95.62 327 GLU A N 1
ATOM 2471 C CA . GLU A 1 327 ? 12.123 -1.979 -12.022 1.00 95.62 327 GLU A CA 1
ATOM 2472 C C . GLU A 1 327 ? 12.780 -0.792 -11.296 1.00 95.62 327 GLU A C 1
ATOM 2474 O O . GLU A 1 327 ? 13.859 -0.945 -10.724 1.00 95.62 327 GLU A O 1
ATOM 2479 N N . GLN A 1 328 ? 12.134 0.378 -11.255 1.00 94.50 328 GLN A N 1
ATOM 2480 C CA . GLN A 1 328 ? 12.677 1.582 -10.611 1.00 94.50 328 GLN A CA 1
ATOM 2481 C C . GLN A 1 328 ? 13.077 1.334 -9.146 1.00 94.50 328 GLN A C 1
ATOM 2483 O O . GLN A 1 328 ? 14.076 1.879 -8.686 1.00 94.50 328 GLN A O 1
ATOM 2488 N N . SER A 1 329 ? 12.354 0.460 -8.431 1.00 87.19 329 SER A N 1
ATOM 2489 C CA . SER A 1 329 ? 12.635 0.101 -7.029 1.00 87.19 329 SER A CA 1
ATOM 2490 C C . SER A 1 329 ? 13.891 -0.772 -6.818 1.00 87.19 329 SER A C 1
ATOM 2492 O O . SER A 1 329 ? 14.206 -1.133 -5.677 1.00 87.19 329 SER A O 1
ATOM 2494 N N . LEU A 1 330 ? 14.594 -1.100 -7.910 1.00 91.81 330 LEU A N 1
ATOM 2495 C CA . LEU A 1 330 ? 15.869 -1.823 -7.979 1.00 91.81 330 LEU A CA 1
ATOM 2496 C C . LEU A 1 330 ? 16.992 -0.978 -8.622 1.00 91.81 330 LEU A C 1
ATOM 2498 O O . LEU A 1 330 ? 18.089 -1.488 -8.856 1.00 91.81 330 LEU A O 1
ATOM 2502 N N . VAL A 1 331 ? 16.733 0.290 -8.963 1.00 92.44 331 VAL A N 1
ATOM 2503 C CA . VAL A 1 331 ? 17.719 1.187 -9.583 1.00 92.44 331 VAL A CA 1
ATOM 2504 C C . VAL A 1 331 ? 18.435 1.993 -8.500 1.00 92.44 331 VAL A C 1
ATOM 2506 O O . VAL A 1 331 ? 17.849 2.878 -7.887 1.00 92.44 331 VAL A O 1
ATOM 2509 N N . GLU A 1 332 ? 19.729 1.736 -8.318 1.00 91.25 332 GLU A N 1
ATOM 2510 C CA . GLU A 1 332 ? 20.557 2.380 -7.292 1.00 91.25 332 GLU A CA 1
ATOM 2511 C C . GLU A 1 332 ? 21.740 3.174 -7.899 1.00 91.25 332 GLU A C 1
ATOM 2513 O O . GLU A 1 332 ? 21.932 3.245 -9.120 1.00 91.25 332 GLU A O 1
ATOM 2518 N N . GLY A 1 333 ? 22.541 3.804 -7.033 1.00 92.12 333 GLY A N 1
ATOM 2519 C CA . GLY A 1 333 ? 23.832 4.408 -7.383 1.00 92.12 333 GLY A CA 1
ATOM 2520 C C . GLY A 1 333 ? 23.778 5.512 -8.449 1.00 92.12 333 GLY A C 1
ATOM 2521 O O . GLY A 1 333 ? 22.902 6.371 -8.454 1.00 92.12 333 GLY A O 1
ATOM 2522 N N . GLN A 1 334 ? 24.744 5.511 -9.373 1.00 91.06 334 GLN A N 1
ATOM 2523 C CA . GLN A 1 334 ? 24.798 6.500 -10.465 1.00 91.06 334 GLN A CA 1
ATOM 2524 C C . GLN A 1 334 ? 23.648 6.350 -11.476 1.00 91.06 334 GLN A C 1
ATOM 2526 O O . GLN A 1 334 ? 23.363 7.286 -12.222 1.00 91.06 334 GLN A O 1
ATOM 2531 N N . LEU A 1 335 ? 22.989 5.187 -11.514 1.00 91.81 335 LEU A N 1
ATOM 2532 C CA . LEU A 1 335 ? 21.931 4.897 -12.475 1.00 91.81 335 LEU A CA 1
ATOM 2533 C C . LEU A 1 335 ? 20.606 5.557 -12.060 1.00 91.81 335 LEU A C 1
ATOM 2535 O O . LEU A 1 335 ? 19.903 6.082 -12.921 1.00 91.81 335 LEU A O 1
ATOM 2539 N N . SER A 1 336 ? 20.307 5.638 -10.757 1.00 92.75 336 SER A N 1
ATOM 2540 C CA . SER A 1 336 ? 19.115 6.349 -10.262 1.00 92.75 336 SER A CA 1
ATOM 2541 C C . SER A 1 336 ? 19.211 7.856 -10.499 1.00 92.75 336 SER A C 1
ATOM 2543 O O . SER A 1 336 ? 18.244 8.472 -10.937 1.00 92.75 336 SER A O 1
ATOM 2545 N N . ALA A 1 337 ? 20.406 8.441 -10.366 1.00 92.19 337 ALA A N 1
ATOM 2546 C CA . ALA A 1 337 ? 20.664 9.832 -10.748 1.00 92.19 337 ALA A CA 1
ATOM 2547 C C . ALA A 1 337 ? 20.407 10.112 -12.248 1.00 92.19 337 ALA A C 1
ATOM 2549 O O . ALA A 1 337 ? 20.151 11.255 -12.630 1.00 92.19 337 ALA A O 1
ATOM 2550 N N . GLN A 1 338 ? 20.432 9.084 -13.107 1.00 94.62 338 GLN A N 1
ATOM 2551 C CA . GLN A 1 338 ? 20.044 9.197 -14.516 1.00 94.62 338 GLN A CA 1
ATOM 2552 C C . GLN A 1 338 ? 18.549 8.949 -14.771 1.00 94.62 338 GLN A C 1
ATOM 2554 O O . GLN A 1 338 ? 18.082 9.283 -15.861 1.00 94.62 338 GLN A O 1
ATOM 2559 N N . ILE A 1 339 ? 17.787 8.440 -13.799 1.00 94.81 339 ILE A N 1
ATOM 2560 C CA . ILE A 1 339 ? 16.364 8.080 -13.921 1.00 94.81 339 ILE A CA 1
ATOM 2561 C C . ILE A 1 339 ? 15.554 8.830 -12.839 1.00 94.81 339 ILE A C 1
ATOM 2563 O O . ILE A 1 339 ? 15.146 8.242 -11.838 1.00 94.81 339 ILE A O 1
ATOM 2567 N N . PRO A 1 340 ? 15.310 10.147 -13.011 1.00 86.94 340 PRO A N 1
ATOM 2568 C CA . PRO A 1 340 ? 14.527 10.931 -12.050 1.00 86.94 340 PRO A CA 1
ATOM 2569 C C . PRO A 1 340 ? 13.026 10.599 -12.090 1.00 86.94 340 PRO A C 1
ATOM 2571 O O . PRO A 1 340 ? 12.329 10.801 -11.105 1.00 86.94 340 PRO A O 1
ATOM 2574 N N . ASN A 1 341 ? 12.534 10.094 -13.226 1.00 90.50 341 ASN A N 1
ATOM 2575 C CA . ASN A 1 341 ? 11.146 9.712 -13.479 1.00 90.50 341 ASN A CA 1
ATOM 2576 C C . ASN A 1 341 ? 11.122 8.433 -14.324 1.00 90.50 341 ASN A C 1
ATOM 2578 O O . ASN A 1 341 ? 12.105 8.125 -15.002 1.00 90.50 341 ASN A O 1
ATOM 2582 N N . VAL A 1 342 ? 9.986 7.734 -14.326 1.00 93.38 342 VAL A N 1
ATOM 2583 C CA . VAL A 1 342 ? 9.710 6.584 -15.200 1.00 93.38 342 VAL A CA 1
ATOM 2584 C C . VAL A 1 342 ? 8.401 6.792 -15.980 1.00 93.38 342 VAL A C 1
ATOM 2586 O O . VAL A 1 342 ? 7.524 7.494 -15.476 1.00 93.38 342 VAL A O 1
ATOM 2589 N N . PRO A 1 343 ? 8.248 6.203 -17.184 1.00 96.94 343 PRO A N 1
ATOM 2590 C CA . PRO A 1 343 ? 9.217 5.337 -17.856 1.00 96.94 343 PRO A CA 1
ATOM 2591 C C . PRO A 1 343 ? 10.430 6.117 -18.372 1.00 96.94 343 PRO A C 1
ATOM 2593 O O . PRO A 1 343 ? 10.313 7.277 -18.762 1.00 96.94 343 PRO A O 1
ATOM 2596 N N . ALA A 1 344 ? 11.599 5.479 -18.379 1.00 97.19 344 ALA A N 1
ATOM 2597 C CA . ALA A 1 344 ? 12.816 6.046 -18.951 1.00 97.19 344 ALA A CA 1
ATOM 2598 C C . ALA A 1 344 ? 13.541 5.014 -19.818 1.00 97.19 344 ALA A C 1
ATOM 2600 O O . ALA A 1 344 ? 13.692 3.859 -19.425 1.00 97.19 344 ALA A O 1
ATOM 2601 N N . LEU A 1 345 ? 14.008 5.445 -20.987 1.00 97.50 345 LEU A N 1
ATOM 2602 C CA . LEU A 1 345 ? 14.781 4.637 -21.929 1.00 97.50 345 LEU A CA 1
ATOM 2603 C C . LEU A 1 345 ? 16.187 5.223 -22.047 1.00 97.50 345 LEU A C 1
ATOM 2605 O O . LEU A 1 345 ? 16.347 6.414 -22.306 1.00 97.50 345 LEU A O 1
ATOM 2609 N N . LEU A 1 346 ? 17.204 4.388 -21.853 1.00 97.56 346 LEU A N 1
ATOM 2610 C CA . LEU A 1 346 ? 18.616 4.763 -21.855 1.00 97.56 346 LEU A CA 1
ATOM 2611 C C . LEU A 1 346 ? 19.377 3.860 -22.827 1.00 97.56 346 LEU A C 1
ATOM 2613 O O . LEU A 1 346 ? 19.417 2.648 -22.631 1.00 97.56 346 LEU A O 1
ATOM 2617 N N . LEU A 1 347 ? 20.024 4.430 -23.843 1.00 97.44 347 LEU A N 1
ATOM 2618 C CA . LEU A 1 347 ? 21.009 3.700 -24.645 1.00 97.44 347 LEU A CA 1
ATOM 2619 C C . LEU A 1 347 ? 22.382 3.875 -23.995 1.00 97.44 347 LEU A C 1
ATOM 2621 O O . LEU A 1 347 ? 22.914 4.986 -23.964 1.00 97.44 347 LEU A O 1
ATOM 2625 N N . VAL A 1 348 ? 22.949 2.791 -23.477 1.00 97.00 348 VAL A N 1
ATOM 2626 C CA . VAL A 1 348 ? 24.243 2.776 -22.792 1.00 97.00 348 VAL A CA 1
ATOM 2627 C C . VAL A 1 348 ? 25.317 2.211 -23.722 1.00 97.00 348 VAL A C 1
ATOM 2629 O O . VAL A 1 348 ? 25.164 1.122 -24.281 1.00 97.00 348 VAL A O 1
ATOM 2632 N N . GLY A 1 349 ? 26.391 2.977 -23.908 1.00 96.19 349 GLY A N 1
ATOM 2633 C CA . GLY A 1 349 ? 27.521 2.664 -24.778 1.00 96.19 349 GLY A CA 1
ATOM 2634 C C . GLY A 1 349 ? 28.536 1.692 -24.177 1.00 96.19 349 GLY A C 1
ATOM 2635 O O . GLY A 1 349 ? 28.455 1.304 -23.012 1.00 96.19 349 GLY A O 1
ATOM 2636 N N . ALA A 1 350 ? 29.542 1.331 -24.978 1.00 93.88 350 ALA A N 1
ATOM 2637 C CA . ALA A 1 350 ? 30.610 0.409 -24.575 1.00 93.88 350 ALA A CA 1
ATOM 2638 C C . ALA A 1 350 ? 31.591 0.977 -23.535 1.00 93.88 350 ALA A C 1
ATOM 2640 O O . ALA A 1 350 ? 32.321 0.226 -22.897 1.00 93.88 350 ALA A O 1
ATOM 2641 N N . ASP A 1 351 ? 31.577 2.291 -23.324 1.00 93.38 351 ASP A N 1
ATOM 2642 C CA . ASP A 1 351 ? 32.276 2.977 -22.238 1.00 93.38 351 ASP A CA 1
ATOM 2643 C C . ASP A 1 351 ? 31.410 3.136 -20.970 1.00 93.38 351 ASP A C 1
ATOM 2645 O O . ASP A 1 351 ? 31.806 3.830 -20.032 1.00 93.38 351 ASP A O 1
ATOM 2649 N N . GLY A 1 352 ? 30.217 2.531 -20.946 1.00 93.31 352 GLY A N 1
ATOM 2650 C CA . GLY A 1 352 ? 29.245 2.637 -19.859 1.00 93.31 352 GLY A CA 1
ATOM 2651 C C . GLY A 1 352 ? 28.505 3.977 -19.787 1.00 93.31 352 GLY A C 1
ATOM 2652 O O . GLY A 1 352 ? 27.721 4.172 -18.857 1.00 93.31 352 GLY A O 1
ATOM 2653 N N . LYS A 1 353 ? 28.720 4.910 -20.728 1.00 95.56 353 LYS A N 1
ATOM 2654 C CA . LYS A 1 353 ? 28.020 6.204 -20.736 1.00 95.56 353 LYS A CA 1
ATOM 2655 C C . LYS A 1 353 ? 26.664 6.109 -21.427 1.00 95.56 353 LYS A C 1
ATOM 2657 O O . LYS A 1 353 ? 26.464 5.335 -22.358 1.00 95.56 353 LYS A O 1
ATOM 2662 N N . VAL A 1 354 ? 25.733 6.954 -20.994 1.00 96.62 354 VAL A N 1
ATOM 2663 C CA . VAL A 1 354 ? 24.431 7.135 -21.645 1.00 96.62 354 VAL A CA 1
ATOM 2664 C C . VAL A 1 354 ? 24.628 7.965 -22.921 1.00 96.62 354 VAL A C 1
ATOM 2666 O O . VAL A 1 354 ? 24.994 9.135 -22.839 1.00 96.62 354 VAL A O 1
ATOM 2669 N N . ILE A 1 355 ? 24.395 7.359 -24.088 1.00 96.81 355 ILE A N 1
ATOM 2670 C CA . ILE A 1 355 ? 24.480 8.003 -25.412 1.00 96.81 355 ILE A CA 1
ATOM 2671 C C . ILE A 1 355 ? 23.136 8.649 -25.791 1.00 96.81 355 ILE A C 1
ATOM 2673 O O . ILE A 1 355 ? 23.099 9.719 -26.394 1.00 96.81 355 ILE A O 1
ATOM 2677 N N . TYR A 1 356 ? 22.025 8.011 -25.417 1.00 97.31 356 TYR A N 1
ATOM 2678 C CA . TYR A 1 356 ? 20.662 8.504 -25.635 1.00 97.31 356 TYR A CA 1
ATOM 2679 C C . TYR A 1 356 ? 19.821 8.290 -24.378 1.00 97.31 356 TYR A C 1
ATOM 2681 O O . TYR A 1 356 ? 19.994 7.292 -23.676 1.00 97.31 356 TYR A O 1
ATOM 2689 N N . LYS A 1 357 ? 18.916 9.229 -24.100 1.00 97.12 357 LYS A N 1
ATOM 2690 C CA . LYS A 1 357 ? 18.029 9.225 -22.937 1.00 97.12 357 LYS A CA 1
ATOM 2691 C C . LYS A 1 357 ? 16.680 9.821 -23.316 1.00 97.12 357 LYS A C 1
ATOM 2693 O O . LYS A 1 357 ? 16.630 10.979 -23.719 1.00 97.12 357 LYS A O 1
ATOM 2698 N N . HIS A 1 358 ? 15.615 9.062 -23.093 1.00 96.50 358 HIS A N 1
ATOM 2699 C CA . HIS A 1 358 ? 14.230 9.520 -23.182 1.00 96.50 358 HIS A CA 1
ATOM 2700 C C . HIS A 1 358 ? 13.494 9.296 -21.858 1.00 96.50 358 HIS A C 1
ATOM 2702 O O . HIS A 1 358 ? 13.819 8.365 -21.119 1.00 96.50 358 HIS A O 1
ATOM 2708 N N . ILE A 1 359 ? 12.507 10.141 -21.558 1.00 95.06 359 ILE A N 1
ATOM 2709 C CA . ILE A 1 359 ? 11.634 10.034 -20.380 1.00 95.06 359 ILE A CA 1
ATOM 2710 C C . ILE A 1 359 ? 10.185 10.251 -20.829 1.00 95.06 359 ILE A C 1
ATOM 2712 O O . ILE A 1 359 ? 9.901 11.191 -21.567 1.00 95.06 359 ILE A O 1
ATOM 2716 N N . GLY A 1 360 ? 9.272 9.407 -20.351 1.00 91.62 360 GLY A N 1
ATOM 2717 C CA . GLY A 1 360 ? 7.859 9.439 -20.717 1.00 91.62 360 GLY A CA 1
ATOM 2718 C C . GLY A 1 360 ? 7.559 8.677 -22.011 1.00 91.62 360 GLY A C 1
ATOM 2719 O O . GLY A 1 360 ? 8.268 7.746 -22.401 1.00 91.62 360 GLY A O 1
ATOM 2720 N N . ARG A 1 361 ? 6.460 9.053 -22.670 1.00 90.00 361 ARG A N 1
ATOM 2721 C CA . ARG A 1 361 ? 5.934 8.375 -23.868 1.00 90.00 361 ARG A CA 1
ATOM 2722 C C . ARG A 1 361 ? 6.776 8.697 -25.106 1.00 90.00 361 ARG A C 1
ATOM 2724 O O . ARG A 1 361 ? 7.258 9.817 -25.243 1.00 90.00 361 ARG A O 1
ATOM 2731 N N . ILE A 1 362 ? 6.912 7.738 -26.018 1.00 92.19 362 ILE A N 1
ATOM 2732 C CA . ILE A 1 362 ? 7.511 7.927 -27.350 1.00 92.19 362 ILE A CA 1
ATOM 2733 C C . ILE A 1 362 ? 6.895 6.926 -28.327 1.00 92.19 362 ILE A C 1
ATOM 2735 O O . ILE A 1 362 ? 6.632 5.778 -27.962 1.00 92.19 362 ILE A O 1
ATOM 2739 N N . GLU A 1 363 ? 6.628 7.348 -29.561 1.00 90.94 363 GLU A N 1
ATOM 2740 C CA . GLU A 1 363 ? 6.091 6.441 -30.572 1.00 90.94 363 GLU A CA 1
ATOM 2741 C C . GLU A 1 363 ? 7.162 5.463 -31.066 1.00 90.94 363 GLU A C 1
ATOM 2743 O O . GLU A 1 363 ? 8.336 5.804 -31.224 1.00 90.94 363 GLU A O 1
ATOM 2748 N N . GLY A 1 364 ? 6.756 4.216 -31.317 1.00 88.88 364 GLY A N 1
ATOM 2749 C CA . GLY A 1 364 ? 7.676 3.145 -31.703 1.00 88.88 364 GLY A CA 1
ATOM 2750 C C . GLY A 1 364 ? 8.559 3.454 -32.926 1.00 88.88 364 GLY A C 1
ATOM 2751 O O . GLY A 1 364 ? 9.753 3.144 -32.873 1.00 88.88 364 GLY A O 1
ATOM 2752 N N . PRO A 1 365 ? 8.035 4.081 -34.001 1.00 90.50 365 PRO A N 1
ATOM 2753 C CA . PRO A 1 365 ? 8.839 4.494 -35.151 1.00 90.50 365 PRO A CA 1
ATOM 2754 C C . PRO A 1 365 ? 9.880 5.574 -34.823 1.00 90.50 365 PRO A C 1
ATOM 2756 O O . PRO A 1 365 ? 11.018 5.474 -35.288 1.00 90.50 365 PRO A O 1
ATOM 2759 N N . ASP A 1 366 ? 9.524 6.572 -34.007 1.00 93.56 366 ASP A N 1
ATOM 2760 C CA . ASP A 1 366 ? 10.430 7.657 -33.607 1.00 93.56 366 ASP A CA 1
ATOM 2761 C C . ASP A 1 366 ? 11.552 7.137 -32.704 1.00 93.56 366 ASP A C 1
ATOM 2763 O O . ASP A 1 366 ? 12.726 7.381 -32.983 1.00 93.56 366 ASP A O 1
ATOM 2767 N N . LEU A 1 367 ? 11.213 6.314 -31.703 1.00 94.44 367 LEU A N 1
ATOM 2768 C CA . LEU A 1 367 ? 12.186 5.647 -30.834 1.00 94.44 367 LEU A CA 1
ATOM 2769 C C . LEU A 1 367 ? 13.198 4.821 -31.644 1.00 94.44 367 LEU A C 1
ATOM 2771 O O . LEU A 1 367 ? 14.405 4.886 -31.398 1.00 94.44 367 LEU A O 1
ATOM 2775 N N . ARG A 1 368 ? 12.724 4.061 -32.642 1.00 94.56 368 ARG A N 1
ATOM 2776 C CA . ARG A 1 368 ? 13.599 3.283 -33.529 1.00 94.56 368 ARG A CA 1
ATOM 2777 C C . ARG A 1 368 ? 14.515 4.193 -34.352 1.00 94.56 368 ARG A C 1
ATOM 2779 O O . ARG A 1 368 ? 15.700 3.882 -34.473 1.00 94.56 368 ARG A O 1
ATOM 2786 N N . ARG A 1 369 ? 13.992 5.300 -34.899 1.00 95.50 369 ARG A N 1
ATOM 2787 C CA . ARG A 1 369 ? 14.776 6.294 -35.653 1.00 95.50 369 ARG A CA 1
ATOM 2788 C C . ARG A 1 369 ? 15.881 6.881 -34.779 1.00 95.50 369 ARG A C 1
ATOM 2790 O O . ARG A 1 369 ? 17.045 6.814 -35.166 1.00 95.50 369 ARG A O 1
ATOM 2797 N N . GLU A 1 370 ? 15.535 7.394 -33.604 1.00 95.81 370 GLU A N 1
ATOM 2798 C CA . GLU A 1 370 ? 16.470 8.074 -32.703 1.00 95.81 370 GLU A CA 1
ATOM 2799 C C . GLU A 1 370 ? 17.576 7.142 -32.203 1.00 95.81 370 GLU A C 1
ATOM 2801 O O . GLU A 1 370 ? 18.752 7.495 -32.296 1.00 95.81 370 GLU A O 1
ATOM 2806 N N . ILE A 1 371 ? 17.246 5.913 -31.787 1.00 95.75 371 ILE A N 1
ATOM 2807 C CA . ILE A 1 371 ? 18.273 4.922 -31.431 1.00 95.75 371 ILE A CA 1
ATOM 2808 C C . ILE A 1 371 ? 19.162 4.607 -32.644 1.00 95.75 371 ILE A C 1
ATOM 2810 O O . ILE A 1 371 ? 20.383 4.589 -32.509 1.00 95.75 371 ILE A O 1
ATOM 2814 N N . SER A 1 372 ? 18.589 4.412 -33.839 1.00 95.56 372 SER A N 1
ATOM 2815 C CA . SER A 1 372 ? 19.373 4.103 -35.048 1.00 95.56 372 SER A CA 1
ATOM 2816 C C . SER A 1 372 ? 20.307 5.234 -35.500 1.00 95.56 372 SER A C 1
ATOM 2818 O O . SER A 1 372 ? 21.310 4.967 -36.157 1.00 95.56 372 SER A O 1
ATOM 2820 N N . GLU A 1 373 ? 20.015 6.483 -35.128 1.00 96.62 373 GLU A N 1
ATOM 2821 C CA . GLU A 1 373 ? 20.884 7.636 -35.382 1.00 96.62 373 GLU A CA 1
ATOM 2822 C C . GLU A 1 373 ? 22.036 7.730 -34.366 1.00 96.62 373 GLU A C 1
ATOM 2824 O O . GLU A 1 373 ? 23.130 8.174 -34.716 1.00 96.62 373 GLU A O 1
ATOM 2829 N N . LYS A 1 374 ? 21.803 7.323 -33.108 1.00 96.00 374 LYS A N 1
ATOM 2830 C CA . LYS A 1 374 ? 22.797 7.402 -32.021 1.00 96.00 374 LYS A CA 1
ATOM 2831 C C . LYS A 1 374 ? 23.663 6.149 -31.861 1.00 96.00 374 LYS A C 1
ATOM 2833 O O . LYS A 1 374 ? 24.642 6.191 -31.118 1.00 96.00 374 LYS A O 1
ATOM 2838 N N . LEU A 1 375 ? 23.334 5.049 -32.536 1.00 94.12 375 LEU A N 1
ATOM 2839 C CA . LEU A 1 375 ? 24.193 3.866 -32.580 1.00 94.12 375 LEU A CA 1
ATOM 2840 C C . LEU A 1 375 ? 25.490 4.152 -33.368 1.00 94.12 375 LEU A C 1
ATOM 2842 O O . LEU A 1 375 ? 25.427 4.756 -34.443 1.00 94.12 375 LEU A O 1
ATOM 2846 N N . PRO A 1 376 ? 26.665 3.713 -32.873 1.00 87.12 376 PRO A N 1
ATOM 2847 C CA . PRO A 1 376 ? 27.895 3.755 -33.657 1.00 87.12 376 PRO A CA 1
ATOM 2848 C C . PRO A 1 376 ? 27.761 2.858 -34.899 1.00 87.12 376 PRO A C 1
ATOM 2850 O O . PRO A 1 376 ? 27.124 1.805 -34.841 1.00 87.12 376 PRO A O 1
ATOM 2853 N N . LYS A 1 377 ? 28.350 3.305 -36.011 1.00 83.25 377 LYS A N 1
ATOM 2854 C CA . LYS A 1 377 ? 28.356 2.620 -37.314 1.00 83.25 377 LYS A CA 1
ATOM 2855 C C . LYS A 1 377 ? 29.657 1.858 -37.543 1.00 83.25 377 LYS A C 1
ATOM 2857 O O . LYS A 1 377 ? 30.688 2.340 -37.024 1.00 83.25 377 LYS A O 1
#

Nearest PDB structures (foldseek):
  6gd1-assembly1_B  TM=8.225E-01  e=9.604E-04  Escherichia coli K-12
  4xhm-assembly2_B  TM=8.312E-01  e=1.387E-03  Archaeoglobus fulgidus DSM 4304
  2i4a-assembly1_A  TM=7.580E-01  e=9.113E-04  Acetobacter aceti
  1rqm-assembly1_A  TM=8.365E-01  e=5.436E-03  Alicyclobacillus acidocaldarius
  6h7o-assembly2_F  TM=8.068E-01  e=1.638E-02  Escherichia coli K-12

Secondary structure (DSSP, 8-state):
--HHHHHHHHHHHHHHHHHHHHHHHHHHHHHTTSS-GGGS----BTTB-HHHHHHSGGGEETTEEHHHHHHHHHHHHHHHHHHTTT--HHHHHHHHHHHHHHHHHHHHHHHHIIIII--B-HHHHHHHHHHHHHHHHHGGGTS---S---HHHHHHHHHHHHHHHHHHHHHHHHHHHHHHHHTT--STT-S-------------PPPPPPPPPPPPP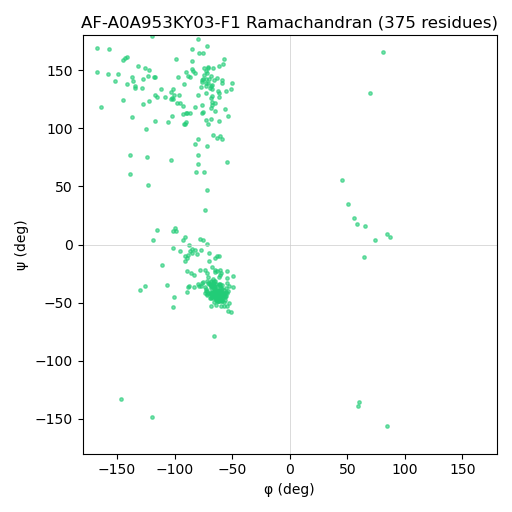PPP-PPPPPPPPPPPP------------------TT--B-----HHHHHHHHTT-EEESSHHHHHHHHHHSSSEEEEEE-TT-HHHHHIIIIITTTS-GGGSS-EEEEEEGGG--HHHHTT-SSSSEEEEE-TTS-EEEEEES---HHHHHHHHHHHS--

Radius of gyration: 28.64 Å; Cα contacts (8 Å, |Δi|>4): 400; chains: 1; bounding box: 72×61×82 Å

pLDDT: mean 81.9, std 19.21, range [32.25, 98.19]

Sequence (377 aa):
MNQKQARWGQTCLVFIEFVGFSLAFYLFLISARILFPENVPCPRSGLFACNDIVRGRFSHIGPFPISALGLLYFVGHLALTGLLTLKGDIVRLLKMAGVISGLAFIAYLRALELVYLHKICPWCYGVAFMVLVQAVVMYPLSVPPLPKMKTLGIIISVLSTFVLFILAGSVVAYAFGSAQAALGIASTISTPASFSGDKPVEDMKPEETPKPTAPPKASATDVTTLPAPIKPDAKATKTPEPTAEAGTADLKDFAESSLDTDETKVLRSHGWRIAGSHDAAIYAIKQKPPVLLLAFDPLCEECAHLILKQLPNSNLSSLQVTLVAIEQSLVEGQLSAQIPNVPALLLVGADGKVIYKHIGRIEGPDLRREISEKLPK

Foldseek 3Di:
DDPVVVVVLLVVLLVLLVVLLVLLVVLVCVLVVVDDCVPPPWPPDPQTDQPCLSPPLPQDDFPRGVSVVSNVLSVVLSVLSVCCVPDPQVSLVVSLVSLVVVLLVLLLSVLCCVQPVSHDYVSSVVSNVSSLVSQLSSVVVRDDDDDDDDSVVSSVVSVVVSVVSNVVSNVVVVVVVVVCVVVVVPPPVRDRPPPPPPDDPPDPDDDDDDDDDDDDDDDDDDDDDDDDDDDDDDDDDDDDDDDDDFAPPDPPPQPAAPDDDPLVVLCVVLQETEHNAQVSVVSCLQPFPQAWEWEAAPSDVQRCCCRVPAVVPLPCSVDNHHHYYYYLVRHDDVRVVLDVDPGKIFGAGNVRDTQDIDHTDDHSPVVNVVVVVSDDD

Mean predicted aligned error: 12.78 Å